Protein 5YJD (pdb70)

Structure (mmCIF, N/CA/C/O backbone):
data_5YJD
#
_entry.id   5YJD
#
_cell.length_a   58.623
_cell.length_b   105.760
_cell.length_c   155.977
_cell.angle_alpha   90.00
_cell.angle_beta   90.00
_cell.angle_gamma   90.00
#
_symmetry.space_group_name_H-M   'I 21 21 21'
#
loop_
_entity.id
_entity.type
_entity.pdbx_description
1 polymer Csm3
2 non-polymer 'CALCIUM ION'
3 water water
#
loop_
_atom_site.group_PDB
_atom_site.id
_atom_site.type_symbol
_atom_site.label_atom_id
_atom_site.label_alt_id
_atom_site.label_comp_id
_atom_site.label_asym_id
_atom_site.label_entity_id
_atom_site.label_seq_id
_atom_site.pdbx_PDB_ins_code
_atom_site.Cartn_x
_atom_site.Cartn_y
_atom_site.Cartn_z
_atom_site.occupancy
_atom_site.B_iso_or_equiv
_atom_site.auth_seq_id
_atom_site.auth_comp_id
_atom_site.auth_asym_id
_atom_site.auth_atom_id
_atom_site.pdbx_PDB_model_num
ATOM 1 N N . TYR A 1 2 ? -2.668 -21.695 6.757 1.00 82.36 2 TYR A N 1
ATOM 2 C CA . TYR A 1 2 ? -3.183 -21.941 5.377 1.00 78.75 2 TYR A CA 1
ATOM 3 C C . TYR A 1 2 ? -4.532 -21.266 5.052 1.00 74.71 2 TYR A C 1
ATOM 4 O O . TYR A 1 2 ? -5.474 -21.282 5.838 1.00 90.19 2 TYR A O 1
ATOM 13 N N . SER A 1 3 ? -4.614 -20.750 3.845 1.00 60.57 3 SER A N 1
ATOM 14 C CA . SER A 1 3 ? -5.781 -20.073 3.334 1.00 55.89 3 SER A CA 1
ATOM 15 C C . SER A 1 3 ? -5.735 -20.077 1.826 1.00 49.18 3 SER A C 1
ATOM 16 O O . SER A 1 3 ? -4.651 -20.223 1.252 1.00 47.31 3 SER A O 1
ATOM 19 N N . LYS A 1 4 ? -6.905 -19.915 1.202 1.00 47.27 4 LYS A N 1
ATOM 20 C CA . LYS A 1 4 ? -7.031 -19.617 -0.226 1.00 45.86 4 LYS A CA 1
ATOM 21 C C . LYS A 1 4 ? -7.688 -18.256 -0.385 1.00 41.26 4 LYS A C 1
ATOM 22 O O . LYS A 1 4 ? -8.759 -18.012 0.178 1.00 40.85 4 LYS A O 1
ATOM 28 N N . ILE A 1 5 ? -7.087 -17.429 -1.231 1.00 38.74 5 ILE A N 1
ATOM 29 C CA . ILE A 1 5 ? -7.591 -16.123 -1.562 1.00 38.39 5 ILE A CA 1
ATOM 30 C C . ILE A 1 5 ? -8.011 -16.083 -3.034 1.00 37.78 5 ILE A C 1
ATOM 31 O O . ILE A 1 5 ? -7.216 -16.365 -3.904 1.00 37.34 5 ILE A O 1
ATOM 36 N N . LYS A 1 6 ? -9.262 -15.728 -3.294 1.00 37.63 6 LYS A N 1
ATOM 37 C CA . LYS A 1 6 ? -9.788 -15.564 -4.663 1.00 38.32 6 LYS A CA 1
ATOM 38 C C . LYS A 1 6 ? -9.676 -14.134 -5.157 1.00 37.77 6 LYS A C 1
ATOM 39 O O . LYS A 1 6 ? -10.137 -13.203 -4.503 1.00 41.89 6 LYS A O 1
ATOM 45 N N . ILE A 1 7 ? -9.040 -13.962 -6.310 1.00 38.36 7 ILE A N 1
ATOM 46 C CA . ILE A 1 7 ? -8.931 -12.689 -6.997 1.00 35.75 7 ILE A CA 1
ATOM 47 C C . ILE A 1 7 ? -9.784 -12.809 -8.244 1.00 35.48 7 ILE A C 1
ATOM 48 O O . ILE A 1 7 ? -9.525 -13.653 -9.109 1.00 33.41 7 ILE A O 1
ATOM 53 N N . SER A 1 8 ? -10.813 -11.982 -8.356 1.00 36.11 8 SER A N 1
ATOM 54 C CA . SER A 1 8 ? -11.653 -12.029 -9.550 1.00 38.74 8 SER A CA 1
ATOM 55 C C . SER A 1 8 ? -11.866 -10.654 -10.113 1.00 41.23 8 SER A C 1
ATOM 56 O O . SER A 1 8 ? -11.756 -9.677 -9.413 1.00 44.05 8 SER A O 1
ATOM 59 N N . GLY A 1 9 ? -12.227 -10.611 -11.378 1.00 42.97 9 GLY A N 1
ATOM 60 C CA . GLY A 1 9 ? -12.566 -9.345 -12.011 1.00 43.84 9 GLY A CA 1
ATOM 61 C C . GLY A 1 9 ? -12.740 -9.539 -13.491 1.00 43.35 9 GLY A C 1
ATOM 62 O O . GLY A 1 9 ? -13.044 -10.672 -13.964 1.00 42.19 9 GLY A O 1
ATOM 63 N N . THR A 1 10 ? -12.500 -8.453 -14.220 1.00 41.39 10 THR A N 1
ATOM 64 C CA . THR A 1 10 ? -12.747 -8.417 -15.648 1.00 42.02 10 THR A CA 1
ATOM 65 C C . THR A 1 10 ? -11.477 -8.153 -16.425 1.00 40.49 10 THR A C 1
ATOM 66 O O . THR A 1 10 ? -10.642 -7.353 -15.994 1.00 44.09 10 THR A O 1
ATOM 70 N N . ILE A 1 11 ? -11.309 -8.879 -17.537 1.00 37.52 11 ILE A N 1
ATOM 71 C CA . ILE A 1 11 ? -10.322 -8.525 -18.531 1.00 38.33 11 ILE A CA 1
ATOM 72 C C . ILE A 1 11 ? -11.087 -7.933 -19.707 1.00 41.86 11 ILE A C 1
ATOM 73 O O . ILE A 1 11 ? -11.992 -8.594 -20.226 1.00 39.08 11 ILE A O 1
ATOM 78 N N . GLU A 1 12 ? -10.729 -6.703 -20.099 1.00 41.00 12 GLU A N 1
ATOM 79 C CA . GLU A 1 12 ? -11.338 -6.020 -21.247 1.00 44.22 12 GLU A CA 1
ATOM 80 C C . GLU A 1 12 ? -10.346 -5.986 -22.421 1.00 44.54 12 GLU A C 1
ATOM 81 O O . GLU A 1 12 ? -9.180 -5.596 -22.278 1.00 41.06 12 GLU A O 1
ATOM 87 N N . VAL A 1 13 ? -10.835 -6.352 -23.602 1.00 42.81 13 VAL A N 1
ATOM 88 C CA . VAL A 1 13 ? -10.019 -6.318 -24.797 1.00 41.12 13 VAL A CA 1
ATOM 89 C C . VAL A 1 13 ? -9.933 -4.869 -25.248 1.00 44.27 13 VAL A C 1
ATOM 90 O O . VAL A 1 13 ? -10.958 -4.204 -25.448 1.00 42.07 1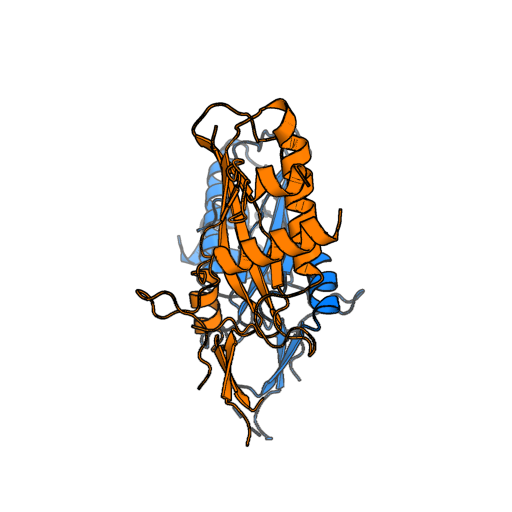3 VAL A O 1
ATOM 94 N N . VAL A 1 14 ? -8.712 -4.379 -25.403 1.00 44.21 14 VAL A N 1
ATOM 95 C CA . VAL A 1 14 ? -8.481 -3.001 -25.815 1.00 48.20 14 VAL A CA 1
ATOM 96 C C . VAL A 1 14 ? -8.180 -2.918 -27.310 1.00 49.08 14 VAL A C 1
ATOM 97 O O . VAL A 1 14 ? -8.606 -1.974 -27.975 1.00 51.79 14 VAL A O 1
ATOM 101 N N . THR A 1 15 ? -7.393 -3.866 -27.807 1.00 47.87 15 THR A N 1
ATOM 102 C CA . THR A 1 15 ? -7.213 -4.053 -29.239 1.00 49.59 15 THR A CA 1
ATOM 103 C C . THR A 1 15 ? -7.399 -5.505 -29.591 1.00 50.16 15 THR A C 1
ATOM 104 O O . THR A 1 15 ? -7.213 -6.387 -28.738 1.00 50.03 15 THR A O 1
ATOM 108 N N . GLY A 1 16 ? -7.792 -5.749 -30.841 1.00 50.52 16 GLY A N 1
ATOM 109 C CA . GLY A 1 16 ? -8.170 -7.083 -31.312 1.00 50.05 16 GLY A CA 1
ATOM 110 C C . GLY A 1 16 ? -7.239 -8.192 -30.842 1.00 48.95 16 GLY A C 1
ATOM 111 O O . GLY A 1 16 ? -6.036 -8.082 -30.996 1.00 49.05 16 GLY A O 1
ATOM 112 N N . LEU A 1 17 ? -7.820 -9.248 -30.274 1.00 49.48 17 LEU A N 1
ATOM 113 C CA . LEU A 1 17 ? -7.082 -10.287 -29.589 1.00 48.35 17 LEU A CA 1
ATOM 114 C C . LEU A 1 17 ? -7.183 -11.566 -30.369 1.00 46.92 17 LEU A C 1
ATOM 115 O O . LEU A 1 17 ? -8.276 -12.082 -30.608 1.00 44.79 17 LEU A O 1
ATOM 120 N N . HIS A 1 18 ? -6.041 -12.096 -30.749 1.00 49.20 18 HIS A N 1
ATOM 121 C CA . HIS A 1 18 ? -6.019 -13.398 -31.380 1.00 53.15 18 HIS A CA 1
ATOM 122 C C . HIS A 1 18 ? -5.137 -14.328 -30.551 1.00 52.42 18 HIS A C 1
ATOM 123 O O . HIS A 1 18 ? -3.908 -14.200 -30.533 1.00 58.08 18 HIS A O 1
ATOM 130 N N . ILE A 1 19 ? -5.776 -15.276 -29.881 1.00 52.70 19 ILE A N 1
ATOM 131 C CA . ILE A 1 19 ? -5.090 -16.449 -29.305 1.00 53.66 19 ILE A CA 1
ATOM 132 C C . ILE A 1 19 ? -5.687 -17.649 -30.020 1.00 56.09 19 ILE A C 1
ATOM 133 O O . ILE A 1 19 ? -6.907 -17.870 -29.957 1.00 51.89 19 ILE A O 1
ATOM 138 N N . GLY A 1 20 ? -4.837 -18.415 -30.698 1.00 60.80 20 GLY A N 1
ATOM 139 C CA . GLY A 1 20 ? -5.298 -19.500 -31.572 1.00 66.80 20 GLY A CA 1
ATOM 140 C C . GLY A 1 20 ? -5.473 -20.812 -30.833 1.00 71.96 20 GLY A C 1
ATOM 141 O O . GLY A 1 20 ? -4.971 -20.992 -29.706 1.00 71.12 20 GLY A O 1
ATOM 142 N N . GLY A 1 21 ? -6.190 -21.739 -31.471 1.00 81.74 21 GLY A N 1
ATOM 143 C CA . GLY A 1 21 ? -6.240 -23.142 -31.025 1.00 90.22 21 GLY A CA 1
ATOM 144 C C . GLY A 1 21 ? -4.945 -23.897 -31.303 1.00 95.42 21 GLY A C 1
ATOM 145 O O . GLY A 1 21 ? -4.166 -24.143 -30.385 1.00 96.01 21 GLY A O 1
ATOM 146 N N . ASP A 1 32 ? -8.806 -20.916 -41.064 1.00 86.28 32 ASP A N 1
ATOM 147 C CA . ASP A 1 32 ? -7.384 -20.631 -41.251 1.00 89.59 32 ASP A CA 1
ATOM 148 C C . ASP A 1 32 ? -6.693 -20.351 -39.889 1.00 85.32 32 ASP A C 1
ATOM 149 O O . ASP A 1 32 ? -5.891 -21.167 -39.428 1.00 87.72 32 ASP A O 1
ATOM 154 N N . SER A 1 33 ? -7.005 -19.220 -39.247 1.00 78.45 33 SER A N 1
ATOM 155 C CA . SER A 1 33 ? -6.577 -18.932 -37.864 1.00 75.65 33 SER A CA 1
ATOM 156 C C . SER A 1 33 ? -7.779 -18.484 -37.008 1.00 71.51 33 SER A C 1
ATOM 157 O O . SER A 1 33 ? -7.950 -17.281 -36.741 1.00 65.04 33 SER A O 1
ATOM 160 N N . PRO A 1 34 ? -8.605 -19.462 -36.561 1.00 69.62 34 PRO A N 1
ATOM 161 C CA . PRO A 1 34 ? -9.691 -19.158 -35.629 1.00 65.44 34 PRO A CA 1
ATOM 162 C C . PRO A 1 34 ? -9.154 -18.865 -34.240 1.00 62.62 34 PRO A C 1
ATOM 163 O O . PRO A 1 34 ? -8.064 -19.330 -33.886 1.00 63.47 34 PRO A O 1
ATOM 167 N N . VAL A 1 35 ? -9.897 -18.086 -33.455 1.00 59.26 35 VAL A N 1
ATOM 168 C CA . VAL A 1 35 ? -9.520 -17.872 -32.068 1.00 54.88 35 VAL A CA 1
ATOM 169 C C . VAL A 1 35 ? -9.951 -19.075 -31.227 1.00 56.09 35 VAL A C 1
ATOM 170 O O . VAL A 1 35 ? -10.898 -19.771 -31.557 1.00 57.85 35 VAL A O 1
ATOM 174 N N . VAL A 1 36 ? -9.221 -19.319 -30.147 1.00 54.95 36 VAL A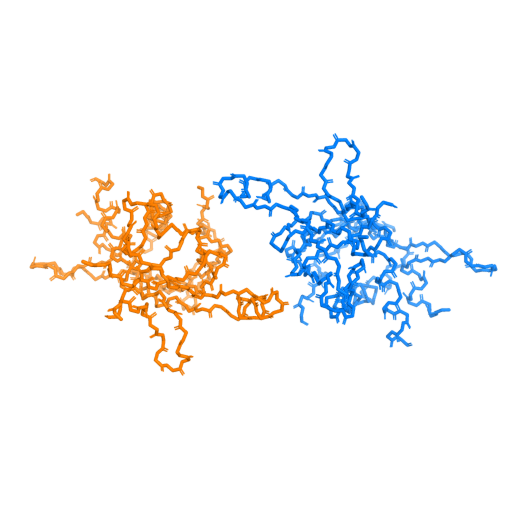 N 1
ATOM 175 C CA . VAL A 1 36 ? -9.522 -20.381 -29.219 1.00 52.31 36 VAL A CA 1
ATOM 176 C C . VAL A 1 36 ? -10.871 -20.141 -28.511 1.00 51.97 36 VAL A C 1
ATOM 177 O O . VAL A 1 36 ? -11.170 -19.001 -28.083 1.00 48.14 36 VAL A O 1
ATOM 181 N N . ARG A 1 37 ? -11.648 -21.223 -28.384 1.00 51.97 37 ARG A N 1
ATOM 182 C CA . ARG A 1 37 ? -13.008 -21.183 -27.878 1.00 52.76 37 ARG A CA 1
ATOM 183 C C . ARG A 1 37 ? -13.285 -22.186 -26.756 1.00 55.44 37 ARG A C 1
ATOM 184 O O . ARG A 1 37 ? -12.771 -23.272 -26.750 1.00 55.50 37 ARG A O 1
ATOM 192 N N . ASP A 1 38 ? -14.158 -21.802 -25.846 1.00 56.27 38 ASP A N 1
ATOM 193 C CA . ASP A 1 38 ? -14.780 -22.716 -24.921 1.00 60.07 38 ASP A CA 1
ATOM 194 C C . ASP A 1 38 ? -15.588 -23.750 -25.711 1.00 65.11 38 ASP A C 1
ATOM 195 O O . ASP A 1 38 ? -16.510 -23.407 -26.450 1.00 63.69 38 ASP A O 1
ATOM 200 N N . LEU A 1 39 ? -15.277 -25.016 -25.493 1.00 69.33 39 LEU A N 1
ATOM 201 C CA . LEU A 1 39 ? -15.825 -26.093 -26.304 1.00 79.64 39 LEU A CA 1
ATOM 202 C C . LEU A 1 39 ? -17.311 -26.278 -26.066 1.00 77.74 39 LEU A C 1
ATOM 203 O O . LEU A 1 39 ? -18.007 -26.736 -26.950 1.00 79.09 39 LEU A O 1
ATOM 208 N N . GLN A 1 40 ? -17.799 -25.892 -24.893 1.00 75.84 40 GLN A N 1
ATOM 209 C CA . GLN A 1 40 ? -19.215 -26.051 -24.536 1.00 78.16 40 GLN A CA 1
ATOM 210 C C . GLN A 1 40 ? -20.117 -24.938 -25.084 1.00 73.09 40 GLN A C 1
ATOM 211 O O . GLN A 1 40 ? -21.196 -25.207 -25.557 1.00 77.79 40 GLN A O 1
ATOM 217 N N . THR A 1 41 ? -19.686 -23.687 -24.981 1.00 68.88 41 THR A N 1
ATOM 218 C CA . THR A 1 41 ? -20.447 -22.535 -25.505 1.00 63.40 41 THR A CA 1
ATOM 219 C C . THR A 1 41 ? -20.068 -22.075 -26.908 1.00 62.20 41 THR A C 1
ATOM 220 O O . THR A 1 41 ? -20.782 -21.288 -27.497 1.00 61.34 41 THR A O 1
ATOM 224 N N . LYS A 1 42 ? -18.927 -22.524 -27.417 1.00 64.52 42 LYS A N 1
ATOM 225 C CA . LYS A 1 42 ? -18.363 -22.065 -28.690 1.00 67.32 42 LYS A CA 1
ATOM 226 C C . LYS A 1 42 ? -17.994 -20.574 -28.690 1.00 62.86 42 LYS A C 1
ATOM 227 O O . LYS A 1 42 ? -17.807 -19.992 -29.724 1.00 64.19 42 LYS A O 1
ATOM 233 N N . LEU A 1 43 ? -17.822 -19.980 -27.524 1.00 60.05 43 LEU A N 1
ATOM 234 C CA . LEU A 1 43 ? -17.453 -18.573 -27.408 1.00 55.96 43 LEU A CA 1
ATOM 235 C C . LEU A 1 43 ? -15.961 -18.454 -27.188 1.00 53.63 43 LEU A C 1
ATOM 236 O O . LEU A 1 43 ? -15.346 -19.361 -26.633 1.00 49.52 43 LEU A O 1
ATOM 241 N N . PRO A 1 44 ? -15.380 -17.319 -27.594 1.00 52.00 44 PRO A N 1
ATOM 242 C CA . PRO A 1 44 ? -13.994 -17.097 -27.322 1.00 50.38 44 PRO A CA 1
ATOM 243 C C . PRO A 1 44 ? -13.685 -17.190 -25.842 1.00 47.73 44 PRO A C 1
ATOM 244 O O . PRO A 1 44 ? -14.520 -16.895 -24.995 1.00 42.74 44 PRO A O 1
ATOM 248 N N . ILE A 1 45 ? -12.465 -17.625 -25.560 1.00 49.38 45 ILE A N 1
ATOM 249 C CA . ILE A 1 45 ? -11.984 -17.811 -24.213 1.00 46.21 45 ILE A CA 1
ATOM 250 C C . ILE A 1 45 ? -10.550 -17.288 -24.163 1.00 44.96 45 ILE A C 1
ATOM 251 O O . ILE A 1 45 ? -9.833 -17.312 -25.170 1.00 46.08 45 ILE A O 1
ATOM 256 N N . ILE A 1 46 ? -10.129 -16.786 -23.009 1.00 44.42 46 ILE A N 1
ATOM 257 C CA . ILE A 1 46 ? -8.701 -16.486 -22.782 1.00 43.79 46 ILE A CA 1
ATOM 258 C C . ILE A 1 46 ? -8.119 -17.578 -21.896 1.00 43.18 46 ILE A C 1
ATOM 259 O O . ILE A 1 46 ? -8.407 -17.615 -20.706 1.00 45.44 46 ILE A O 1
ATOM 264 N N . PRO A 1 47 ? -7.354 -18.513 -22.472 1.00 43.13 47 PRO A N 1
ATOM 265 C CA . PRO A 1 47 ? -6.835 -19.591 -21.615 1.00 43.63 47 PRO A CA 1
ATOM 266 C C . PRO A 1 47 ? -5.977 -19.107 -20.438 1.00 41.59 47 PRO A C 1
ATOM 267 O O . PRO A 1 47 ? -5.158 -18.171 -20.598 1.00 38.33 47 PRO A O 1
ATOM 271 N N . GLY A 1 48 ? -6.162 -19.747 -19.271 1.00 41.44 48 GLY A N 1
ATOM 272 C CA . GLY A 1 48 ? -5.314 -19.510 -18.106 1.00 42.03 48 GLY A CA 1
ATOM 273 C C . GLY A 1 48 ? -3.818 -19.535 -18.427 1.00 43.47 48 GLY A C 1
ATOM 274 O O . GLY A 1 48 ? -3.080 -18.661 -17.965 1.00 49.26 48 GLY A O 1
ATOM 275 N N . SER A 1 49 ? -3.380 -20.494 -19.230 1.00 43.88 49 SER A N 1
ATOM 276 C CA . SER A 1 49 ? -1.976 -20.600 -19.558 1.00 48.51 49 SER A CA 1
ATOM 277 C C . SER A 1 49 ? -1.451 -19.406 -20.378 1.00 49.24 49 SER A C 1
ATOM 278 O O . SER A 1 49 ? -0.283 -19.063 -20.276 1.00 49.42 49 SER A O 1
ATOM 281 N N . SER A 1 50 ? -2.300 -18.766 -21.179 1.00 48.83 50 SER A N 1
ATOM 282 C CA . SER A 1 50 ? -1.882 -17.585 -21.897 1.00 48.54 50 SER A CA 1
ATOM 283 C C . SER A 1 50 ? -1.609 -16.437 -20.935 1.00 46.92 50 SER A C 1
ATOM 284 O O . SER A 1 50 ? -0.593 -15.752 -21.031 1.00 49.77 50 SER A O 1
ATOM 287 N N . ILE A 1 51 ? -2.508 -16.239 -19.994 1.00 46.79 51 ILE A N 1
ATOM 288 C CA . ILE A 1 51 ? -2.370 -15.153 -19.033 1.00 46.06 51 ILE A CA 1
ATOM 289 C C . ILE A 1 51 ? -1.153 -15.415 -18.169 1.00 46.52 51 ILE A C 1
ATOM 290 O O . ILE A 1 51 ? -0.321 -14.546 -17.985 1.00 48.06 51 ILE A O 1
ATOM 295 N N . LYS A 1 52 ? -1.067 -16.635 -17.663 1.00 47.84 52 LYS A N 1
ATOM 296 C CA . LYS A 1 52 ? 0.019 -17.043 -16.786 1.00 49.74 52 LYS A CA 1
ATOM 297 C C . LYS A 1 52 ? 1.366 -16.968 -17.439 1.00 47.05 52 LYS A C 1
ATOM 298 O O . LYS A 1 52 ? 2.299 -16.493 -16.843 1.00 49.68 52 LYS A O 1
ATOM 304 N N . GLY A 1 53 ? 1.479 -17.467 -18.655 1.00 48.52 53 GLY A N 1
ATOM 305 C CA . GLY A 1 53 ? 2.736 -17.454 -19.384 1.00 48.07 53 GLY A CA 1
ATOM 306 C C . GLY A 1 53 ? 3.249 -16.035 -19.519 1.00 50.64 53 GLY A C 1
ATOM 307 O O . GLY A 1 53 ? 4.426 -15.790 -19.269 1.00 54.34 53 GLY A O 1
ATOM 308 N N . LYS A 1 54 ? 2.382 -15.097 -19.898 1.00 49.23 54 LYS A N 1
ATOM 309 C CA . LYS A 1 54 ? 2.805 -13.725 -20.047 1.00 54.25 54 LYS A CA 1
ATOM 310 C C . LYS A 1 54 ? 3.135 -13.027 -18.718 1.00 53.16 54 LYS A C 1
ATOM 311 O O . LYS A 1 54 ? 4.117 -12.280 -18.632 1.00 54.16 54 LYS A O 1
ATOM 317 N N . MET A 1 55 ? 2.333 -13.253 -17.695 1.00 49.58 55 MET A N 1
ATOM 318 C CA . MET A 1 55 ? 2.620 -12.677 -16.379 1.00 47.77 55 MET A CA 1
ATOM 319 C C . MET A 1 55 ? 3.954 -13.155 -15.891 1.00 49.10 55 MET A C 1
ATOM 320 O O . MET A 1 55 ? 4.794 -12.348 -15.489 1.00 55.69 55 MET A O 1
ATOM 325 N N . ARG A 1 56 ? 4.176 -14.462 -15.978 1.00 48.55 56 ARG A N 1
ATOM 326 C CA . ARG A 1 56 ? 5.435 -15.047 -15.560 1.00 50.79 56 ARG A CA 1
ATOM 327 C C . ARG A 1 56 ? 6.629 -14.492 -16.343 1.00 52.93 56 ARG A C 1
ATOM 328 O O . ARG A 1 56 ? 7.616 -14.066 -15.741 1.00 55.95 56 ARG A O 1
ATOM 336 N N . ASN A 1 57 ? 6.552 -14.490 -17.666 1.00 54.51 57 ASN A N 1
ATOM 337 C CA . ASN A 1 57 ? 7.667 -14.006 -18.485 1.00 62.05 57 ASN A CA 1
ATOM 338 C C . ASN A 1 57 ? 7.965 -12.559 -18.215 1.00 60.34 57 ASN A C 1
ATOM 339 O O . ASN A 1 57 ? 9.098 -12.195 -18.049 1.00 61.50 57 ASN A O 1
ATOM 344 N N . LEU A 1 58 ? 6.932 -11.733 -18.170 1.00 57.90 58 LEU A N 1
ATOM 345 C CA . LEU A 1 58 ? 7.121 -10.309 -17.974 1.00 56.91 58 LEU A CA 1
ATOM 346 C C . LEU A 1 58 ? 7.688 -9.999 -16.598 1.00 56.69 58 LEU A C 1
ATOM 347 O O . LEU A 1 58 ? 8.603 -9.182 -16.481 1.00 63.00 58 LEU A O 1
ATOM 352 N N . LEU A 1 59 ? 7.178 -10.668 -15.571 1.00 54.55 59 LEU A N 1
ATOM 353 C CA . LEU A 1 59 ? 7.681 -10.490 -14.226 1.00 55.47 59 LEU A CA 1
ATOM 354 C C . LEU A 1 59 ? 9.128 -10.978 -14.074 1.00 59.36 59 LEU A C 1
ATOM 355 O O . LEU A 1 59 ? 9.922 -10.318 -13.407 1.00 65.35 59 LEU A O 1
ATOM 360 N N . ALA A 1 60 ? 9.469 -12.113 -14.688 1.00 57.82 60 ALA A N 1
ATOM 361 C CA . ALA A 1 60 ? 10.854 -12.608 -14.662 1.00 60.54 60 ALA A CA 1
ATOM 362 C C . ALA A 1 60 ? 11.814 -11.621 -15.319 1.00 65.53 60 ALA A C 1
ATOM 363 O O . ALA A 1 60 ? 12.898 -11.328 -14.794 1.00 71.03 60 ALA A O 1
ATOM 365 N N . LYS A 1 61 ? 11.390 -11.106 -16.467 1.00 67.82 61 LYS A N 1
ATOM 366 C CA . LYS A 1 61 ? 12.139 -10.114 -17.251 1.00 73.16 61 LYS A CA 1
ATOM 367 C C . LYS A 1 61 ? 12.247 -8.809 -16.465 1.00 74.50 61 LYS A C 1
ATOM 368 O O . LYS A 1 61 ? 13.241 -8.138 -16.553 1.00 81.02 61 LYS A O 1
ATOM 374 N N . HIS A 1 62 ? 11.226 -8.453 -15.687 1.00 72.94 62 HIS A N 1
ATOM 375 C CA . HIS A 1 62 ? 11.297 -7.264 -14.834 1.00 73.07 62 HIS A CA 1
ATOM 376 C C . HIS A 1 62 ? 12.396 -7.361 -13.765 1.00 76.31 62 HIS A C 1
ATOM 377 O O . HIS A 1 62 ? 13.124 -6.410 -13.574 1.00 77.33 62 HIS A O 1
ATOM 384 N N . PHE A 1 63 ? 12.536 -8.499 -13.090 1.00 74.17 63 PHE A N 1
ATOM 385 C CA . PHE A 1 63 ? 13.527 -8.612 -12.004 1.00 76.03 63 PHE A CA 1
ATOM 386 C C . PHE A 1 63 ? 14.992 -8.759 -12.433 1.00 77.18 63 PHE A C 1
ATOM 387 O O . PHE A 1 63 ? 15.299 -9.432 -13.398 1.00 77.38 63 PHE A O 1
ATOM 395 N N . ASP A 1 75 ? 15.429 -18.736 -11.822 1.00 100.07 75 ASP A N 1
ATOM 396 C CA . ASP A 1 75 ? 14.554 -17.769 -12.458 1.00 96.09 75 ASP A CA 1
ATOM 397 C C . ASP A 1 75 ? 14.120 -16.542 -11.564 1.00 89.34 75 ASP A C 1
ATOM 398 O O . ASP A 1 75 ? 13.488 -15.595 -12.087 1.00 91.27 75 ASP A O 1
ATOM 403 N N . ASP A 1 76 ? 14.477 -16.553 -10.265 1.00 75.84 76 ASP A N 1
ATOM 404 C CA . ASP A 1 76 ? 14.116 -15.539 -9.226 1.00 73.14 76 ASP A CA 1
ATOM 405 C C . ASP A 1 76 ? 12.974 -16.046 -8.337 1.00 69.30 76 ASP A C 1
ATOM 406 O O . ASP A 1 76 ? 11.881 -16.313 -8.822 1.00 64.58 76 ASP A O 1
ATOM 411 N N . GLU A 1 77 ? 13.229 -16.102 -7.031 1.00 68.19 77 GLU A N 1
ATOM 412 C CA . GLU A 1 77 ? 12.398 -16.821 -6.109 1.00 71.38 77 GLU A CA 1
ATOM 413 C C . GLU A 1 77 ? 10.985 -16.207 -6.004 1.00 65.24 77 GLU A C 1
ATOM 414 O O . GLU A 1 77 ? 10.004 -16.926 -5.789 1.00 61.09 77 GLU A O 1
ATOM 420 N N . ARG A 1 78 ? 10.879 -14.893 -6.170 1.00 62.17 78 ARG A N 1
ATOM 421 C CA . ARG A 1 78 ? 9.574 -14.243 -6.141 1.00 60.82 78 ARG A CA 1
ATOM 422 C C . ARG A 1 78 ? 8.696 -14.663 -7.304 1.00 56.05 78 ARG A C 1
ATOM 423 O O . ARG A 1 78 ? 7.482 -14.705 -7.160 1.00 51.53 78 ARG A O 1
ATOM 431 N N . VAL A 1 79 ? 9.317 -14.952 -8.444 1.00 55.79 79 VAL A N 1
ATOM 432 C CA . VAL A 1 79 ? 8.611 -15.433 -9.612 1.00 55.31 79 VAL A CA 1
ATOM 433 C C . VAL A 1 79 ? 8.227 -16.890 -9.426 1.00 55.34 79 VAL A C 1
ATOM 434 O O . VAL A 1 79 ? 7.072 -17.263 -9.647 1.00 50.53 79 VAL A O 1
ATOM 438 N N . LEU A 1 80 ? 9.206 -17.697 -9.040 1.00 58.66 80 LEU A N 1
ATOM 439 C CA . LEU A 1 80 ? 9.031 -19.135 -8.864 1.00 60.09 80 LEU A CA 1
ATOM 440 C C . LEU A 1 80 ? 7.949 -19.504 -7.864 1.00 55.99 80 LEU A C 1
ATOM 441 O O . LEU A 1 80 ? 7.135 -20.367 -8.118 1.00 54.76 80 LEU A O 1
ATOM 446 N N . ARG A 1 81 ? 7.932 -18.851 -6.717 1.00 53.11 81 ARG A N 1
ATOM 447 C CA . ARG A 1 81 ? 6.985 -19.226 -5.677 1.00 52.51 81 ARG A CA 1
ATOM 448 C C . ARG A 1 81 ? 5.544 -18.833 -6.039 1.00 50.40 81 ARG A C 1
ATOM 449 O O . ARG A 1 81 ? 4.553 -19.498 -5.612 1.00 50.41 81 ARG A O 1
ATOM 457 N N . LEU A 1 82 ? 5.447 -17.826 -6.902 1.00 48.26 82 LEU A N 1
ATOM 458 C CA . LEU A 1 82 ? 4.165 -17.375 -7.406 1.00 46.86 82 LEU A CA 1
ATOM 459 C C . LEU A 1 82 ? 3.649 -18.287 -8.501 1.00 44.69 82 LEU A C 1
ATOM 460 O O . LEU A 1 82 ? 2.545 -18.801 -8.417 1.00 43.40 82 LEU A O 1
ATOM 465 N N . PHE A 1 83 ? 4.475 -18.533 -9.511 1.00 47.33 83 PHE A N 1
ATOM 466 C CA . PHE A 1 83 ? 4.066 -19.262 -10.717 1.00 46.41 83 PHE A CA 1
ATOM 467 C C . PHE A 1 83 ? 4.536 -20.688 -10.811 1.00 47.63 83 PHE A C 1
ATOM 468 O O . PHE A 1 83 ? 4.085 -21.404 -11.690 1.00 52.01 83 PHE A O 1
ATOM 476 N N . GLY A 1 84 ? 5.378 -21.133 -9.890 1.00 50.62 84 GLY A N 1
ATOM 477 C CA . GLY A 1 84 ? 5.910 -22.500 -9.914 1.00 52.71 84 GLY A CA 1
ATOM 478 C C . GLY A 1 84 ? 7.004 -22.678 -10.905 1.00 56.44 84 GLY A C 1
ATOM 479 O O . GLY A 1 84 ? 7.387 -21.752 -11.583 1.00 57.95 84 GLY A O 1
ATOM 480 N N . SER A 1 85 ? 7.582 -23.871 -10.935 1.00 63.01 85 SER A N 1
ATOM 481 C CA . SER A 1 85 ? 8.471 -24.277 -12.012 1.00 68.25 85 SER A CA 1
ATOM 482 C C . SER A 1 85 ? 8.442 -25.767 -12.192 1.00 73.64 85 SER A C 1
ATOM 483 O O . SER A 1 85 ? 8.431 -26.448 -11.170 1.00 72.17 85 SER A O 1
ATOM 486 N N . SER A 1 86 ? 8.487 -26.237 -13.457 1.00 77.54 86 SER A N 1
ATOM 487 C CA . SER A 1 86 ? 8.650 -27.665 -13.780 1.00 88.27 86 SER A CA 1
ATOM 488 C C . SER A 1 86 ? 10.034 -27.941 -14.375 1.00 94.62 86 SER A C 1
ATOM 489 O O . SER A 1 86 ? 10.257 -29.042 -14.962 1.00 94.66 86 SER A O 1
ATOM 492 N N . GLU A 1 87 ? 10.980 -27.003 -14.180 1.00 89.06 87 GLU A N 1
ATOM 493 C CA . GLU A 1 87 ? 12.345 -27.198 -14.653 1.00 93.85 87 GLU A CA 1
ATOM 494 C C . GLU A 1 87 ? 13.140 -28.154 -13.762 1.00 90.30 87 GLU A C 1
ATOM 495 O O . GLU A 1 87 ? 12.882 -28.257 -12.556 1.00 88.67 87 GLU A O 1
ATOM 501 N N . LYS A 1 88 ? 14.116 -28.801 -14.387 1.00 86.07 88 LYS A N 1
ATOM 502 C CA . LYS A 1 88 ? 14.802 -29.944 -13.796 1.00 87.97 88 LYS A CA 1
ATOM 503 C C . LYS A 1 88 ? 15.451 -29.553 -12.477 1.00 83.56 88 LYS A C 1
ATOM 504 O O . LYS A 1 88 ? 16.081 -28.530 -12.406 1.00 83.06 88 LYS A O 1
ATOM 510 N N . GLY A 1 89 ? 15.247 -30.336 -11.425 1.00 83.65 89 GLY A N 1
ATOM 511 C CA . GLY A 1 89 ? 15.902 -30.112 -10.148 1.00 83.54 89 GLY A CA 1
ATOM 512 C C . GLY A 1 89 ? 15.226 -29.138 -9.198 1.00 84.24 89 GLY A C 1
ATOM 513 O O . GLY A 1 89 ? 15.572 -29.126 -8.030 1.00 86.85 89 GLY A O 1
ATOM 514 N N . ASN A 1 90 ? 14.310 -28.296 -9.671 1.00 85.43 90 ASN A N 1
ATOM 515 C CA . ASN A 1 90 ? 13.695 -27.330 -8.793 1.00 88.08 90 ASN A CA 1
ATOM 516 C C . ASN A 1 90 ? 12.225 -27.327 -9.133 1.00 80.71 90 ASN A C 1
ATOM 517 O O . ASN A 1 90 ? 11.728 -26.536 -9.961 1.00 78.72 90 ASN A O 1
ATOM 522 N N . ILE A 1 91 ? 11.530 -28.258 -8.480 1.00 73.18 91 ILE A N 1
ATOM 523 C CA . ILE A 1 91 ? 10.107 -28.327 -8.596 1.00 72.74 91 ILE A CA 1
ATOM 524 C C . ILE A 1 91 ? 9.496 -27.700 -7.319 1.00 72.94 91 ILE A C 1
ATOM 525 O O . ILE A 1 91 ? 9.592 -28.200 -6.184 1.00 68.14 91 ILE A O 1
ATOM 530 N N . GLN A 1 92 ? 8.910 -26.533 -7.550 1.00 69.87 92 GLN A N 1
ATOM 531 C CA . GLN A 1 92 ? 8.285 -25.763 -6.497 1.00 69.19 92 GLN A CA 1
ATOM 532 C C . GLN A 1 92 ? 6.889 -25.641 -7.006 1.00 63.08 92 GLN A C 1
ATOM 533 O O . GLN A 1 92 ? 6.702 -25.552 -8.203 1.00 60.55 92 GLN A O 1
ATOM 539 N N . ARG A 1 93 ? 5.884 -25.678 -6.122 1.00 54.04 93 ARG A N 1
ATOM 540 C CA . ARG A 1 93 ? 4.506 -25.528 -6.528 1.00 50.70 93 ARG A CA 1
ATOM 541 C C . ARG A 1 93 ? 4.139 -24.064 -6.629 1.00 45.85 93 ARG A C 1
ATOM 542 O O . ARG A 1 93 ? 4.730 -23.208 -5.979 1.00 46.82 93 ARG A O 1
ATOM 550 N N . ALA A 1 94 ? 3.163 -23.776 -7.472 1.00 43.69 94 ALA A N 1
ATOM 551 C CA . ALA A 1 94 ? 2.719 -22.444 -7.702 1.00 41.49 94 ALA A CA 1
ATOM 552 C C . ALA A 1 94 ? 1.782 -22.021 -6.581 1.00 41.49 94 ALA A C 1
ATOM 553 O O . ALA A 1 94 ? 0.881 -22.759 -6.218 1.00 39.68 94 ALA A O 1
ATOM 555 N N . ARG A 1 95 ? 1.974 -20.835 -6.012 1.00 40.22 95 ARG A N 1
ATOM 556 C CA . ARG A 1 95 ? 0.949 -20.303 -5.112 1.00 38.51 95 ARG A CA 1
ATOM 557 C C . ARG A 1 95 ? -0.257 -19.806 -5.882 1.00 37.31 95 ARG A C 1
ATOM 558 O O . ARG A 1 95 ? -1.373 -19.868 -5.377 1.00 38.73 95 ARG A O 1
ATOM 566 N N . LEU A 1 96 ? -0.032 -19.332 -7.103 1.00 38.71 96 LEU A N 1
ATOM 567 C CA . LEU A 1 96 ? -1.057 -18.670 -7.880 1.00 39.02 96 LEU A CA 1
ATOM 568 C C . LEU A 1 96 ? -1.577 -19.582 -9.009 1.00 38.05 96 LEU A C 1
ATOM 569 O O . LEU A 1 96 ? -0.818 -19.995 -9.828 1.00 39.96 96 LEU A O 1
ATOM 574 N N . GLN A 1 97 ? -2.877 -19.844 -9.033 1.00 39.64 97 GLN A N 1
ATOM 575 C CA . GLN A 1 97 ? -3.552 -20.616 -10.083 1.00 39.89 97 GLN A CA 1
ATOM 576 C C . GLN A 1 97 ? -4.433 -19.675 -10.862 1.00 37.49 97 GLN A C 1
ATOM 577 O O . GLN A 1 97 ? -5.150 -18.885 -10.294 1.00 40.62 97 GLN A O 1
ATOM 583 N N A ILE A 1 98 ? -4.370 -19.780 -12.173 0.50 38.05 98 ILE A N 1
ATOM 584 N N B ILE A 1 98 ? -4.366 -19.776 -12.174 0.50 37.78 98 ILE A N 1
ATOM 585 C CA A ILE A 1 98 ? -5.006 -18.859 -13.073 0.50 38.42 98 ILE A CA 1
ATOM 586 C CA B ILE A 1 98 ? -5.006 -18.855 -13.074 0.50 37.88 98 ILE A CA 1
ATOM 587 C C A ILE A 1 98 ? -5.985 -19.634 -13.923 0.50 38.32 98 ILE A C 1
ATOM 588 C C B ILE A 1 98 ? -5.983 -19.631 -13.925 0.50 38.06 98 ILE A C 1
ATOM 589 O O A ILE A 1 98 ? -5.574 -20.482 -14.686 0.50 39.32 98 ILE A O 1
ATOM 590 O O B ILE A 1 98 ? -5.573 -20.480 -14.687 0.50 39.18 98 ILE A O 1
ATOM 599 N N . SER A 1 99 ? -7.274 -19.342 -13.787 1.00 37.83 99 SER A N 1
ATOM 600 C CA . SER A 1 99 ? -8.286 -19.941 -14.629 1.00 39.39 99 SER A CA 1
ATOM 601 C C . SER A 1 99 ? -8.248 -19.362 -16.036 1.00 39.72 99 SER A C 1
ATOM 602 O O . SER A 1 99 ? -7.636 -18.337 -16.309 1.00 41.49 99 SER A O 1
ATOM 605 N N . ASP A 1 100 ? -8.926 -20.082 -16.914 1.00 39.80 100 ASP A N 1
ATOM 606 C CA . ASP A 1 100 ? -9.428 -19.557 -18.141 1.00 39.47 100 ASP A CA 1
ATOM 607 C C . ASP A 1 100 ? -10.366 -18.391 -17.791 1.00 38.94 100 ASP A C 1
ATOM 608 O O . ASP A 1 100 ? -11.120 -18.447 -16.838 1.00 37.69 100 ASP A O 1
ATOM 613 N N . ALA A 1 101 ? -10.295 -17.344 -18.592 1.00 37.87 101 ALA A N 1
ATOM 614 C CA . ALA A 1 101 ? -11.178 -16.223 -18.469 1.00 38.45 101 ALA A CA 1
ATOM 615 C C . ALA A 1 101 ? -12.303 -16.385 -19.477 1.00 39.09 101 ALA A C 1
ATOM 616 O O . ALA A 1 101 ? -12.057 -16.592 -20.667 1.00 37.39 101 ALA A O 1
ATOM 618 N N . PHE A 1 102 ? -13.542 -16.322 -18.998 1.00 40.14 102 PHE A N 1
ATOM 619 C CA . PHE A 1 102 ? -14.715 -16.646 -19.815 1.00 42.86 102 PHE A CA 1
ATOM 620 C C . PHE A 1 102 ? -15.440 -15.396 -20.260 1.00 42.50 102 PHE A C 1
ATOM 621 O O . PHE A 1 102 ? -15.485 -14.378 -19.541 1.00 41.95 102 PHE A O 1
ATOM 629 N N . PHE A 1 103 ? -16.016 -15.500 -21.447 1.00 41.32 103 PHE A N 1
ATOM 630 C CA . PHE A 1 103 ? -16.711 -14.399 -22.101 1.00 42.61 103 PHE A CA 1
ATOM 631 C C . PHE A 1 103 ? -17.877 -14.012 -21.192 1.00 43.15 103 PHE A C 1
ATOM 632 O O . PHE A 1 103 ? -18.664 -14.853 -20.835 1.00 46.66 103 PHE A O 1
ATOM 640 N N . SER A 1 104 ? -17.977 -12.752 -20.786 1.00 45.52 104 SER A N 1
ATOM 641 C CA . SER A 1 104 ? -18.954 -12.378 -19.756 1.00 48.47 104 SER A CA 1
ATOM 642 C C . SER A 1 104 ? -20.374 -12.321 -20.256 1.00 49.31 104 SER A C 1
ATOM 643 O O . SER A 1 104 ? -20.614 -12.003 -21.424 1.00 51.29 104 SER A O 1
ATOM 646 N N . GLU A 1 105 ? -21.311 -12.604 -19.353 1.00 53.64 105 GLU A N 1
ATOM 647 C CA . GLU A 1 105 ? -22.749 -12.358 -19.609 1.00 56.93 105 GLU A CA 1
ATOM 648 C C . GLU A 1 105 ? -23.034 -10.915 -20.005 1.00 52.27 105 GLU A C 1
ATOM 649 O O . GLU A 1 105 ? -23.782 -10.670 -20.929 1.00 55.89 105 GLU A O 1
ATOM 655 N N . LYS A 1 106 ? -22.435 -9.969 -19.310 1.00 50.86 106 LYS A N 1
ATOM 656 C CA . LYS A 1 106 ? -22.628 -8.554 -19.618 1.00 52.64 106 LYS A CA 1
ATOM 657 C C . LYS A 1 106 ? -22.248 -8.231 -21.092 1.00 50.24 106 LYS A C 1
ATOM 658 O O . LYS A 1 106 ? -23.005 -7.570 -21.804 1.00 50.30 106 LYS A O 1
ATOM 664 N N . THR A 1 107 ? -21.118 -8.760 -21.556 1.00 48.97 107 THR A N 1
ATOM 665 C CA . THR A 1 107 ? -20.747 -8.638 -22.967 1.00 48.59 107 THR A CA 1
ATOM 666 C C . THR A 1 107 ? -21.780 -9.252 -23.892 1.00 50.06 107 THR A C 1
ATOM 667 O O . THR A 1 107 ? -22.167 -8.639 -24.865 1.00 48.94 107 THR A O 1
ATOM 671 N N . LYS A 1 108 ? -22.228 -10.462 -23.573 1.00 53.21 108 LYS A N 1
ATOM 672 C CA . LYS A 1 108 ? -23.250 -11.143 -24.377 1.00 55.70 108 LYS A CA 1
ATOM 673 C C . LYS A 1 108 ? -24.504 -10.271 -24.502 1.00 55.87 108 LYS A C 1
ATOM 674 O O . LYS A 1 108 ? -24.949 -9.981 -25.595 1.00 54.71 108 LYS A O 1
ATOM 680 N N . GLU A 1 109 ? -25.069 -9.847 -23.378 1.00 56.65 109 GLU A N 1
ATOM 681 C CA . GLU A 1 109 ? -26.277 -9.053 -23.380 1.00 59.33 109 GLU A CA 1
ATOM 682 C C . GLU A 1 109 ? -26.057 -7.739 -24.126 1.00 57.12 109 GLU A C 1
ATOM 683 O O . GLU A 1 109 ? -26.855 -7.410 -25.014 1.00 59.87 109 GLU A O 1
ATOM 689 N N . HIS A 1 110 ? -24.954 -7.028 -23.829 1.00 52.61 110 HIS A N 1
ATOM 690 C CA . HIS A 1 110 ? -24.730 -5.702 -24.401 1.00 51.89 110 HIS A CA 1
ATOM 691 C C . HIS A 1 110 ? -24.488 -5.722 -25.937 1.00 51.72 110 HIS A C 1
ATOM 692 O O . HIS A 1 110 ? -25.072 -4.888 -26.702 1.00 52.59 110 HIS A O 1
ATOM 699 N N . PHE A 1 111 ? -23.691 -6.706 -26.363 1.00 49.00 111 PHE A N 1
ATOM 700 C CA . PHE A 1 111 ? -23.296 -6.820 -27.761 1.00 49.24 111 PHE A CA 1
ATOM 701 C C . PHE A 1 111 ? -24.504 -7.264 -28.587 1.00 50.22 111 PHE A C 1
ATOM 702 O O . PHE A 1 111 ? -24.766 -6.705 -29.683 1.00 51.81 111 PHE A O 1
ATOM 710 N N . ALA A 1 112 ? -25.258 -8.215 -28.034 1.00 49.67 112 ALA A N 1
ATOM 711 C CA . ALA A 1 112 ? -26.523 -8.667 -28.632 1.00 53.68 112 ALA A CA 1
ATOM 712 C C . ALA A 1 112 ? -27.543 -7.544 -28.871 1.00 56.37 112 ALA A C 1
ATOM 713 O O . ALA A 1 112 ? -28.054 -7.393 -29.994 1.00 55.71 112 ALA A O 1
ATOM 715 N N . GLN A 1 113 ? -27.823 -6.758 -27.827 1.00 60.03 113 GLN A N 1
ATOM 716 C CA . GLN A 1 113 ? -28.817 -5.689 -27.933 1.00 66.05 113 GLN A CA 1
ATOM 717 C C . GLN A 1 113 ? -28.383 -4.596 -28.867 1.00 62.62 113 GLN A C 1
ATOM 718 O O . GLN A 1 113 ? -29.200 -3.994 -29.535 1.00 64.00 113 GLN A O 1
ATOM 724 N N . ASN A 1 114 ? -27.092 -4.297 -28.864 1.00 62.18 114 ASN A N 1
ATOM 725 C CA . ASN A 1 114 ? -26.599 -3.147 -29.615 1.00 63.05 114 ASN A CA 1
ATOM 726 C C . ASN A 1 114 ? -25.951 -3.578 -30.909 1.00 63.22 114 ASN A C 1
ATOM 727 O O . ASN A 1 114 ? -25.362 -2.751 -31.588 1.00 60.57 114 ASN A O 1
ATOM 732 N N . ASP A 1 115 ? -26.084 -4.870 -31.283 1.00 68.29 115 ASP A N 1
ATOM 733 C CA . ASP A 1 115 ? -25.686 -5.350 -32.612 1.00 68.64 115 ASP A CA 1
ATOM 734 C C . ASP A 1 115 ? -24.165 -5.170 -32.853 1.00 63.89 115 ASP A C 1
ATOM 735 O O . ASP A 1 115 ? -23.723 -4.756 -33.922 1.00 59.93 115 ASP A O 1
ATOM 740 N N . ILE A 1 116 ? -23.358 -5.480 -31.843 1.00 58.47 116 ILE A N 1
ATOM 741 C CA . ILE A 1 116 ? -21.909 -5.297 -31.934 1.00 54.47 116 ILE A CA 1
ATOM 742 C C . ILE A 1 116 ? -21.246 -6.646 -32.205 1.00 51.59 116 ILE A C 1
ATOM 743 O O . ILE A 1 116 ? -21.556 -7.626 -31.536 1.00 51.15 116 ILE A O 1
ATOM 748 N N . ALA A 1 117 ? -20.310 -6.691 -33.148 1.00 49.47 117 ALA A N 1
ATOM 749 C CA . ALA A 1 117 ? -19.581 -7.934 -33.424 1.00 49.87 117 ALA A CA 1
ATOM 750 C C . ALA A 1 117 ? -18.623 -8.258 -32.281 1.00 48.80 117 ALA A C 1
ATOM 751 O O . ALA A 1 117 ? -17.872 -7.375 -31.846 1.00 49.15 117 ALA A O 1
ATOM 753 N N . TYR A 1 118 ? -18.631 -9.513 -31.823 1.00 46.09 118 TYR A N 1
ATOM 754 C CA . TYR A 1 118 ? -17.672 -9.955 -30.805 1.00 46.14 118 TYR A CA 1
ATOM 755 C C . TYR A 1 118 ? -16.428 -10.621 -31.384 1.00 46.92 118 TYR A C 1
ATOM 756 O O . TYR A 1 118 ? -15.397 -10.656 -30.724 1.00 48.78 118 TYR A O 1
ATOM 765 N N . THR A 1 119 ? -16.513 -11.164 -32.606 1.00 50.37 119 THR A N 1
ATOM 766 C CA . THR A 1 119 ? -15.304 -11.451 -33.393 1.00 52.27 119 THR A CA 1
ATOM 767 C C . THR A 1 119 ? -15.376 -10.935 -34.790 1.00 53.30 119 THR A C 1
ATOM 768 O O . THR A 1 119 ? -16.458 -10.670 -35.337 1.00 53.59 119 THR A O 1
ATOM 772 N N . GLU A 1 120 ? -14.206 -10.799 -35.387 1.00 52.65 120 GLU A N 1
ATOM 773 C CA . GLU A 1 120 ? -14.153 -10.425 -36.773 1.00 54.20 120 GLU A CA 1
ATOM 774 C C . GLU A 1 120 ? -12.902 -10.951 -37.436 1.00 54.28 120 GLU A C 1
ATOM 775 O O . GLU A 1 120 ? -11.879 -11.193 -36.763 1.00 52.96 120 GLU A O 1
ATOM 781 N N . THR A 1 121 ? -12.987 -11.124 -38.756 1.00 54.88 121 THR A N 1
ATOM 782 C CA . THR A 1 121 ? -11.908 -11.769 -39.512 1.00 54.82 121 THR A CA 1
ATOM 783 C C . THR A 1 121 ? -11.361 -10.812 -40.548 1.00 53.96 121 THR A C 1
ATOM 784 O O . THR A 1 121 ? -12.121 -10.245 -41.330 1.00 54.64 121 THR A O 1
ATOM 788 N N . LYS A 1 122 ? -10.033 -10.691 -40.547 1.00 53.61 122 LYS A N 1
ATOM 789 C CA . LYS A 1 122 ? -9.278 -9.871 -41.470 1.00 56.06 122 LYS A CA 1
ATOM 790 C C . LYS A 1 122 ? -8.200 -10.649 -42.178 1.00 58.22 122 LYS A C 1
ATOM 791 O O . LYS A 1 122 ? -7.812 -11.716 -41.729 1.00 56.59 122 LYS A O 1
ATOM 797 N N . PHE A 1 123 ? -7.710 -10.078 -43.271 1.00 60.95 123 PHE A N 1
ATOM 798 C CA . PHE A 1 123 ? -6.521 -10.578 -43.914 1.00 66.11 123 PHE A CA 1
ATOM 799 C C . PHE A 1 123 ? -5.275 -10.077 -43.174 1.00 70.61 123 PHE A C 1
ATOM 800 O O . PHE A 1 123 ? -5.284 -8.998 -42.668 1.00 74.46 123 PHE A O 1
ATOM 808 N N . GLU A 1 124 ? -4.197 -10.849 -43.129 1.00 80.30 124 GLU A N 1
ATOM 809 C CA . GLU A 1 124 ? -2.963 -10.435 -42.442 1.00 89.69 124 GLU A CA 1
ATOM 810 C C . GLU A 1 124 ? -2.209 -9.291 -43.127 1.00 96.96 124 GLU A C 1
ATOM 811 O O . GLU A 1 124 ? -2.446 -8.977 -44.292 1.00 92.03 124 GLU A O 1
ATOM 817 N N . ASN A 1 125 ? -1.234 -8.756 -42.386 1.00 107.49 125 ASN A N 1
ATOM 818 C CA . ASN A 1 125 ? -0.311 -7.702 -42.843 1.00 112.41 125 ASN A CA 1
ATOM 819 C C . ASN A 1 125 ? 1.137 -8.094 -42.561 1.00 109.72 125 ASN A C 1
ATOM 820 O O . ASN A 1 125 ? 2.053 -7.383 -42.955 1.00 111.24 125 ASN A O 1
ATOM 825 N N . ALA A 1 134 ? -2.892 -17.046 -53.188 1.00 112.93 134 ALA A N 1
ATOM 826 C CA . ALA A 1 134 ? -3.720 -16.237 -52.307 1.00 113.49 134 ALA A CA 1
ATOM 827 C C . ALA A 1 134 ? -3.036 -16.011 -50.946 1.00 116.36 134 ALA A C 1
ATOM 828 O O . ALA A 1 134 ? -3.606 -16.315 -49.880 1.00 111.89 134 ALA A O 1
ATOM 830 N N . ASN A 1 135 ? -1.850 -15.391 -50.998 1.00 124.33 135 ASN A N 1
ATOM 831 C CA . ASN A 1 135 ? -0.882 -15.359 -49.867 1.00 122.28 135 ASN A CA 1
ATOM 832 C C . ASN A 1 135 ? -1.286 -14.802 -48.473 1.00 119.81 135 ASN A C 1
ATOM 833 O O . ASN A 1 135 ? -0.666 -15.213 -47.484 1.00 115.55 135 ASN A O 1
ATOM 838 N N . PRO A 1 136 ? -2.341 -13.943 -48.358 1.00 115.33 136 PRO A N 1
ATOM 839 C CA . PRO A 1 136 ? -2.702 -13.467 -47.008 1.00 107.39 136 PRO A CA 1
ATOM 840 C C . PRO A 1 136 ? -3.440 -14.493 -46.149 1.00 99.60 136 PRO A C 1
ATOM 841 O O . PRO A 1 136 ? -4.363 -15.137 -46.616 1.00 102.48 136 PRO A O 1
ATOM 845 N N . ARG A 1 137 ? -3.012 -14.639 -44.908 1.00 91.10 137 ARG A N 1
ATOM 846 C CA . ARG A 1 137 ? -3.702 -15.462 -43.943 1.00 86.42 137 ARG A CA 1
ATOM 847 C C . ARG A 1 137 ? -4.963 -14.746 -43.469 1.00 76.55 137 ARG A C 1
ATOM 848 O O . ARG A 1 137 ? -5.043 -13.524 -43.510 1.00 73.57 137 ARG A O 1
ATOM 856 N N . GLN A 1 138 ? -5.951 -15.537 -43.052 1.00 68.90 138 GLN A N 1
ATOM 857 C CA . GLN A 1 138 ? -7.251 -15.069 -42.611 1.00 62.91 138 GLN A CA 1
ATOM 858 C C . GLN A 1 138 ? -7.272 -15.176 -41.116 1.00 60.66 138 GLN A C 1
ATOM 859 O O . GLN A 1 138 ? -7.211 -16.263 -40.594 1.00 63.13 138 GLN A O 1
ATOM 865 N N . ILE A 1 139 ? -7.335 -14.057 -40.414 1.00 59.12 139 ILE A N 1
ATOM 866 C CA . ILE A 1 139 ? -7.126 -14.043 -38.975 1.00 57.90 139 ILE A CA 1
ATOM 867 C C . ILE A 1 139 ? -8.337 -13.498 -38.236 1.00 54.05 139 ILE A C 1
ATOM 868 O O . ILE A 1 139 ? -8.741 -12.380 -38.438 1.00 54.59 139 ILE A O 1
ATOM 873 N N . GLU A 1 140 ? -8.886 -14.301 -37.357 1.00 53.20 140 GLU A N 1
ATOM 874 C CA . GLU A 1 140 ? -10.002 -13.918 -36.547 1.00 53.49 140 GLU A CA 1
ATOM 875 C C . GLU A 1 140 ? -9.496 -13.266 -35.269 1.00 49.83 140 GLU A C 1
ATOM 876 O O . GLU A 1 140 ? -8.473 -13.664 -34.713 1.00 51.89 140 GLU A O 1
ATOM 882 N N . ARG A 1 141 ? -10.234 -12.292 -34.773 1.00 47.46 141 ARG A N 1
ATOM 883 C CA . ARG A 1 141 ? -9.876 -11.624 -33.516 1.00 46.89 141 ARG A CA 1
ATOM 884 C C . ARG A 1 141 ? -11.114 -11.391 -32.716 1.00 46.34 141 ARG A C 1
ATOM 885 O O . ARG A 1 141 ? -12.199 -11.201 -33.287 1.00 51.57 141 ARG A O 1
ATOM 893 N N . VAL A 1 142 ? -10.938 -11.351 -31.400 1.00 43.38 142 VAL A N 1
ATOM 894 C CA . VAL A 1 142 ? -11.967 -10.916 -30.489 1.00 43.32 142 VAL A CA 1
ATOM 895 C C . VAL A 1 142 ? -11.920 -9.380 -30.507 1.00 45.08 142 VAL A C 1
ATOM 896 O O . VAL A 1 142 ? -10.853 -8.772 -30.475 1.00 44.94 142 VAL A O 1
ATOM 900 N N . THR A 1 143 ? -13.088 -8.757 -30.579 1.00 46.14 143 THR A N 1
ATOM 901 C CA . THR A 1 143 ? -13.160 -7.305 -30.760 1.00 47.37 143 THR A CA 1
ATOM 902 C C . THR A 1 143 ? -13.027 -6.529 -29.470 1.00 46.65 143 THR A C 1
ATOM 903 O O . THR A 1 143 ? -13.353 -7.031 -28.385 1.00 46.78 143 THR A O 1
ATOM 907 N N A ARG A 1 144 ? -12.569 -5.291 -29.603 0.50 46.68 144 ARG A N 1
ATOM 908 N N B ARG A 1 144 ? -12.560 -5.294 -29.596 0.50 47.87 144 ARG A N 1
ATOM 909 C CA A ARG A 1 144 ? -12.403 -4.422 -28.471 0.50 46.56 144 ARG A CA 1
ATOM 910 C CA B ARG A 1 144 ? -12.385 -4.411 -28.465 0.50 48.55 144 ARG A CA 1
ATOM 911 C C A ARG A 1 144 ? -13.733 -4.168 -27.793 0.50 46.59 144 ARG A C 1
ATOM 912 C C B ARG A 1 144 ? -13.726 -4.180 -27.789 0.50 47.68 144 ARG A C 1
ATOM 913 O O A ARG A 1 144 ? -14.769 -4.104 -28.453 0.50 48.33 144 ARG A O 1
ATOM 914 O O B ARG A 1 144 ? -14.762 -4.108 -28.453 0.50 49.46 144 ARG A O 1
ATOM 929 N N . GLY A 1 145 ? -13.694 -4.089 -26.462 1.00 46.32 145 GLY A N 1
ATOM 930 C CA . GLY A 1 145 ? -14.875 -3.940 -25.642 1.00 45.05 145 GLY A CA 1
ATOM 931 C C . GLY A 1 145 ? -15.400 -5.243 -25.113 1.00 45.10 145 GLY A C 1
ATOM 932 O O . GLY A 1 145 ? -16.181 -5.241 -24.191 1.00 47.91 145 GLY A O 1
ATOM 933 N N . SER A 1 146 ? -15.003 -6.364 -25.728 1.00 45.39 146 SER A N 1
ATOM 934 C CA . SER A 1 146 ? -15.301 -7.692 -25.203 1.00 44.31 146 SER A CA 1
ATOM 935 C C . SER A 1 146 ? -14.644 -7.806 -23.834 1.00 43.97 146 SER A C 1
ATOM 936 O O . SER A 1 146 ? -13.485 -7.421 -23.636 1.00 45.73 146 SER A O 1
ATOM 939 N N . GLU A 1 147 ? -15.416 -8.327 -22.888 1.00 43.95 147 GLU A N 1
ATOM 940 C CA . GLU A 1 147 ? -14.959 -8.534 -21.541 1.00 43.51 147 GLU A CA 1
ATOM 941 C C . GLU A 1 147 ? -15.091 -9.988 -21.131 1.00 44.10 147 GLU A C 1
ATOM 942 O O . GLU A 1 147 ? -16.096 -10.653 -21.441 1.00 46.59 147 GLU A O 1
ATOM 948 N N . PHE A 1 148 ? -14.089 -10.434 -20.368 1.00 40.41 148 PHE A N 1
ATOM 949 C CA . PHE A 1 148 ? -13.998 -11.760 -19.867 1.00 40.13 148 PHE A CA 1
ATOM 950 C C . PHE A 1 148 ? -13.893 -11.740 -18.354 1.00 40.24 148 PHE A C 1
ATOM 951 O O . PHE A 1 148 ? -13.173 -10.939 -17.793 1.00 40.77 148 PHE A O 1
ATOM 959 N N . ASP A 1 149 ? -14.604 -12.649 -17.694 1.00 41.95 149 ASP A N 1
ATOM 960 C CA . ASP A 1 149 ? -14.511 -12.816 -16.240 1.00 40.66 149 ASP A CA 1
ATOM 961 C C . ASP A 1 149 ? -13.300 -13.663 -15.951 1.00 40.67 149 ASP A C 1
ATOM 962 O O . ASP A 1 149 ? -13.154 -14.722 -16.503 1.00 40.58 149 ASP A O 1
ATOM 967 N N . PHE A 1 150 ? -12.433 -13.205 -15.079 1.00 41.65 150 PHE A N 1
ATOM 968 C CA . PHE A 1 150 ? -11.261 -13.980 -14.710 1.00 39.43 150 PHE A CA 1
ATOM 969 C C . PHE A 1 150 ? -11.312 -14.297 -13.214 1.00 39.48 150 PHE A C 1
ATOM 970 O O . PHE A 1 150 ? -11.956 -13.582 -12.422 1.00 39.33 150 PHE A O 1
ATOM 978 N N . VAL A 1 151 ? -10.635 -15.386 -12.871 1.00 36.71 151 VAL A N 1
ATOM 979 C CA . VAL A 1 151 ? -10.401 -15.850 -11.531 1.00 36.13 151 VAL A CA 1
ATOM 980 C C . VAL A 1 151 ? -8.970 -16.358 -11.357 1.00 38.08 151 VAL A C 1
ATOM 981 O O . VAL A 1 151 ? -8.501 -17.194 -12.147 1.00 37.69 151 VAL A O 1
ATOM 985 N N . PHE A 1 152 ? -8.281 -15.802 -10.351 1.00 35.75 152 PHE A N 1
ATOM 986 C CA . PHE A 1 152 ? -7.032 -16.353 -9.841 1.00 37.02 152 PHE A CA 1
ATOM 987 C C . PHE A 1 152 ? -7.296 -16.870 -8.438 1.00 35.61 152 PHE A C 1
ATOM 988 O O . PHE A 1 152 ? -8.006 -16.218 -7.647 1.00 33.89 152 PHE A O 1
ATOM 996 N N . ILE A 1 153 ? -6.685 -17.989 -8.096 1.00 34.81 153 ILE A N 1
ATOM 997 C CA . ILE A 1 153 ? -6.737 -18.507 -6.722 1.00 35.25 153 ILE A CA 1
ATOM 998 C C . ILE A 1 153 ? -5.298 -18.414 -6.183 1.00 36.50 153 ILE A C 1
ATOM 999 O O . ILE A 1 153 ? -4.380 -18.925 -6.806 1.00 38.42 153 ILE A O 1
ATOM 1004 N N . TYR A 1 154 ? -5.112 -17.708 -5.068 1.00 36.40 154 TYR A N 1
ATOM 1005 C CA . TYR A 1 154 ? -3.842 -17.643 -4.388 1.00 37.30 154 TYR A CA 1
ATOM 1006 C C . TYR A 1 154 ? -3.832 -18.526 -3.119 1.00 38.43 154 TYR A C 1
ATOM 1007 O O . TYR A 1 154 ? -4.685 -18.421 -2.225 1.00 38.47 154 TYR A O 1
ATOM 1016 N N . ASN A 1 155 ? -2.836 -19.390 -3.044 1.00 37.58 155 ASN A N 1
ATOM 1017 C CA . ASN A 1 155 ? -2.680 -20.317 -1.924 1.00 38.60 155 ASN A CA 1
ATOM 1018 C C . ASN A 1 155 ? -1.661 -19.702 -0.955 1.00 41.33 155 ASN A C 1
ATOM 1019 O O . ASN A 1 155 ? -0.490 -19.442 -1.302 1.00 41.29 155 ASN A O 1
ATOM 1024 N N . VAL A 1 156 ? -2.125 -19.434 0.262 1.00 42.97 156 VAL A N 1
ATOM 1025 C CA . VAL A 1 156 ? -1.282 -18.856 1.305 1.00 44.53 156 VAL A CA 1
ATOM 1026 C C . VAL A 1 156 ? -0.436 -20.004 1.881 1.00 43.06 156 VAL A C 1
ATOM 1027 O O . VAL A 1 156 ? -0.820 -20.657 2.808 1.00 42.71 156 VAL A O 1
ATOM 1031 N N . ASP A 1 157 ? 0.718 -20.222 1.277 1.00 42.84 157 ASP A N 1
ATOM 1032 C CA . ASP A 1 157 ? 1.675 -21.202 1.741 1.00 46.62 157 ASP A CA 1
ATOM 1033 C C . ASP A 1 157 ? 2.602 -20.588 2.792 1.00 50.22 157 ASP A C 1
ATOM 1034 O O . ASP A 1 157 ? 3.189 -21.336 3.556 1.00 54.31 157 ASP A O 1
ATOM 1039 N N . GLU A 1 158 ? 2.722 -19.254 2.833 1.00 57.70 158 GLU A N 1
ATOM 1040 C CA . GLU A 1 158 ? 3.568 -18.539 3.786 1.00 58.84 158 GLU A CA 1
ATOM 1041 C C . GLU A 1 158 ? 2.956 -17.210 4.137 1.00 55.20 158 GLU A C 1
ATOM 1042 O O . GLU A 1 158 ? 3.069 -16.282 3.359 1.00 57.53 158 GLU A O 1
ATOM 1048 N N . GLU A 1 159 ? 2.329 -17.101 5.298 1.00 58.22 159 GLU A N 1
ATOM 1049 C CA . GLU A 1 159 ? 1.625 -15.845 5.685 1.00 60.02 159 GLU A CA 1
ATOM 1050 C C . GLU A 1 159 ? 2.493 -14.604 5.564 1.00 56.87 159 GLU A C 1
ATOM 1051 O O . GLU A 1 159 ? 2.021 -13.575 5.112 1.00 55.98 159 GLU A O 1
ATOM 1057 N N . SER A 1 160 ? 3.765 -14.705 5.916 1.00 58.26 160 SER A N 1
ATOM 1058 C CA . SER A 1 160 ? 4.635 -13.528 5.888 1.00 61.11 160 SER A CA 1
ATOM 1059 C C . SER A 1 160 ? 4.886 -12.996 4.476 1.00 59.29 160 SER A C 1
ATOM 1060 O O . SER A 1 160 ? 5.208 -11.833 4.322 1.00 62.48 160 SER A O 1
ATOM 1063 N N . GLN A 1 161 ? 4.691 -13.822 3.451 1.00 55.35 161 GLN A N 1
ATOM 1064 C CA . GLN A 1 161 ? 4.967 -13.412 2.077 1.00 53.43 161 GLN A CA 1
ATOM 1065 C C . GLN A 1 161 ? 3.775 -12.919 1.241 1.00 49.85 161 GLN A C 1
ATOM 1066 O O . GLN A 1 161 ? 3.954 -12.565 0.096 1.00 47.41 161 GLN A O 1
ATOM 1072 N N . VAL A 1 162 ? 2.584 -12.838 1.824 1.00 49.61 162 VAL A N 1
ATOM 1073 C CA . VAL A 1 162 ? 1.358 -12.553 1.057 1.00 48.66 162 VAL A CA 1
ATOM 1074 C C . VAL A 1 162 ? 1.392 -11.153 0.466 1.00 49.24 162 VAL A C 1
ATOM 1075 O O . VAL A 1 162 ? 1.065 -10.959 -0.695 1.00 48.47 162 VAL A O 1
ATOM 1079 N N . GLU A 1 163 ? 1.793 -10.176 1.254 1.00 55.49 163 GLU A N 1
ATOM 1080 C CA . GLU A 1 163 ? 1.824 -8.796 0.780 1.00 59.56 163 GLU A CA 1
ATOM 1081 C C . GLU A 1 163 ? 2.818 -8.605 -0.362 1.00 56.20 163 GLU A C 1
ATOM 1082 O O . GLU A 1 163 ? 2.454 -8.029 -1.369 1.00 57.05 163 GLU A O 1
ATOM 1088 N N . ASP A 1 164 ? 4.042 -9.103 -0.211 1.00 56.31 164 ASP A N 1
ATOM 1089 C CA . ASP A 1 164 ? 5.022 -9.034 -1.278 1.00 56.65 164 ASP A CA 1
ATOM 1090 C C . ASP A 1 164 ? 4.486 -9.757 -2.513 1.00 52.91 164 ASP A C 1
ATOM 1091 O O . ASP A 1 164 ? 4.653 -9.284 -3.645 1.00 52.12 164 ASP A O 1
ATOM 1096 N N . ASP A 1 165 ? 3.824 -10.899 -2.300 1.00 49.47 165 ASP A N 1
ATOM 1097 C CA . ASP A 1 165 ? 3.270 -11.666 -3.415 1.00 47.28 165 ASP A CA 1
ATOM 1098 C C . ASP A 1 165 ? 2.192 -10.851 -4.110 1.00 45.67 165 ASP A C 1
ATOM 1099 O O . ASP A 1 165 ? 2.223 -10.755 -5.329 1.00 44.07 165 ASP A O 1
ATOM 1104 N N . PHE A 1 166 ? 1.282 -10.240 -3.343 1.00 45.81 166 PHE A N 1
ATOM 1105 C CA . PHE A 1 166 ? 0.237 -9.408 -3.946 1.00 44.95 166 PHE A CA 1
ATOM 1106 C C . PHE A 1 166 ? 0.796 -8.187 -4.652 1.00 49.26 166 PHE A C 1
ATOM 1107 O O . PHE A 1 166 ? 0.345 -7.854 -5.732 1.00 49.73 166 PHE A O 1
ATOM 1115 N N . GLU A 1 167 ? 1.845 -7.594 -4.124 1.00 51.81 167 GLU A N 1
ATOM 1116 C CA . GLU A 1 167 ? 2.565 -6.547 -4.845 1.00 56.40 167 GLU A CA 1
ATOM 1117 C C . GLU A 1 167 ? 3.116 -7.093 -6.186 1.00 54.20 167 GLU A C 1
ATOM 1118 O O . GLU A 1 167 ? 3.066 -6.417 -7.211 1.00 52.75 167 GLU A O 1
ATOM 1124 N N . ASN A 1 168 ? 3.624 -8.315 -6.183 1.00 49.03 168 ASN A N 1
ATOM 1125 C CA . ASN A 1 168 ? 4.182 -8.863 -7.398 1.00 47.49 168 ASN A CA 1
ATOM 1126 C C . ASN A 1 168 ? 3.139 -9.253 -8.428 1.00 46.00 168 ASN A C 1
ATOM 1127 O O . ASN A 1 168 ? 3.359 -9.076 -9.628 1.00 49.47 168 ASN A O 1
ATOM 1132 N N . ILE A 1 169 ? 1.999 -9.749 -7.960 1.00 44.10 169 ILE A N 1
ATOM 1133 C CA . ILE A 1 169 ? 0.842 -10.028 -8.821 1.00 42.69 169 ILE A CA 1
ATOM 1134 C C . ILE A 1 169 ? 0.393 -8.717 -9.477 1.00 42.88 169 ILE A C 1
ATOM 1135 O O . ILE A 1 169 ? 0.140 -8.682 -10.670 1.00 44.39 169 ILE A O 1
ATOM 1140 N N . GLU A 1 170 ? 0.298 -7.661 -8.682 1.00 44.54 170 GLU A N 1
ATOM 1141 C CA . GLU A 1 170 ? -0.062 -6.314 -9.158 1.00 49.51 170 GLU A CA 1
ATOM 1142 C C . GLU A 1 170 ? 0.945 -5.823 -10.192 1.00 50.70 170 GLU A C 1
ATOM 1143 O O . GLU A 1 170 ? 0.571 -5.309 -11.245 1.00 49.01 170 GLU A O 1
ATOM 1149 N N . LYS A 1 171 ? 2.222 -6.007 -9.905 1.00 53.12 171 LYS A N 1
ATOM 1150 C CA . LYS A 1 171 ? 3.247 -5.635 -10.881 1.00 56.13 171 LYS A CA 1
ATOM 1151 C C . LYS A 1 171 ? 3.071 -6.412 -12.202 1.00 53.93 171 LYS A C 1
ATOM 1152 O O . LYS A 1 171 ? 3.166 -5.836 -13.281 1.00 54.40 171 LYS A O 1
ATOM 1158 N N . ALA A 1 172 ? 2.794 -7.706 -12.104 1.00 47.98 172 ALA A N 1
ATOM 1159 C CA . ALA A 1 172 ? 2.676 -8.572 -13.279 1.00 48.63 172 ALA A CA 1
ATOM 1160 C C . ALA A 1 172 ? 1.510 -8.164 -14.177 1.00 48.15 172 ALA A C 1
ATOM 1161 O O . ALA A 1 172 ? 1.599 -8.192 -15.409 1.00 47.40 172 ALA A O 1
ATOM 1163 N N . ILE A 1 173 ? 0.407 -7.801 -13.537 1.00 46.35 173 ILE A N 1
ATOM 1164 C CA . ILE A 1 173 ? -0.764 -7.301 -14.226 1.00 47.23 173 ILE A CA 1
ATOM 1165 C C . ILE A 1 173 ? -0.445 -5.998 -14.961 1.00 47.78 173 ILE A C 1
ATOM 1166 O O . ILE A 1 173 ? -0.805 -5.858 -16.111 1.00 47.51 173 ILE A O 1
ATOM 1171 N N . HIS A 1 174 ? 0.268 -5.084 -14.307 1.00 50.61 174 HIS A N 1
ATOM 1172 C CA . HIS A 1 174 ? 0.664 -3.847 -14.931 1.00 55.39 174 HIS A CA 1
ATOM 1173 C C . HIS A 1 174 ? 1.553 -4.081 -16.103 1.00 53.50 174 HIS A C 1
ATOM 1174 O O . HIS A 1 174 ? 1.373 -3.445 -17.136 1.00 53.78 174 HIS A O 1
ATOM 1181 N N . LEU A 1 175 ? 2.495 -4.999 -15.972 1.00 52.49 175 LEU A N 1
ATOM 1182 C CA . LEU A 1 175 ? 3.375 -5.302 -17.082 1.00 53.48 175 LEU A CA 1
ATOM 1183 C C . LEU A 1 175 ? 2.564 -5.856 -18.229 1.00 50.86 175 LEU A C 1
ATOM 1184 O O . LEU A 1 175 ? 2.719 -5.439 -19.366 1.00 52.87 175 LEU A O 1
ATOM 1189 N N . LEU A 1 176 ? 1.632 -6.741 -17.925 1.00 51.60 176 LEU A N 1
ATOM 1190 C CA . LEU A 1 176 ? 0.776 -7.318 -18.976 1.00 51.07 176 LEU A CA 1
ATOM 1191 C C . LEU A 1 176 ? -0.069 -6.261 -19.691 1.00 50.73 176 LEU A C 1
ATOM 1192 O O . LEU A 1 176 ? -0.184 -6.270 -20.913 1.00 50.54 176 LEU A O 1
ATOM 1197 N N . GLU A 1 177 ? -0.607 -5.324 -18.937 1.00 49.97 177 GLU A N 1
ATOM 1198 C CA . GLU A 1 177 ? -1.314 -4.212 -19.550 1.00 51.46 177 GLU A CA 1
ATOM 1199 C C . GLU A 1 177 ? -0.407 -3.336 -20.434 1.00 54.82 177 GLU A C 1
ATOM 1200 O O . GLU A 1 177 ? -0.883 -2.760 -21.367 1.00 55.94 177 GLU A O 1
ATOM 1206 N N . ASN A 1 178 ? 0.887 -3.258 -20.168 1.00 56.13 178 ASN A N 1
ATOM 1207 C CA . ASN A 1 178 ? 1.798 -2.518 -21.042 1.00 58.89 178 ASN A CA 1
ATOM 1208 C C . ASN A 1 178 ? 2.455 -3.362 -22.134 1.00 57.75 178 ASN A C 1
ATOM 1209 O O . ASN A 1 178 ? 3.354 -2.892 -22.806 1.00 65.43 178 ASN A O 1
ATOM 1214 N N . ASP A 1 179 ? 1.996 -4.589 -22.313 1.00 55.29 179 ASP A N 1
ATOM 1215 C CA . ASP A 1 179 ? 2.460 -5.482 -23.356 1.00 56.73 179 ASP A CA 1
ATOM 1216 C C . ASP A 1 179 ? 1.179 -6.034 -24.053 1.00 55.60 179 ASP A C 1
ATOM 1217 O O . ASP A 1 179 ? 0.273 -5.259 -24.370 1.00 55.45 179 ASP A O 1
ATOM 1222 N N . TYR A 1 180 ? 1.071 -7.340 -24.278 1.00 56.89 180 TYR A N 1
ATOM 1223 C CA . TYR A 1 180 ? -0.054 -7.898 -25.003 1.00 58.02 180 TYR A CA 1
ATOM 1224 C C . TYR A 1 180 ? -0.155 -9.404 -24.765 1.00 57.43 180 TYR A C 1
ATOM 1225 O O . TYR A 1 180 ? 0.801 -10.033 -24.306 1.00 53.04 180 TYR A O 1
ATOM 1234 N N . LEU A 1 181 ? -1.315 -9.951 -25.112 1.00 55.48 181 LEU A N 1
ATOM 1235 C CA . LEU A 1 181 ? -1.564 -11.381 -25.196 1.00 56.45 181 LEU A CA 1
ATOM 1236 C C . LEU A 1 181 ? -1.701 -11.805 -26.651 1.00 57.20 181 LEU A C 1
ATOM 1237 O O . LEU A 1 181 ? -2.152 -11.048 -27.500 1.00 57.95 181 LEU A O 1
ATOM 1242 N N . GLY A 1 182 ? -1.371 -13.056 -26.932 1.00 60.24 182 GLY A N 1
ATOM 1243 C CA . GLY A 1 182 ? -1.640 -13.649 -28.249 1.00 62.36 182 GLY A CA 1
ATOM 1244 C C . GLY A 1 182 ? -0.706 -13.164 -29.332 1.00 66.95 182 GLY A C 1
ATOM 1245 O O . GLY A 1 182 ? 0.375 -12.652 -29.044 1.00 70.55 182 GLY A O 1
ATOM 1246 N N . GLY A 1 183 ? -1.145 -13.348 -30.577 1.00 71.97 183 GLY A N 1
ATOM 1247 C CA . GLY A 1 183 ? -0.366 -13.014 -31.773 1.00 77.11 183 GLY A CA 1
ATOM 1248 C C . GLY A 1 183 ? -0.562 -11.588 -32.246 1.00 77.98 183 GLY A C 1
ATOM 1249 O O . GLY A 1 183 ? -1.467 -10.887 -31.777 1.00 74.89 183 GLY A O 1
ATOM 1250 N N . GLY A 1 184 ? 0.308 -11.170 -33.173 1.00 80.02 184 GLY A N 1
ATOM 1251 C CA . GLY A 1 184 ? 0.333 -9.812 -33.724 1.00 81.33 184 GLY A CA 1
ATOM 1252 C C . GLY A 1 184 ? 0.683 -8.680 -32.758 1.00 82.97 184 GLY A C 1
ATOM 1253 O O . GLY A 1 184 ? 0.407 -7.508 -33.048 1.00 88.48 184 GLY A O 1
ATOM 1254 N N . GLY A 1 185 ? 1.297 -9.011 -31.626 1.00 79.98 185 GLY A N 1
ATOM 1255 C CA . GLY A 1 185 ? 1.632 -8.037 -30.605 1.00 82.64 185 GLY A CA 1
ATOM 1256 C C . GLY A 1 185 ? 2.400 -6.825 -31.096 1.00 92.44 185 GLY A C 1
ATOM 1257 O O . GLY A 1 185 ? 2.004 -5.690 -30.806 1.00 97.58 185 GLY A O 1
ATOM 1258 N N . THR A 1 186 ? 3.470 -7.052 -31.857 1.00 93.91 186 THR A N 1
ATOM 1259 C CA . THR A 1 186 ? 4.356 -5.955 -32.290 1.00 96.31 186 THR A CA 1
ATOM 1260 C C . THR A 1 186 ? 3.754 -5.055 -33.396 1.00 98.61 186 THR A C 1
ATOM 1261 O O . THR A 1 186 ? 4.346 -4.028 -33.727 1.00 98.70 186 THR A O 1
ATOM 1265 N N . ARG A 1 187 ? 2.606 -5.437 -33.963 1.00 97.73 187 ARG A N 1
ATOM 1266 C CA . ARG A 1 187 ? 1.799 -4.544 -34.815 1.00 99.03 187 ARG A CA 1
ATOM 1267 C C . ARG A 1 187 ? 0.561 -3.948 -34.088 1.00 92.64 187 ARG A C 1
ATOM 1268 O O . ARG A 1 187 ? -0.353 -3.463 -34.744 1.00 93.12 187 ARG A O 1
ATOM 1276 N N . GLY A 1 188 ? 0.525 -3.993 -32.750 1.00 88.30 188 GLY A N 1
ATOM 1277 C CA . GLY A 1 188 ? -0.530 -3.344 -31.939 1.00 81.22 188 GLY A CA 1
ATOM 1278 C C . GLY A 1 188 ? -1.656 -4.200 -31.354 1.00 73.73 188 GLY A C 1
ATOM 1279 O O . GLY A 1 188 ? -2.458 -3.710 -30.562 1.00 67.52 188 GLY A O 1
ATOM 1280 N N . ASN A 1 189 ? -1.719 -5.472 -31.730 1.00 72.39 189 ASN A N 1
ATOM 1281 C CA . ASN A 1 189 ? -2.840 -6.333 -31.343 1.00 70.09 189 ASN A CA 1
ATOM 1282 C C . ASN A 1 189 ? -2.638 -6.898 -29.964 1.00 65.48 189 ASN A C 1
ATOM 1283 O O . ASN A 1 189 ? -1.534 -6.872 -29.421 1.00 74.17 189 ASN A O 1
ATOM 1288 N N . GLY A 1 190 ? -3.722 -7.407 -29.413 1.00 57.90 190 GLY A N 1
ATOM 1289 C CA . GLY A 1 190 ? -3.670 -8.110 -28.175 1.00 55.24 190 GLY A CA 1
ATOM 1290 C C . GLY A 1 190 ? -3.631 -7.318 -26.884 1.00 52.32 190 GLY A C 1
ATOM 1291 O O . GLY A 1 190 ? -3.399 -7.907 -25.846 1.00 52.28 190 GLY A O 1
ATOM 1292 N N A ARG A 1 191 ? -3.852 -6.006 -26.921 0.50 51.84 191 ARG A N 1
ATOM 1293 N N B ARG A 1 191 ? -3.859 -6.008 -26.920 0.50 51.61 191 ARG A N 1
ATOM 1294 C CA A ARG A 1 191 ? -3.815 -5.220 -25.691 0.50 50.71 191 ARG A CA 1
ATOM 1295 C CA B ARG A 1 191 ? -3.822 -5.225 -25.689 0.50 50.33 191 ARG A CA 1
ATOM 1296 C C A ARG A 1 191 ? -5.060 -5.518 -24.859 0.50 47.26 191 ARG A C 1
ATOM 1297 C C B ARG A 1 191 ? -5.063 -5.518 -24.859 0.50 47.07 191 ARG A C 1
ATOM 1298 O O A ARG A 1 191 ? -6.145 -5.669 -25.409 0.50 47.65 191 ARG A O 1
ATOM 1299 O O B ARG A 1 191 ? -6.146 -5.670 -25.409 0.50 47.54 191 ARG A O 1
ATOM 1314 N N . ILE A 1 192 ? -4.883 -5.647 -23.547 1.00 43.86 192 ILE A N 1
ATOM 1315 C CA . ILE A 1 192 ? -5.974 -5.870 -22.632 1.00 43.90 192 ILE A CA 1
ATOM 1316 C C . ILE A 1 192 ? -5.850 -4.992 -21.396 1.00 46.04 192 ILE A C 1
ATOM 1317 O O . ILE A 1 192 ? -4.812 -4.456 -21.130 1.00 46.35 192 ILE A O 1
ATOM 1322 N N . GLN A 1 193 ? -6.931 -4.891 -20.632 1.00 45.66 193 GLN A N 1
ATOM 1323 C CA . GLN A 1 193 ? -6.954 -4.133 -19.392 1.00 48.98 193 GLN A CA 1
ATOM 1324 C C . GLN A 1 193 ? -7.688 -4.947 -18.299 1.00 45.72 193 GLN A C 1
ATOM 1325 O O . GLN A 1 193 ? -8.725 -5.553 -18.542 1.00 45.23 193 GLN A O 1
ATOM 1331 N N . PHE A 1 194 ? -7.120 -4.964 -17.105 1.00 45.29 194 PHE A N 1
ATOM 1332 C CA . PHE A 1 194 ? -7.762 -5.562 -15.947 1.00 44.15 194 PHE A CA 1
ATOM 1333 C C . PHE A 1 194 ? -8.585 -4.491 -15.247 1.00 45.68 194 PHE A C 1
ATOM 1334 O O . PHE A 1 194 ? -8.170 -3.374 -15.179 1.00 50.16 194 PHE A O 1
ATOM 1342 N N . LYS A 1 195 ? -9.786 -4.833 -14.794 1.00 45.40 195 LYS A N 1
ATOM 1343 C CA . LYS A 1 195 ? -10.585 -3.940 -14.019 1.00 45.67 195 LYS A CA 1
ATOM 1344 C C . LYS A 1 195 ? -11.582 -4.680 -13.130 1.00 45.24 195 LYS A C 1
ATOM 1345 O O . LYS A 1 195 ? -11.767 -5.884 -13.263 1.00 43.25 195 LYS A O 1
ATOM 1351 N N . ASP A 1 196 ? -12.218 -3.913 -12.235 1.00 50.58 196 ASP A N 1
ATOM 1352 C CA . ASP A 1 196 ? -13.239 -4.368 -11.282 1.00 54.36 196 ASP A CA 1
ATOM 1353 C C . ASP A 1 196 ? -12.825 -5.626 -10.508 1.00 49.60 196 ASP A C 1
ATOM 1354 O O . ASP A 1 196 ? -13.592 -6.560 -10.341 1.00 51.51 196 ASP A O 1
ATOM 1359 N N . THR A 1 197 ? -11.596 -5.598 -10.028 1.00 46.81 197 THR A N 1
ATOM 1360 C CA . THR A 1 197 ? -11.016 -6.692 -9.315 1.00 47.20 197 THR A CA 1
ATOM 1361 C C . THR A 1 197 ? -11.511 -6.698 -7.894 1.00 48.30 197 THR A C 1
ATOM 1362 O O . THR A 1 197 ? -11.850 -5.673 -7.334 1.00 51.96 197 THR A O 1
ATOM 1366 N N . ASN A 1 198 ? -11.548 -7.892 -7.331 1.00 47.07 198 ASN A N 1
ATOM 1367 C CA . ASN A 1 198 ? -12.101 -8.119 -6.017 1.00 49.58 198 ASN A CA 1
ATOM 1368 C C . ASN A 1 198 ? -11.273 -9.247 -5.388 1.00 44.66 198 ASN A C 1
ATOM 1369 O O . ASN A 1 198 ? -10.853 -10.176 -6.080 1.00 43.90 198 ASN A O 1
ATOM 1374 N N . ILE A 1 199 ? -11.002 -9.107 -4.102 1.00 42.10 199 ILE 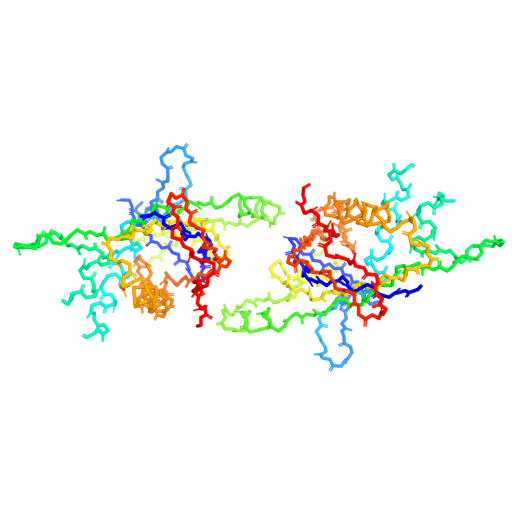A N 1
ATOM 1375 C CA . ILE A 1 199 ? -10.157 -10.044 -3.359 1.00 41.55 199 ILE A CA 1
ATOM 1376 C C . ILE A 1 199 ? -10.942 -10.541 -2.148 1.00 41.68 199 ILE A C 1
ATOM 1377 O O . ILE A 1 199 ? -11.368 -9.752 -1.369 1.00 47.16 199 ILE A O 1
ATOM 1382 N N . GLU A 1 200 ? -11.158 -11.841 -2.029 1.00 42.73 200 GLU A N 1
ATOM 1383 C CA . GLU A 1 200 ? -11.921 -12.441 -0.922 1.00 42.37 200 GLU A CA 1
ATOM 1384 C C . GLU A 1 200 ? -11.127 -13.667 -0.430 1.00 39.49 200 GLU A C 1
ATOM 1385 O O . GLU A 1 200 ? -10.558 -14.444 -1.230 1.00 36.25 200 GLU A O 1
ATOM 1391 N N . THR A 1 201 ? -11.112 -13.869 0.871 1.00 39.77 201 THR A N 1
ATOM 1392 C CA . THR A 1 201 ? -10.545 -15.109 1.430 1.00 39.00 201 THR A CA 1
ATOM 1393 C C . THR A 1 201 ? -11.665 -16.157 1.360 1.00 39.70 201 THR A C 1
ATOM 1394 O O . THR A 1 201 ? -12.717 -15.978 1.997 1.00 41.64 201 THR A O 1
ATOM 1398 N N . VAL A 1 202 ? -11.474 -17.193 0.536 1.00 35.67 202 VAL A N 1
ATOM 1399 C CA . VAL A 1 202 ? -12.521 -18.202 0.320 1.00 37.34 202 VAL A CA 1
ATOM 1400 C C . VAL A 1 202 ? -12.364 -19.491 1.156 1.00 40.57 202 VAL A C 1
ATOM 1401 O O . VAL A 1 202 ? -13.319 -20.216 1.324 1.00 42.03 202 VAL A O 1
ATOM 1405 N N . VAL A 1 203 ? -11.154 -19.759 1.643 1.00 40.25 203 VAL A N 1
ATOM 1406 C CA . VAL A 1 203 ? -10.890 -20.852 2.563 1.00 42.48 203 VAL A CA 1
ATOM 1407 C C . VAL A 1 203 ? -9.932 -20.284 3.595 1.00 42.97 203 VAL A C 1
ATOM 1408 O O . VAL A 1 203 ? -8.990 -19.580 3.245 1.00 41.56 203 VAL A O 1
ATOM 1412 N N . GLY A 1 204 ? -10.201 -20.553 4.858 1.00 45.12 204 GLY A N 1
ATOM 1413 C CA . GLY A 1 204 ? -9.304 -20.112 5.917 1.00 47.93 204 GLY A CA 1
ATOM 1414 C C . GLY A 1 204 ? -9.612 -18.781 6.503 1.00 49.52 204 GLY A C 1
ATOM 1415 O O . GLY A 1 204 ? -10.648 -18.197 6.202 1.00 52.94 204 GLY A O 1
ATOM 1416 N N . GLU A 1 205 ? -8.727 -18.326 7.381 1.00 56.62 205 GLU A N 1
ATOM 1417 C CA . GLU A 1 205 ? -8.958 -17.114 8.190 1.00 62.64 205 GLU A CA 1
ATOM 1418 C C . GLU A 1 205 ? -8.038 -15.973 7.817 1.00 57.16 205 GLU A C 1
ATOM 1419 O O . GLU A 1 205 ? -8.067 -14.959 8.471 1.00 56.66 205 GLU A O 1
ATOM 1425 N N . TYR A 1 206 ? -7.206 -16.122 6.795 1.00 54.89 206 TYR A N 1
ATOM 1426 C CA . TYR A 1 206 ? -6.378 -15.011 6.411 1.00 52.25 206 TYR A CA 1
ATOM 1427 C C . TYR A 1 206 ? -7.274 -13.836 6.091 1.00 56.34 206 TYR A C 1
ATOM 1428 O O . TYR A 1 206 ? -8.214 -13.946 5.298 1.00 55.17 206 TYR A O 1
ATOM 1437 N N . ASP A 1 207 ? -6.979 -12.719 6.743 1.00 60.66 207 ASP A N 1
ATOM 1438 C CA . ASP A 1 207 ? -7.680 -11.461 6.531 1.00 63.42 207 ASP A CA 1
ATOM 1439 C C . ASP A 1 207 ? -7.072 -10.742 5.297 1.00 60.15 207 ASP A C 1
ATOM 1440 O O . ASP A 1 207 ? -6.022 -10.091 5.383 1.00 63.21 207 ASP A O 1
ATOM 1445 N N . SER A 1 208 ? -7.770 -10.850 4.170 1.00 53.51 208 SER A N 1
ATOM 1446 C CA . SER A 1 208 ? -7.342 -10.273 2.916 1.00 51.34 208 SER A CA 1
ATOM 1447 C C . SER A 1 208 ? -7.973 -8.897 2.647 1.00 54.48 208 SER A C 1
ATOM 1448 O O . SER A 1 208 ? -7.857 -8.383 1.525 1.00 52.59 208 SER A O 1
ATOM 1451 N N . THR A 1 209 ? -8.625 -8.292 3.643 1.00 56.01 209 THR A N 1
ATOM 1452 C CA . THR A 1 209 ? -9.328 -7.041 3.395 1.00 59.85 209 THR A CA 1
ATOM 1453 C C . THR A 1 209 ? -8.392 -5.862 3.068 1.00 64.41 209 THR A C 1
ATOM 1454 O O . THR A 1 209 ? -8.826 -4.917 2.384 1.00 65.56 209 THR A O 1
ATOM 1458 N N . ASN A 1 210 ? -7.134 -5.930 3.531 1.00 62.84 210 ASN A N 1
ATOM 1459 C CA . ASN A 1 210 ? -6.160 -4.894 3.240 1.00 65.76 210 ASN A CA 1
ATOM 1460 C C . ASN A 1 210 ? -5.396 -5.145 1.967 1.00 62.88 210 ASN A C 1
ATOM 1461 O O . ASN A 1 210 ? -4.583 -4.315 1.582 1.00 67.36 210 ASN A O 1
ATOM 1466 N N . LEU A 1 211 ? -5.648 -6.263 1.292 1.00 55.68 211 LEU A N 1
ATOM 1467 C CA . LEU A 1 211 ? -5.014 -6.516 0.023 1.00 53.18 211 LEU A CA 1
ATOM 1468 C C . LEU A 1 211 ? -5.810 -5.823 -1.038 1.00 52.01 211 LEU A C 1
ATOM 1469 O O . LEU A 1 211 ? -7.032 -5.717 -0.947 1.00 51.33 211 LEU A O 1
ATOM 1474 N N . LYS A 1 212 ? -5.105 -5.341 -2.044 1.00 55.20 212 LYS A N 1
ATOM 1475 C CA . LYS A 1 212 ? -5.724 -4.616 -3.145 1.00 63.62 212 LYS A CA 1
ATOM 1476 C C . LYS A 1 212 ? -4.785 -4.572 -4.328 1.00 63.47 212 LYS A C 1
ATOM 1477 O O . LYS A 1 212 ? -3.592 -4.313 -4.180 1.00 67.36 212 LYS A O 1
ATOM 1483 N N . ILE A 1 213 ? -5.351 -4.779 -5.509 1.00 65.81 213 ILE A N 1
ATOM 1484 C CA . ILE A 1 213 ? -4.613 -4.640 -6.746 1.00 67.22 213 ILE A CA 1
ATOM 1485 C C . ILE A 1 213 ? -4.946 -3.266 -7.319 1.00 71.02 213 ILE A C 1
ATOM 1486 O O . ILE A 1 213 ? -6.036 -3.022 -7.774 1.00 72.92 213 ILE A O 1
ATOM 1491 N N . LYS A 1 214 ? -3.989 -2.347 -7.217 1.00 83.25 214 LYS A N 1
ATOM 1492 C CA . LYS A 1 214 ? -4.127 -0.966 -7.649 1.00 89.51 214 LYS A CA 1
ATOM 1493 C C . LYS A 1 214 ? -3.905 -0.976 -9.151 1.00 95.93 214 LYS A C 1
ATOM 1494 O O . LYS A 1 214 ? -2.825 -1.346 -9.590 1.00 85.67 214 LYS A O 1
ATOM 1500 N N . ALA A 1 215 ? -4.918 -0.596 -9.926 1.00 71.41 215 ALA A N 1
ATOM 1501 C CA . ALA A 1 215 ? -4.806 -0.524 -11.388 1.00 99.78 215 ALA A CA 1
ATOM 1502 C C . ALA A 1 215 ? -4.116 0.784 -11.830 1.00 106.72 215 ALA A C 1
ATOM 1503 O O . ALA A 1 215 ? -4.463 1.868 -11.369 1.00 86.66 215 ALA A O 1
ATOM 1505 N N . ALA A 1 216 ? -3.120 0.658 -12.719 1.00 107.75 216 ALA A N 1
ATOM 1506 C CA . ALA A 1 216 ? -2.329 1.763 -13.285 1.00 98.31 216 ALA A CA 1
ATOM 1507 C C . ALA A 1 216 ? -1.512 2.534 -12.241 1.00 98.27 216 ALA A C 1
ATOM 1508 O O . ALA A 1 216 ? -0.356 2.184 -11.961 1.00 89.42 216 ALA A O 1
ATOM 1510 N N . SER B 1 3 ? -25.692 19.811 1.664 1.00 104.22 3 SER B N 1
ATOM 1511 C CA . SER B 1 3 ? -24.624 18.924 1.104 1.00 100.77 3 SER B CA 1
ATOM 1512 C C . SER B 1 3 ? -24.700 18.931 -0.396 1.00 95.95 3 SER B C 1
ATOM 1513 O O . SER B 1 3 ? -25.758 19.259 -0.941 1.00 96.09 3 SER B O 1
ATOM 1516 N N . LYS B 1 4 ? -23.570 18.634 -1.038 1.00 92.61 4 LYS B N 1
ATOM 1517 C CA . LYS B 1 4 ? -23.512 18.388 -2.489 1.00 92.18 4 LYS B CA 1
ATOM 1518 C C . LYS B 1 4 ? -23.063 16.954 -2.745 1.00 87.90 4 LYS B C 1
ATOM 1519 O O . LYS B 1 4 ? -22.049 16.515 -2.212 1.00 88.02 4 LYS B O 1
ATOM 1525 N N . ILE B 1 5 ? -23.796 16.266 -3.607 1.00 85.62 5 ILE B N 1
ATOM 1526 C CA . ILE B 1 5 ? -23.495 14.906 -4.003 1.00 84.69 5 ILE B CA 1
ATOM 1527 C C . ILE B 1 5 ? -23.123 14.875 -5.480 1.00 79.97 5 ILE B C 1
ATOM 1528 O O . ILE B 1 5 ? -23.905 15.290 -6.312 1.00 77.28 5 ILE B O 1
ATOM 1533 N N . LYS B 1 6 ? -21.948 14.346 -5.797 1.00 83.28 6 LYS B N 1
ATOM 1534 C CA . LYS B 1 6 ? -21.482 14.149 -7.191 1.00 80.57 6 LYS B CA 1
ATOM 1535 C C . LYS B 1 6 ? -21.868 12.785 -7.747 1.00 78.83 6 LYS B C 1
ATOM 1536 O O . LYS B 1 6 ? -21.568 11.748 -7.155 1.00 84.54 6 LYS B O 1
ATOM 1542 N N . ILE B 1 7 ? -22.532 12.807 -8.895 1.00 76.64 7 ILE B N 1
ATOM 1543 C CA . ILE B 1 7 ? -22.871 11.618 -9.658 1.00 73.75 7 ILE B CA 1
ATOM 1544 C C . ILE B 1 7 ? -22.016 11.669 -10.915 1.00 70.37 7 ILE B C 1
ATOM 1545 O O . ILE B 1 7 ? -22.139 12.611 -11.700 1.00 68.77 7 ILE B O 1
ATOM 1550 N N . SER B 1 8 ? -21.147 10.689 -11.105 1.00 69.32 8 SER B N 1
ATOM 1551 C CA . SER B 1 8 ? -20.303 10.673 -12.286 1.00 67.08 8 SER B CA 1
ATOM 1552 C C . SER B 1 8 ? -20.271 9.316 -12.921 1.00 66.34 8 SER B C 1
ATOM 1553 O O . SER B 1 8 ? -20.517 8.324 -12.279 1.00 71.81 8 SER B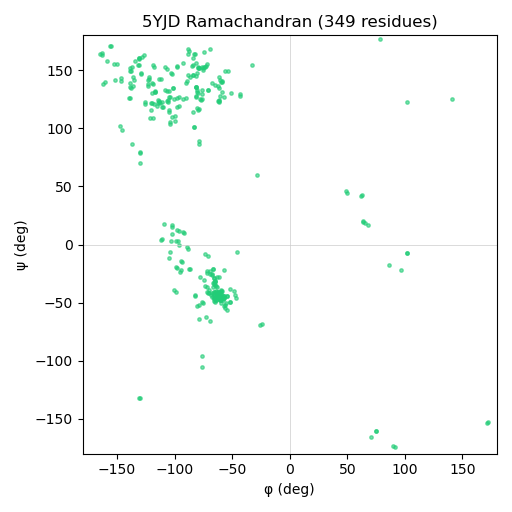 O 1
ATOM 1556 N N . GLY B 1 9 ? -19.925 9.284 -14.191 1.00 64.86 9 GLY B N 1
ATOM 1557 C CA . GLY B 1 9 ? -19.769 8.043 -14.911 1.00 64.50 9 GLY B CA 1
ATOM 1558 C C . GLY B 1 9 ? -19.567 8.310 -16.388 1.00 62.36 9 GLY B C 1
ATOM 1559 O O . GLY B 1 9 ? -19.101 9.400 -16.774 1.00 62.34 9 GLY B O 1
ATOM 1560 N N . THR B 1 10 ? -19.970 7.332 -17.202 1.00 61.16 10 THR B N 1
ATOM 1561 C CA . THR B 1 10 ? -19.738 7.362 -18.622 1.00 60.68 10 THR B CA 1
ATOM 1562 C C . THR B 1 10 ? -21.037 7.343 -19.405 1.00 60.32 10 THR B C 1
ATOM 1563 O O . THR B 1 10 ? -21.983 6.667 -19.025 1.00 58.76 10 THR B O 1
ATOM 1567 N N . ILE B 1 11 ? -21.089 8.146 -20.464 1.00 59.71 11 ILE B N 1
ATOM 1568 C CA . ILE B 1 11 ? -22.127 8.038 -21.472 1.00 59.67 11 ILE B CA 1
ATOM 1569 C C . ILE B 1 11 ? -21.449 7.435 -22.689 1.00 61.53 11 ILE B C 1
ATOM 1570 O O . ILE B 1 11 ? -20.455 7.992 -23.174 1.00 61.89 11 ILE B O 1
ATOM 1575 N N . GLU B 1 12 ? -21.981 6.308 -23.169 1.00 61.58 12 GLU B N 1
ATOM 1576 C CA . GLU B 1 12 ? -21.504 5.638 -24.368 1.00 61.19 12 GLU B CA 1
ATOM 1577 C C . GLU B 1 12 ? -22.476 5.871 -25.534 1.00 60.68 12 GLU B C 1
ATOM 1578 O O . GLU B 1 12 ? -23.681 5.667 -25.412 1.00 62.03 12 GLU B O 1
ATOM 1584 N N . VAL B 1 13 ? -21.931 6.244 -26.676 1.00 59.07 13 VAL B N 1
ATOM 1585 C CA . VAL B 1 13 ? -22.724 6.416 -27.872 1.00 58.87 13 VAL B CA 1
ATOM 1586 C C . VAL B 1 13 ? -23.031 5.053 -28.434 1.00 57.22 13 VAL B C 1
ATOM 1587 O O . VAL B 1 13 ? -22.136 4.291 -28.709 1.00 56.46 13 VAL B O 1
ATOM 1591 N N . VAL B 1 14 ? -24.309 4.775 -28.622 1.00 59.47 14 VAL B N 1
ATOM 1592 C CA . VAL B 1 14 ? -24.765 3.472 -29.126 1.00 62.12 14 VAL B CA 1
ATOM 1593 C C . VAL B 1 14 ? -25.085 3.542 -30.611 1.00 62.15 14 VAL B C 1
ATOM 1594 O O . VAL B 1 14 ? -24.836 2.576 -31.334 1.00 63.02 14 VAL B O 1
ATOM 1598 N N . THR B 1 15 ? -25.689 4.641 -31.045 1.00 60.32 15 THR B N 1
ATOM 1599 C CA . THR B 1 15 ? -25.807 4.948 -32.472 1.00 61.70 15 THR B CA 1
ATOM 1600 C C . THR B 1 15 ? -25.381 6.386 -32.713 1.00 59.64 15 THR B C 1
ATOM 1601 O O . THR B 1 15 ? -25.450 7.221 -31.800 1.00 60.25 15 THR B O 1
ATOM 1605 N N . GLY B 1 16 ? -24.939 6.655 -33.939 1.00 59.05 16 GLY B N 1
ATOM 1606 C CA . GLY B 1 16 ? -24.345 7.949 -34.308 1.00 58.62 16 GLY B CA 1
ATOM 1607 C C . GLY B 1 16 ? -25.096 9.165 -33.752 1.00 56.25 16 GLY B C 1
ATOM 1608 O O . GLY B 1 16 ? -26.292 9.271 -33.932 1.00 55.79 16 GLY B O 1
ATOM 1609 N N . LEU B 1 17 ? -24.371 10.058 -33.080 1.00 53.91 17 LEU B N 1
ATOM 1610 C CA . LEU B 1 17 ? -24.949 11.153 -32.333 1.00 55.34 17 LEU B CA 1
ATOM 1611 C C . LEU B 1 17 ? -24.625 12.464 -33.024 1.00 57.02 17 LEU B C 1
ATOM 1612 O O . LEU B 1 17 ? -23.469 12.808 -33.229 1.00 55.41 17 LEU B O 1
ATOM 1617 N N . HIS B 1 18 ? -25.656 13.202 -33.374 1.00 57.65 18 HIS B N 1
ATOM 1618 C CA . HIS B 1 18 ? -25.454 14.537 -33.872 1.00 59.15 18 HIS B CA 1
ATOM 1619 C C . HIS B 1 18 ? -26.145 15.547 -32.954 1.00 61.34 18 HIS B C 1
ATOM 1620 O O . HIS B 1 18 ? -27.367 15.623 -32.935 1.00 61.26 18 HIS B O 1
ATOM 1627 N N . ILE B 1 19 ? -25.355 16.310 -32.211 1.00 61.97 19 ILE B N 1
ATOM 1628 C CA . ILE B 1 19 ? -25.831 17.547 -31.567 1.00 62.13 19 ILE B CA 1
ATOM 1629 C C . ILE B 1 19 ? -25.055 18.696 -32.204 1.00 61.93 19 ILE B C 1
ATOM 1630 O O . ILE B 1 19 ? -23.824 18.714 -32.120 1.00 58.65 19 ILE B O 1
ATOM 1635 N N . GLY B 1 20 ? -25.771 19.626 -32.838 1.00 62.15 20 GLY B N 1
ATOM 1636 C CA . GLY B 1 20 ? -25.169 20.668 -33.638 1.00 65.21 20 GLY B CA 1
ATOM 1637 C C . GLY B 1 20 ? -24.696 21.887 -32.875 1.00 69.48 20 GLY B C 1
ATOM 1638 O O . GLY B 1 20 ? -25.136 22.112 -31.763 1.00 70.87 20 GLY B O 1
ATOM 1639 N N . GLY B 1 21 ? -23.797 22.655 -33.499 1.00 77.58 21 GLY B N 1
ATOM 1640 C CA . GLY B 1 21 ? -23.254 23.882 -32.933 1.00 83.73 21 GLY B CA 1
ATOM 1641 C C . GLY B 1 21 ? -24.231 25.028 -33.075 1.00 93.90 21 GLY B C 1
ATOM 1642 O O . GLY B 1 21 ? -24.886 25.421 -32.101 1.00 99.79 21 GLY B O 1
ATOM 1643 N N . ASP B 1 32 ? -21.357 22.043 -43.118 1.00 77.53 32 ASP B N 1
ATOM 1644 C CA . ASP B 1 32 ? -22.811 22.111 -43.288 1.00 83.73 32 ASP B CA 1
ATOM 1645 C C . ASP B 1 32 ? -23.526 21.922 -41.922 1.00 86.50 32 ASP B C 1
ATOM 1646 O O . ASP B 1 32 ? -24.120 22.877 -41.411 1.00 97.32 32 ASP B O 1
ATOM 1651 N N . SER B 1 33 ? -23.469 20.728 -41.333 1.00 79.50 33 SER B N 1
ATOM 1652 C CA . SER B 1 33 ? -23.972 20.478 -39.959 1.00 79.46 33 SER B CA 1
ATOM 1653 C C . SER B 1 33 ? -22.906 19.745 -39.112 1.00 73.74 33 SER B C 1
ATOM 1654 O O . SER B 1 33 ? -22.960 18.502 -38.956 1.00 66.04 33 SER B O 1
ATOM 1657 N N . PRO B 1 34 ? -21.913 20.509 -38.601 1.00 71.28 34 PRO B N 1
ATOM 1658 C CA . PRO B 1 34 ? -20.896 19.944 -37.717 1.00 70.10 34 PRO B CA 1
ATOM 1659 C C . PRO B 1 34 ? -21.467 19.625 -36.349 1.00 67.81 34 PRO B C 1
ATOM 1660 O O . PRO B 1 34 ? -22.456 20.228 -35.949 1.00 68.13 34 PRO B O 1
ATOM 1664 N N . VAL B 1 35 ? -20.851 18.683 -35.640 1.00 61.90 35 VAL B N 1
ATOM 1665 C CA . VAL B 1 35 ? -21.247 18.429 -34.255 1.00 60.39 35 VAL B CA 1
ATOM 1666 C C . VAL B 1 35 ? -20.627 19.483 -33.338 1.00 62.17 35 VAL B C 1
ATOM 1667 O O . VAL B 1 35 ? -19.586 20.057 -33.630 1.00 61.30 35 VAL B O 1
ATOM 1671 N N . VAL B 1 36 ? -21.292 19.734 -32.229 1.00 61.98 36 VAL B N 1
ATOM 1672 C CA . VAL B 1 36 ? -20.824 20.687 -31.236 1.00 62.24 36 VAL B CA 1
ATOM 1673 C C . VAL B 1 36 ? -19.547 20.172 -30.559 1.00 60.37 36 VAL B C 1
ATOM 1674 O O . VAL B 1 36 ? -19.443 18.987 -30.231 1.00 60.37 36 VAL B O 1
ATOM 1678 N N . ARG B 1 37 ? -18.605 21.089 -30.343 1.00 63.24 37 ARG B N 1
ATOM 1679 C CA . ARG B 1 37 ? -17.262 20.796 -29.860 1.00 65.36 37 ARG B CA 1
ATOM 1680 C C . ARG B 1 37 ? -16.835 21.637 -28.668 1.00 67.40 37 ARG B C 1
ATOM 1681 O O . ARG B 1 37 ? -17.171 22.786 -28.553 1.00 69.45 37 ARG B O 1
ATOM 1689 N N . ASP B 1 38 ? -16.041 21.036 -27.801 1.00 70.14 38 ASP B N 1
ATOM 1690 C CA . ASP B 1 38 ? -15.296 21.753 -26.790 1.00 73.41 38 ASP B CA 1
ATOM 1691 C C . ASP B 1 38 ? -14.322 22.693 -27.497 1.00 74.55 38 ASP B C 1
ATOM 1692 O O . ASP B 1 38 ? -13.468 22.238 -28.273 1.00 71.99 38 ASP B O 1
ATOM 1697 N N . LEU B 1 39 ? -14.413 23.985 -27.185 1.00 77.80 39 LEU B N 1
ATOM 1698 C CA . LEU B 1 39 ? -13.665 24.987 -27.928 1.00 81.87 39 LEU B CA 1
ATOM 1699 C C . LEU B 1 39 ? -12.170 24.887 -27.708 1.00 82.63 39 LEU B C 1
ATOM 1700 O O . LEU B 1 39 ? -11.410 25.255 -28.590 1.00 82.89 39 LEU B O 1
ATOM 1705 N N . GLN B 1 40 ? -11.757 24.350 -26.559 1.00 85.72 40 GLN B N 1
ATOM 1706 C CA . GLN B 1 40 ? -10.335 24.235 -26.228 1.00 92.82 40 GLN B CA 1
ATOM 1707 C C . GLN B 1 40 ? -9.638 23.016 -26.858 1.00 89.09 40 GLN B C 1
ATOM 1708 O O . GLN B 1 40 ? -8.518 23.134 -27.349 1.00 90.79 40 GLN B O 1
ATOM 1714 N N . THR B 1 41 ? -10.291 21.854 -26.822 1.00 82.87 41 THR B N 1
ATOM 1715 C CA . THR B 1 41 ? -9.745 20.635 -27.420 1.00 79.32 41 THR B CA 1
ATOM 1716 C C . THR B 1 41 ? -10.192 20.357 -28.861 1.00 75.02 41 THR B C 1
ATOM 1717 O O . THR B 1 41 ? -9.612 19.519 -29.515 1.00 73.37 41 THR B O 1
ATOM 1721 N N . LYS B 1 42 ? -11.241 21.035 -29.321 1.00 72.80 42 LYS B N 1
ATOM 1722 C CA . LYS B 1 42 ? -11.851 20.793 -30.621 1.00 73.80 42 LYS B CA 1
ATOM 1723 C C . LYS B 1 42 ? -12.469 19.389 -30.754 1.00 67.59 42 LYS B C 1
ATOM 1724 O O . LYS B 1 42 ? -12.745 18.948 -31.831 1.00 62.53 42 LYS B O 1
ATOM 1730 N N . LEU B 1 43 ? -12.744 18.736 -29.632 1.00 60.14 43 LEU B N 1
ATOM 1731 C CA . LEU B 1 43 ? -13.345 17.416 -29.628 1.00 61.18 43 LEU B CA 1
ATOM 1732 C C . LEU B 1 43 ? -14.843 17.543 -29.410 1.00 60.23 43 LEU B C 1
ATOM 1733 O O . LEU B 1 43 ? -15.293 18.500 -28.786 1.00 61.17 43 LEU B O 1
ATOM 1738 N N . PRO B 1 44 ? -15.617 16.571 -29.913 1.00 57.48 44 PRO B N 1
ATOM 1739 C CA . PRO B 1 44 ? -17.022 16.562 -29.637 1.00 59.51 44 PRO B CA 1
ATOM 1740 C C . PRO B 1 44 ? -17.318 16.616 -28.143 1.00 59.54 44 PRO B C 1
ATOM 1741 O O . PRO B 1 44 ? -16.542 16.130 -27.315 1.00 64.60 44 PRO B O 1
ATOM 1745 N N . ILE B 1 45 ? -18.447 17.223 -27.829 1.00 57.53 45 ILE B N 1
ATOM 1746 C CA . ILE B 1 45 ? -18.886 17.403 -26.462 1.00 58.11 45 ILE B CA 1
ATOM 1747 C C . ILE B 1 45 ? -20.387 17.131 -26.433 1.00 55.57 45 ILE B C 1
ATOM 1748 O O . ILE B 1 45 ? -21.086 17.357 -27.431 1.00 53.70 45 ILE B O 1
ATOM 1753 N N . ILE B 1 46 ? -20.881 16.629 -25.308 1.00 56.20 46 ILE B N 1
ATOM 1754 C CA . ILE B 1 46 ? -22.330 16.554 -25.088 1.00 56.91 46 ILE B CA 1
ATOM 1755 C C . ILE B 1 46 ? -22.709 17.673 -24.113 1.00 55.47 46 ILE B C 1
ATOM 1756 O O . ILE B 1 46 ? -22.418 17.585 -22.940 1.00 54.03 46 ILE B O 1
ATOM 1761 N N . PRO B 1 47 ? -23.330 18.752 -24.611 1.00 53.13 47 PRO B N 1
ATOM 1762 C CA . PRO B 1 47 ? -23.621 19.848 -23.678 1.00 53.45 47 PRO B CA 1
ATOM 1763 C C . PRO B 1 47 ? -24.549 19.441 -22.519 1.00 53.55 47 PRO B C 1
ATOM 1764 O O . PRO B 1 47 ? -25.509 18.681 -22.725 1.00 53.08 47 PRO B O 1
ATOM 1768 N N . GLY B 1 48 ? -24.266 19.972 -21.327 1.00 56.41 48 GLY B N 1
ATOM 1769 C CA . GLY B 1 48 ? -25.139 19.821 -20.169 1.00 58.74 48 GLY B CA 1
ATOM 1770 C C . GLY B 1 48 ? -26.613 20.087 -20.465 1.00 59.37 48 GLY B C 1
ATOM 1771 O O . GLY B 1 48 ? -27.497 19.331 -20.071 1.00 63.53 48 GLY B O 1
ATOM 1772 N N . SER B 1 49 ? -26.885 21.168 -21.176 1.00 59.41 49 SER B N 1
ATOM 1773 C CA . SER B 1 49 ? -28.256 21.543 -21.494 1.00 59.52 49 SER B CA 1
ATOM 1774 C C . SER B 1 49 ? -28.948 20.532 -22.417 1.00 60.49 49 SER B C 1
ATOM 1775 O O . SER B 1 49 ? -30.156 20.380 -22.349 1.00 62.07 49 SER B O 1
ATOM 1778 N N . SER B 1 50 ? -28.208 19.826 -23.270 1.00 61.37 50 SER B N 1
ATOM 1779 C CA . SER B 1 50 ? -28.813 18.769 -24.070 1.00 61.23 50 SER B CA 1
ATOM 1780 C C . SER B 1 50 ? -29.289 17.620 -23.195 1.00 63.15 50 SER B C 1
ATOM 1781 O O . SER B 1 50 ? -30.407 17.137 -23.353 1.00 66.35 50 SER B O 1
ATOM 1784 N N . ILE B 1 51 ? -28.443 17.202 -22.266 1.00 61.67 51 ILE B N 1
ATOM 1785 C CA . ILE B 1 51 ? -28.776 16.092 -21.391 1.00 65.74 51 ILE B CA 1
ATOM 1786 C C . ILE B 1 51 ? -29.956 16.496 -20.519 1.00 65.83 51 ILE B C 1
ATOM 1787 O O . ILE B 1 51 ? -30.935 15.766 -20.409 1.00 71.71 51 ILE B O 1
ATOM 1792 N N . LYS B 1 52 ? -29.835 17.660 -19.905 1.00 65.09 52 LYS B N 1
ATOM 1793 C CA . LYS B 1 52 ? -30.848 18.182 -19.020 1.00 68.40 52 LYS B CA 1
ATOM 1794 C C . LYS B 1 52 ? -32.187 18.387 -19.695 1.00 68.11 52 LYS B C 1
ATOM 1795 O O . LYS B 1 52 ? -33.197 18.025 -19.138 1.00 73.64 52 LYS B O 1
ATOM 1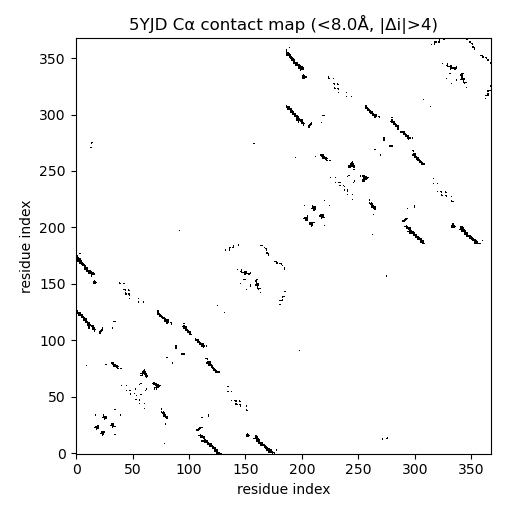801 N N . GLY B 1 53 ? -32.193 18.999 -20.869 1.00 67.28 53 GLY B N 1
ATOM 1802 C CA . GLY B 1 53 ? -33.425 19.235 -21.594 1.00 68.39 53 GLY B CA 1
ATOM 1803 C C . GLY B 1 53 ? -34.168 17.941 -21.855 1.00 71.63 53 GLY B C 1
ATOM 1804 O O . GLY B 1 53 ? -35.375 17.875 -21.638 1.00 78.12 53 GLY B O 1
ATOM 1805 N N . LYS B 1 54 ? -33.460 16.906 -22.304 1.00 71.12 54 LYS B N 1
ATOM 1806 C CA . LYS B 1 54 ? -34.110 15.620 -22.569 1.00 72.32 54 LYS B CA 1
ATOM 1807 C C . LYS B 1 54 ? -34.590 14.910 -21.293 1.00 72.95 54 LYS B C 1
ATOM 1808 O O . LYS B 1 54 ? -35.693 14.346 -21.273 1.00 74.86 54 LYS B O 1
ATOM 1814 N N . MET B 1 55 ? -33.763 14.912 -20.250 1.00 71.47 55 MET B N 1
ATOM 1815 C CA . MET B 1 55 ? -34.173 14.289 -18.999 1.00 77.38 55 MET B CA 1
ATOM 1816 C C . MET B 1 55 ? -35.420 14.976 -18.468 1.00 78.77 55 MET B C 1
ATOM 1817 O O . MET B 1 55 ? -36.385 14.311 -18.126 1.00 80.39 55 MET B O 1
ATOM 1822 N N . ARG B 1 56 ? -35.400 16.302 -18.442 1.00 78.16 56 ARG B N 1
ATOM 1823 C CA . ARG B 1 56 ? -36.554 17.083 -18.005 1.00 80.98 56 ARG B CA 1
ATOM 1824 C C . ARG B 1 56 ? -37.822 16.787 -18.815 1.00 79.76 56 ARG B C 1
ATOM 1825 O O . ARG B 1 56 ? -38.865 16.476 -18.230 1.00 81.39 56 ARG B O 1
ATOM 1833 N N . ASN B 1 57 ? -37.733 16.871 -20.140 1.00 77.02 57 ASN B N 1
ATOM 1834 C CA . ASN B 1 57 ? -38.903 16.620 -20.976 1.00 81.25 57 ASN B CA 1
ATOM 1835 C C . ASN B 1 57 ? -39.442 15.226 -20.807 1.00 81.78 57 ASN B C 1
ATOM 1836 O O . ASN B 1 57 ? -40.626 15.055 -20.661 1.00 86.36 57 ASN B O 1
ATOM 1841 N N . LEU B 1 58 ? -38.564 14.239 -20.834 1.00 80.45 58 LEU B N 1
ATOM 1842 C CA . LEU B 1 58 ? -38.993 12.851 -20.737 1.00 81.10 58 LEU B CA 1
ATOM 1843 C C . LEU B 1 58 ? -39.616 12.535 -19.380 1.00 86.10 58 LEU B C 1
ATOM 1844 O O . LEU B 1 58 ? -40.652 11.871 -19.316 1.00 88.53 58 LEU B O 1
ATOM 1849 N N . LEU B 1 59 ? -39.006 13.041 -18.311 1.00 87.93 59 LEU B N 1
ATOM 1850 C CA . LEU B 1 59 ? -39.537 12.856 -16.975 1.00 91.76 59 LEU B CA 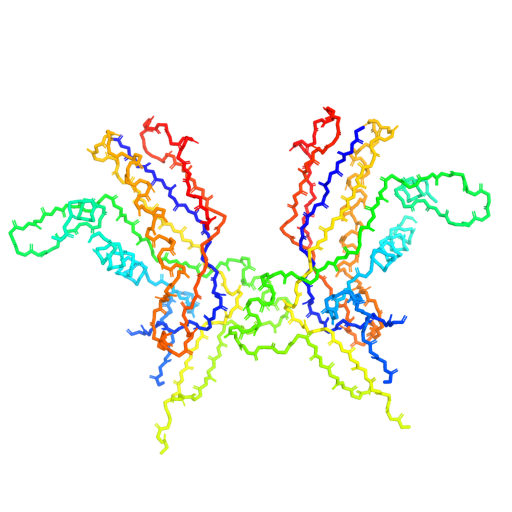1
ATOM 1851 C C . LEU B 1 59 ? -40.876 13.570 -16.780 1.00 96.24 59 LEU B C 1
ATOM 1852 O O . LEU B 1 59 ? -41.780 13.014 -16.156 1.00 99.71 59 LEU B O 1
ATOM 1857 N N . ALA B 1 60 ? -41.009 14.790 -17.304 1.00 94.39 60 ALA B N 1
ATOM 1858 C CA . ALA B 1 60 ? -42.300 15.526 -17.230 1.00 93.03 60 ALA B CA 1
ATOM 1859 C C . ALA B 1 60 ? -43.409 14.772 -17.955 1.00 94.65 60 ALA B C 1
ATOM 1860 O O . ALA B 1 60 ? -44.517 14.630 -17.452 1.00 95.97 60 ALA B O 1
ATOM 1862 N N . LYS B 1 61 ? -43.063 14.272 -19.130 1.00 96.90 61 LYS B N 1
ATOM 1863 C CA . LYS B 1 61 ? -43.951 13.489 -19.978 1.00 101.79 61 LYS B CA 1
ATOM 1864 C C . LYS B 1 61 ? -44.307 12.173 -19.312 1.00 104.04 61 LYS B C 1
ATOM 1865 O O . LYS B 1 61 ? -45.419 11.700 -19.460 1.00 115.12 61 LYS B O 1
ATOM 1871 N N . HIS B 1 62 ? -43.383 11.590 -18.552 1.00 99.71 62 HIS B N 1
ATOM 1872 C CA . HIS B 1 62 ? -43.677 10.384 -17.793 1.00 102.75 62 HIS B CA 1
ATOM 1873 C C . HIS B 1 62 ? -44.761 10.584 -16.730 1.00 108.18 62 HIS B C 1
ATOM 1874 O O . HIS B 1 62 ? -45.668 9.770 -16.628 1.00 116.19 62 HIS B O 1
ATOM 1881 N N . PHE B 1 63 ? -44.697 11.664 -15.960 1.00 108.64 63 PHE B N 1
ATOM 1882 C CA . PHE B 1 63 ? -45.650 11.872 -14.860 1.00 113.30 63 PHE B CA 1
ATOM 1883 C C . PHE B 1 63 ? -47.064 12.322 -15.272 1.00 113.65 63 PHE B C 1
ATOM 1884 O O . PHE B 1 63 ? -47.249 13.101 -16.201 1.00 108.93 63 PHE B O 1
ATOM 1892 N N . ASP B 1 76 ? -45.096 19.791 -12.634 1.00 115.21 76 ASP B N 1
ATOM 1893 C CA . ASP B 1 76 ? -44.969 18.741 -11.609 1.00 119.38 76 ASP B CA 1
ATOM 1894 C C . ASP B 1 76 ? -43.739 18.952 -10.728 1.00 118.15 76 ASP B C 1
ATOM 1895 O O . ASP B 1 76 ? -42.603 18.997 -11.217 1.00 119.51 76 ASP B O 1
ATOM 1900 N N . GLU B 1 77 ? -43.979 18.995 -9.423 1.00 116.29 77 GLU B N 1
ATOM 1901 C CA . GLU B 1 77 ? -42.988 19.473 -8.470 1.00 115.16 77 GLU B CA 1
ATOM 1902 C C . GLU B 1 77 ? -41.747 18.570 -8.413 1.00 107.91 77 GLU B C 1
ATOM 1903 O O . GLU B 1 77 ? -40.645 19.061 -8.183 1.00 105.20 77 GLU B O 1
ATOM 1909 N N . ARG B 1 78 ? -41.915 17.272 -8.646 1.00 103.12 78 ARG B N 1
ATOM 1910 C CA . ARG B 1 78 ? -40.768 16.362 -8.668 1.00 99.62 78 ARG B CA 1
ATOM 1911 C C . ARG B 1 78 ? -39.816 16.660 -9.806 1.00 91.04 78 ARG B C 1
ATOM 1912 O O . ARG B 1 78 ? -38.615 16.459 -9.669 1.00 84.38 78 ARG B O 1
ATOM 1920 N N . VAL B 1 79 ? -40.367 17.130 -10.920 1.00 89.75 79 VAL B N 1
ATOM 1921 C CA . VAL B 1 79 ? -39.561 17.520 -12.072 1.00 87.97 79 VAL B CA 1
ATOM 1922 C C . VAL B 1 79 ? -38.901 18.861 -11.824 1.00 86.05 79 VAL B C 1
ATOM 1923 O O . VAL B 1 79 ? -37.697 19.010 -12.030 1.00 79.76 79 VAL B O 1
ATOM 1927 N N . LEU B 1 80 ? -39.710 19.822 -11.386 1.00 93.26 80 LEU B N 1
ATOM 1928 C CA . LEU B 1 80 ? -39.264 21.203 -11.160 1.00 93.27 80 LEU B CA 1
ATOM 1929 C C . LEU B 1 80 ? -38.135 21.302 -10.150 1.00 91.67 80 LEU B C 1
ATOM 1930 O O . LEU B 1 80 ? -37.168 22.011 -10.379 1.00 91.01 80 LEU B O 1
ATOM 1935 N N . ARG B 1 81 ? -38.251 20.598 -9.036 1.00 92.89 81 ARG B N 1
ATOM 1936 C CA . ARG B 1 81 ? -37.254 20.732 -7.969 1.00 92.69 81 ARG B CA 1
ATOM 1937 C C . ARG B 1 81 ? -35.937 20.083 -8.358 1.00 87.75 81 ARG B C 1
ATOM 1938 O O . ARG B 1 81 ? -34.878 20.388 -7.830 1.00 83.20 81 ARG B O 1
ATOM 1946 N N . LEU B 1 82 ? -36.008 19.155 -9.289 1.00 87.88 82 LEU B N 1
ATOM 1947 C CA . LEU B 1 82 ? -34.816 18.507 -9.817 1.00 86.59 82 LEU B CA 1
ATOM 1948 C C . LEU B 1 82 ? -34.136 19.379 -10.858 1.00 85.05 82 LEU B C 1
ATOM 1949 O O . LEU B 1 82 ? -32.961 19.702 -10.724 1.00 84.64 82 LEU B O 1
ATOM 1954 N N . PHE B 1 83 ? -34.900 19.810 -11.852 1.00 82.18 83 PHE B N 1
ATOM 1955 C CA . PHE B 1 83 ? -34.343 20.487 -13.021 1.00 82.88 83 PHE B CA 1
ATOM 1956 C C . PHE B 1 83 ? -34.546 21.993 -13.082 1.00 84.59 83 PHE B C 1
ATOM 1957 O O . PHE B 1 83 ? -33.943 22.649 -13.926 1.00 72.86 83 PHE B O 1
ATOM 1965 N N . GLY B 1 84 ? -35.399 22.545 -12.218 1.00 92.48 84 GLY B N 1
ATOM 1966 C CA . GLY B 1 84 ? -35.812 23.966 -12.329 1.00 93.82 84 GLY B CA 1
ATOM 1967 C C . GLY B 1 84 ? -36.729 24.193 -13.542 1.00 93.01 84 GLY B C 1
ATOM 1968 O O . GLY B 1 84 ? -37.212 23.240 -14.138 1.00 92.48 84 GLY B O 1
ATOM 1969 N N . SER B 1 85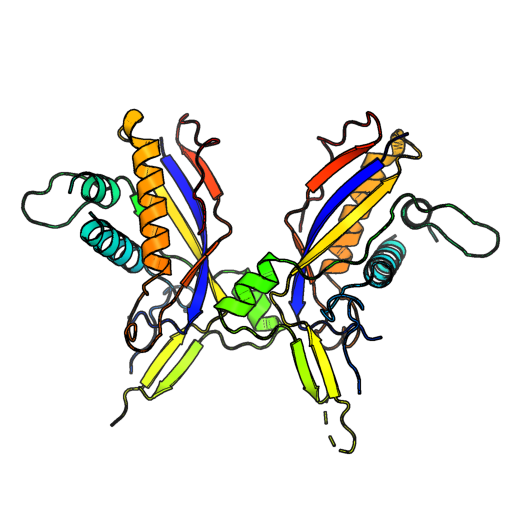 ? -36.915 25.450 -13.918 1.00 96.99 85 SER B N 1
ATOM 1970 C CA . SER B 1 85 ? -37.526 25.837 -15.207 1.00 91.71 85 SER B CA 1
ATOM 1971 C C . SER B 1 85 ? -37.245 27.327 -15.465 1.00 91.49 85 SER B C 1
ATOM 1972 O O . SER B 1 85 ? -36.840 28.071 -14.555 1.00 95.30 85 SER B O 1
ATOM 1975 N N . SER B 1 86 ? -37.431 27.745 -16.719 1.00 90.26 86 SER B N 1
ATOM 1976 C CA . SER B 1 86 ? -37.328 29.149 -17.168 1.00 87.30 86 SER B CA 1
ATOM 1977 C C . SER B 1 86 ? -38.679 29.823 -17.399 1.00 91.72 86 SER B C 1
ATOM 1978 O O . SER B 1 86 ? -38.746 30.987 -17.802 1.00 93.10 86 SER B O 1
ATOM 1981 N N . GLU B 1 87 ? -39.746 29.090 -17.103 1.00 95.28 87 GLU B N 1
ATOM 1982 C CA . GLU B 1 87 ? -41.102 29.522 -17.441 1.00 98.95 87 GLU B CA 1
ATOM 1983 C C . GLU B 1 87 ? -41.642 30.510 -16.429 1.00 96.19 87 GLU B C 1
ATOM 1984 O O . GLU B 1 87 ? -41.247 30.539 -15.254 1.00 89.07 87 GLU B O 1
ATOM 1990 N N . LYS B 1 88 ? -42.605 31.285 -16.921 1.00 96.79 88 LYS B N 1
ATOM 1991 C CA . LYS B 1 88 ? -43.268 32.355 -16.198 1.00 101.79 88 LYS B CA 1
ATOM 1992 C C . LYS B 1 88 ? -43.781 31.859 -14.842 1.00 105.30 88 LYS B C 1
ATOM 1993 O O . LYS B 1 88 ? -44.398 30.807 -14.752 1.00 105.47 88 LYS B O 1
ATOM 1999 N N . GLY B 1 89 ? -43.470 32.608 -13.791 1.00 106.16 89 GLY B N 1
ATOM 2000 C CA . GLY B 1 89 ? -43.963 32.312 -12.463 1.00 106.26 89 GLY B CA 1
ATOM 2001 C C . GLY B 1 89 ? -43.197 31.312 -11.628 1.00 104.43 89 GLY B C 1
ATOM 2002 O O . GLY B 1 89 ? -43.394 31.293 -10.418 1.00 110.38 89 GLY B O 1
ATOM 2003 N N A ASN B 1 90 ? -42.321 30.512 -12.222 0.50 101.53 90 ASN B N 1
ATOM 2004 N N B ASN B 1 90 ? -42.329 30.486 -12.241 0.50 99.45 90 ASN B N 1
ATOM 2005 C CA A ASN B 1 90 ? -41.667 29.433 -11.465 0.50 100.97 90 ASN B CA 1
ATOM 2006 C CA B ASN B 1 90 ? -41.569 29.450 -11.505 0.50 97.36 90 ASN B CA 1
ATOM 2007 C C A ASN B 1 90 ? -40.414 29.857 -10.682 0.50 99.77 90 ASN B C 1
ATOM 2008 C C B ASN B 1 90 ? -40.501 30.097 -10.658 0.50 98.07 90 ASN B C 1
ATOM 2009 O O A ASN B 1 90 ? -39.382 30.154 -11.261 0.50 96.01 90 ASN B O 1
ATOM 2010 O O B ASN B 1 90 ? -39.712 30.900 -11.165 0.50 94.67 90 ASN B O 1
ATOM 2019 N N . ILE B 1 91 ? -40.503 29.771 -9.368 1.00 102.15 91 ILE B N 1
ATOM 2020 C CA . ILE B 1 91 ? -39.492 30.247 -8.467 1.00 107.24 91 ILE B CA 1
ATOM 2021 C C . ILE B 1 91 ? -38.504 29.113 -8.103 1.00 105.06 91 ILE B C 1
ATOM 2022 O O . ILE B 1 91 ? -37.389 29.398 -7.672 1.00 103.45 91 ILE B O 1
ATOM 2027 N N . GLN B 1 92 ? -38.870 27.853 -8.353 1.00 105.02 92 GLN B N 1
ATOM 2028 C CA . GLN B 1 92 ? -38.143 26.732 -7.806 1.00 100.63 92 GLN B CA 1
ATOM 2029 C C . GLN B 1 92 ? -36.833 26.475 -8.547 1.00 92.93 92 GLN B C 1
ATOM 2030 O O . GLN B 1 92 ? -36.805 26.313 -9.771 1.00 95.48 92 GLN B O 1
ATOM 2036 N N . ARG B 1 93 ? -35.759 26.447 -7.778 1.00 88.88 93 ARG B N 1
ATOM 2037 C CA . ARG B 1 93 ? -34.424 26.320 -8.379 1.00 84.73 93 ARG B CA 1
ATOM 2038 C C . ARG B 1 93 ? -34.046 24.865 -8.442 1.00 86.83 93 ARG B C 1
ATOM 2039 O O . ARG B 1 93 ? -34.554 24.059 -7.654 1.00 86.56 93 ARG B O 1
ATOM 2047 N N . ALA B 1 94 ? -33.147 24.567 -9.364 1.00 81.94 94 ALA B N 1
ATOM 2048 C CA . ALA B 1 94 ? -32.777 23.229 -9.684 1.00 82.15 94 ALA B CA 1
ATOM 2049 C C . ALA B 1 94 ? -31.840 22.624 -8.625 1.00 82.84 94 ALA B C 1
ATOM 2050 O O . ALA B 1 94 ? -30.840 23.222 -8.273 1.00 87.55 94 ALA B O 1
ATOM 2052 N N . ARG B 1 95 ? -32.161 21.439 -8.129 1.00 80.93 95 ARG B N 1
ATOM 2053 C CA . ARG B 1 95 ? -31.244 20.758 -7.237 1.00 83.84 95 ARG B CA 1
ATOM 2054 C C . ARG B 1 95 ? -30.122 20.108 -8.004 1.00 80.75 95 ARG B C 1
ATOM 2055 O O . ARG B 1 95 ? -29.023 19.935 -7.476 1.00 77.61 95 ARG B O 1
ATOM 2063 N N . LEU B 1 96 ? -30.395 19.749 -9.256 1.00 79.72 96 LEU B N 1
ATOM 2064 C CA . LEU B 1 96 ? -29.442 19.044 -10.093 1.00 80.08 96 LEU B CA 1
ATOM 2065 C C . LEU B 1 96 ? -28.738 19.962 -11.087 1.00 76.08 96 LEU B C 1
ATOM 2066 O O . LEU B 1 96 ? -29.392 20.665 -11.819 1.00 78.97 96 LEU B O 1
ATOM 2071 N N . GLN B 1 97 ? -27.408 19.966 -11.065 1.00 73.27 97 GLN B N 1
ATOM 2072 C CA . GLN B 1 97 ? -26.579 20.688 -12.027 1.00 71.47 97 GLN B CA 1
ATOM 2073 C C . GLN B 1 97 ? -25.944 19.651 -12.918 1.00 70.71 97 GLN B C 1
ATOM 2074 O O . GLN B 1 97 ? -25.375 18.685 -12.426 1.00 67.45 97 GLN B O 1
ATOM 2080 N N . ILE B 1 98 ? -26.003 19.890 -14.221 1.00 70.18 98 ILE B N 1
ATOM 2081 C CA . ILE B 1 98 ? -25.574 18.901 -15.196 1.00 71.69 98 ILE B CA 1
ATOM 2082 C C . ILE B 1 98 ? -24.470 19.531 -16.008 1.00 65.92 98 ILE B C 1
ATOM 2083 O O . ILE B 1 98 ? -24.715 20.497 -16.702 1.00 70.21 98 ILE B O 1
ATOM 2088 N N . SER B 1 99 ? -23.260 18.979 -15.916 1.00 63.64 99 SER B N 1
ATOM 2089 C CA . SER B 1 99 ? -22.151 19.456 -16.707 1.00 62.53 99 SER B CA 1
ATOM 2090 C C . SER B 1 99 ? -22.281 19.014 -18.134 1.00 59.77 99 SER B C 1
ATOM 2091 O O . SER B 1 99 ? -23.077 18.138 -18.489 1.00 59.10 99 SER B O 1
ATOM 2094 N N . ASP B 1 100 ? -21.475 19.662 -18.952 1.00 61.92 100 ASP B N 1
ATOM 2095 C CA . ASP B 1 100 ? -21.085 19.141 -20.241 1.00 60.94 100 ASP B CA 1
ATOM 2096 C C . ASP B 1 100 ? -20.372 17.814 -19.992 1.00 60.28 100 ASP B C 1
ATOM 2097 O O . ASP B 1 100 ? -19.610 17.676 -19.039 1.00 58.95 100 ASP B O 1
ATOM 2102 N N . ALA B 1 101 ? -20.646 16.844 -20.854 1.00 57.82 101 ALA B N 1
ATOM 2103 C CA . ALA B 1 101 ? -19.974 15.580 -20.814 1.00 58.90 101 ALA B CA 1
ATOM 2104 C C . ALA B 1 101 ? -18.827 15.613 -21.827 1.00 58.83 101 ALA B C 1
ATOM 2105 O O . ALA B 1 101 ? -19.025 15.958 -22.997 1.00 59.06 101 ALA B O 1
ATOM 2107 N N . PHE B 1 102 ? -17.625 15.291 -21.355 1.00 59.62 102 PHE B N 1
ATOM 2108 C CA . PHE B 1 102 ? -16.413 15.441 -22.158 1.00 58.74 102 PHE B CA 1
ATOM 2109 C C . PHE B 1 102 ? -15.935 14.118 -22.705 1.00 57.91 102 PHE B C 1
ATOM 2110 O O . PHE B 1 102 ? -16.071 13.070 -22.069 1.00 60.23 102 PHE B O 1
ATOM 2118 N N . PHE B 1 103 ? -15.361 14.209 -23.894 1.00 58.53 103 PHE B N 1
ATOM 2119 C CA . PHE B 1 103 ? -14.845 13.088 -24.646 1.00 58.71 103 PHE B CA 1
ATOM 2120 C C . PHE B 1 103 ? -13.749 12.468 -23.783 1.00 58.49 103 PHE B C 1
ATOM 2121 O O . PHE B 1 103 ? -12.837 13.149 -23.384 1.00 61.57 103 PHE B O 1
ATOM 2129 N N . SER B 1 104 ? -13.858 11.190 -23.448 1.00 60.04 104 SER B N 1
ATOM 2130 C CA . SER B 1 104 ? -12.962 10.606 -22.454 1.00 61.39 104 SER B CA 1
ATOM 2131 C C . SER B 1 104 ? -11.557 10.346 -23.002 1.00 64.89 104 SER B C 1
ATOM 2132 O O . SER B 1 104 ? -11.361 10.087 -24.202 1.00 67.23 104 SER B O 1
ATOM 2135 N N . GLU B 1 105 ? -10.585 10.390 -22.100 1.00 68.14 105 GLU B N 1
ATOM 2136 C CA . GLU B 1 105 ? -9.226 9.908 -22.382 1.00 71.25 105 GLU B CA 1
ATOM 2137 C C . GLU B 1 105 ? -9.184 8.486 -22.888 1.00 66.56 105 GLU B C 1
ATOM 2138 O O . GLU B 1 105 ? -8.479 8.183 -23.841 1.00 67.20 105 GLU B O 1
ATOM 2144 N N . LYS B 1 106 ? -9.948 7.612 -22.255 1.00 65.24 106 LYS B N 1
ATOM 2145 C CA . LYS B 1 106 ? -10.005 6.209 -22.662 1.00 66.22 106 LYS B CA 1
ATOM 2146 C C . LYS B 1 106 ? -10.438 6.077 -24.139 1.00 62.94 106 LYS B C 1
ATOM 2147 O O . LYS B 1 106 ? -9.816 5.344 -24.889 1.00 59.88 106 LYS B O 1
ATOM 2153 N N . THR B 1 107 ? -11.458 6.827 -24.564 1.00 58.95 107 THR B N 1
ATOM 2154 C CA . THR B 1 107 ? -11.836 6.880 -25.970 1.00 57.72 107 THR B CA 1
ATOM 2155 C C . THR B 1 107 ? -10.696 7.345 -26.871 1.00 59.90 107 THR B C 1
ATOM 2156 O O . THR B 1 107 ? -10.432 6.720 -27.897 1.00 59.14 107 THR B O 1
ATOM 2160 N N . LYS B 1 108 ? -10.038 8.425 -26.485 1.00 61.78 108 LYS B N 1
ATOM 2161 C CA . LYS B 1 108 ? -8.891 8.936 -27.240 1.00 67.54 108 LYS B CA 1
ATOM 2162 C C . LYS B 1 108 ? -7.813 7.843 -27.441 1.00 67.81 108 LYS B C 1
ATOM 2163 O O . LYS B 1 108 ? -7.422 7.516 -28.573 1.00 65.68 108 LYS B O 1
ATOM 2169 N N . GLU B 1 109 ? -7.352 7.276 -26.332 1.00 66.52 109 GLU B N 1
ATOM 2170 C CA . GLU B 1 109 ? -6.326 6.246 -26.390 1.00 72.58 109 GLU B CA 1
ATOM 2171 C C . GLU B 1 109 ? -6.802 5.035 -27.197 1.00 64.24 109 GLU B C 1
ATOM 2172 O O . GLU B 1 109 ? -6.088 4.558 -28.049 1.00 64.01 109 GLU B O 1
ATOM 2178 N N . HIS B 1 110 ? -8.005 4.553 -26.935 1.00 58.89 110 HIS B N 1
ATOM 2179 C CA . HIS B 1 110 ? -8.500 3.292 -27.555 1.00 58.63 110 HIS B CA 1
ATOM 2180 C C . HIS B 1 110 ? -8.776 3.441 -29.042 1.00 56.33 110 HIS B C 1
ATOM 2181 O O . HIS B 1 110 ? -8.473 2.528 -29.827 1.00 53.97 110 HIS B O 1
ATOM 2188 N N . PHE B 1 111 ? -9.325 4.590 -29.445 1.00 53.56 111 PHE B N 1
ATOM 2189 C CA . PHE B 1 111 ? -9.667 4.830 -30.855 1.00 53.55 111 PHE B CA 1
ATOM 2190 C C . PHE B 1 111 ? -8.374 5.031 -31.640 1.00 53.73 111 PHE B C 1
ATOM 2191 O O . PHE B 1 111 ? -8.228 4.495 -32.743 1.00 50.59 111 PHE B O 1
ATOM 2199 N N . ALA B 1 112 ? -7.428 5.761 -31.056 1.00 55.03 112 ALA B N 1
ATOM 2200 C CA . ALA B 1 112 ? -6.068 5.877 -31.620 1.00 57.28 112 ALA B CA 1
ATOM 2201 C C . ALA B 1 112 ? -5.353 4.522 -31.856 1.00 58.77 112 ALA B C 1
ATOM 2202 O O . ALA B 1 112 ? -4.841 4.268 -32.937 1.00 59.37 112 ALA B O 1
ATOM 2204 N N . GLN B 1 113 ? -5.330 3.663 -30.847 1.00 59.75 113 GLN B N 1
ATOM 2205 C CA . GLN B 1 113 ? -4.682 2.347 -30.967 1.00 62.26 113 GLN B CA 1
ATOM 2206 C C . GLN B 1 113 ? -5.390 1.422 -31.946 1.00 61.63 113 GLN B C 1
ATOM 2207 O O . GLN B 1 113 ? -4.753 0.617 -32.558 1.00 61.85 113 GLN B O 1
ATOM 2213 N N . ASN B 1 114 ? -6.699 1.517 -32.065 1.00 57.39 114 ASN B N 1
ATOM 2214 C CA . ASN B 1 114 ? -7.431 0.671 -32.972 1.00 55.72 114 ASN B CA 1
ATOM 2215 C C . ASN B 1 114 ? -7.704 1.333 -34.319 1.00 56.45 114 ASN B C 1
ATOM 2216 O O . ASN B 1 114 ? -8.370 0.750 -35.162 1.00 54.00 114 ASN B O 1
ATOM 2221 N N . ASP B 1 115 ? -7.257 2.574 -34.490 1.00 61.99 115 ASP B N 1
ATOM 2222 C CA . ASP B 1 115 ? -7.442 3.306 -35.742 1.00 60.50 115 ASP B CA 1
ATOM 2223 C C . ASP B 1 115 ? -8.924 3.530 -36.084 1.00 57.50 115 ASP B C 1
ATOM 2224 O O . ASP B 1 115 ? -9.323 3.425 -37.221 1.00 61.15 115 ASP B O 1
ATOM 2229 N N . ILE B 1 116 ? -9.724 3.876 -35.084 1.00 57.56 116 ILE B N 1
ATOM 2230 C CA . ILE B 1 116 ? -11.168 4.004 -35.242 1.00 57.75 116 ILE B CA 1
ATOM 2231 C C . ILE B 1 116 ? -11.571 5.459 -35.378 1.00 54.60 116 ILE B C 1
ATOM 2232 O O . ILE B 1 116 ? -11.125 6.290 -34.596 1.00 57.09 116 ILE B O 1
ATOM 2237 N N . ALA B 1 117 ? -12.444 5.759 -36.335 1.00 53.00 117 ALA B N 1
ATOM 2238 C CA . ALA B 1 117 ? -12.951 7.129 -36.482 1.00 52.33 117 ALA B CA 1
ATOM 2239 C C . ALA B 1 117 ? -13.896 7.488 -35.335 1.00 52.97 117 ALA B C 1
ATOM 2240 O O . ALA B 1 117 ? -14.803 6.701 -35.002 1.00 53.64 117 ALA B O 1
ATOM 2242 N N . TYR B 1 118 ? -13.690 8.665 -34.751 1.00 48.35 118 TYR B N 1
ATOM 2243 C CA . TYR B 1 118 ? -14.568 9.164 -33.692 1.00 51.54 118 TYR B CA 1
ATOM 2244 C C . TYR B 1 118 ? -15.672 10.090 -34.220 1.00 52.41 118 TYR B C 1
ATOM 2245 O O . TYR B 1 118 ? -16.688 10.254 -33.551 1.00 52.30 118 TYR B O 1
ATOM 2254 N N . THR B 1 119 ? -15.491 10.702 -35.390 1.00 54.50 119 THR B N 1
ATOM 2255 C CA . THR B 1 119 ? -16.637 11.245 -36.143 1.00 53.77 119 THR B CA 1
ATOM 2256 C C . THR B 1 119 ? -16.653 10.837 -37.581 1.00 51.84 119 THR B C 1
ATOM 2257 O O . THR B 1 119 ? -15.639 10.440 -38.154 1.00 51.99 119 THR B O 1
ATOM 2261 N N . GLU B 1 120 ? -17.827 10.952 -38.172 1.00 52.31 120 GLU B N 1
ATOM 2262 C CA . GLU B 1 120 ? -17.947 10.734 -39.586 1.00 53.13 120 GLU B CA 1
ATOM 2263 C C . GLU B 1 120 ? -19.074 11.559 -40.181 1.00 55.94 120 GLU B C 1
ATOM 2264 O O . GLU B 1 120 ? -20.034 11.897 -39.485 1.00 51.98 120 GLU B O 1
ATOM 2270 N N . THR B 1 121 ? -18.956 11.842 -41.478 1.00 52.61 121 THR B N 1
ATOM 2271 C CA . THR B 1 121 ? -19.930 12.660 -42.180 1.00 54.31 121 THR B CA 1
ATOM 2272 C C . THR B 1 121 ? -20.613 11.865 -43.274 1.00 53.77 121 THR B C 1
ATOM 2273 O O . THR B 1 121 ? -19.952 11.210 -44.077 1.00 54.25 121 THR B O 1
ATOM 2277 N N . LYS B 1 122 ? -21.939 11.949 -43.272 1.00 52.83 122 LYS B N 1
ATOM 2278 C CA . LYS B 1 122 ? -22.794 11.300 -44.239 1.00 55.61 122 LYS B CA 1
ATOM 2279 C C . LYS B 1 122 ? -23.767 12.279 -44.846 1.00 56.31 122 LYS B C 1
ATOM 2280 O O . LYS B 1 122 ? -24.034 13.338 -44.290 1.00 58.79 122 LYS B O 1
ATOM 2286 N N . PHE B 1 123 ? -24.313 11.895 -45.987 1.00 56.54 123 PHE B N 1
ATOM 2287 C CA . PHE B 1 123 ? -25.395 12.611 -46.599 1.00 62.04 123 PHE B CA 1
ATOM 2288 C C . PHE B 1 123 ? -26.721 12.207 -45.932 1.00 67.01 123 PHE B C 1
ATOM 2289 O O . PHE B 1 123 ? -26.851 11.061 -45.541 1.00 66.71 123 PHE B O 1
ATOM 2297 N N . GLU B 1 124 ? -27.682 13.125 -45.789 1.00 74.30 124 GLU B N 1
ATOM 2298 C CA . GLU B 1 124 ? -28.862 12.865 -44.926 1.00 77.45 124 GLU B CA 1
ATOM 2299 C C . GLU B 1 124 ? -29.834 11.804 -45.433 1.00 77.90 124 GLU B C 1
ATOM 2300 O O . GLU B 1 124 ? -29.813 11.431 -46.606 1.00 78.47 124 GLU B O 1
ATOM 2306 N N . ASN B 1 135 ? -31.184 18.677 -52.744 1.00 121.36 135 ASN B N 1
ATOM 2307 C CA . ASN B 1 135 ? -29.871 18.074 -52.600 1.00 120.63 135 ASN B CA 1
ATOM 2308 C C . ASN B 1 135 ? -29.538 17.736 -51.142 1.00 113.51 135 ASN B C 1
ATOM 2309 O O . ASN B 1 135 ? -30.058 18.372 -50.234 1.00 114.33 135 ASN B O 1
ATOM 2314 N N . PRO B 1 136 ? -28.654 16.736 -50.925 1.00 110.92 136 PRO B N 1
ATOM 2315 C CA . PRO B 1 136 ? -28.560 16.174 -49.568 1.00 101.63 136 PRO B CA 1
ATOM 2316 C C . PRO B 1 136 ? -27.688 17.004 -48.630 1.00 89.06 136 PRO B C 1
ATOM 2317 O O . PRO B 1 136 ? -26.612 17.449 -49.022 1.00 90.99 136 PRO B O 1
ATOM 2321 N N . ARG B 1 137 ? -28.166 17.221 -47.416 1.00 81.47 137 ARG B N 1
ATOM 2322 C CA . ARG B 1 137 ? -27.373 17.875 -46.388 1.00 78.89 137 ARG B CA 1
ATOM 2323 C C . ARG B 1 137 ? -26.295 16.909 -45.862 1.00 72.79 137 ARG B C 1
ATOM 2324 O O . ARG B 1 137 ? -26.445 15.690 -45.941 1.00 71.35 137 ARG B O 1
ATOM 2332 N N . GLN B 1 138 ? -25.201 17.494 -45.379 1.00 66.67 138 GLN B N 1
ATOM 2333 C CA . GLN B 1 138 ? -24.020 16.789 -44.939 1.00 61.76 138 GLN B CA 1
ATOM 2334 C C . GLN B 1 138 ? -24.022 16.809 -43.442 1.00 60.12 138 GLN B C 1
ATOM 2335 O O . GLN B 1 138 ? -23.940 17.871 -42.843 1.00 57.52 138 GLN B O 1
ATOM 2341 N N . ILE B 1 139 ? -24.134 15.637 -42.817 1.00 59.37 139 ILE B N 1
ATOM 2342 C CA . ILE B 1 139 ? -24.320 15.570 -41.377 1.00 60.38 139 ILE B CA 1
ATOM 2343 C C . ILE B 1 139 ? -23.182 14.805 -40.720 1.00 57.02 139 ILE B C 1
ATOM 2344 O O . ILE B 1 139 ? -22.954 13.641 -41.014 1.00 58.82 139 ILE B O 1
ATOM 2349 N N . GLU B 1 140 ? -22.502 15.457 -39.800 1.00 55.18 140 GLU B N 1
ATOM 2350 C CA . GLU B 1 140 ? -21.480 14.841 -39.022 1.00 55.21 140 GLU B CA 1
ATOM 2351 C C . GLU B 1 140 ? -22.079 14.166 -37.794 1.00 53.29 140 GLU B C 1
ATOM 2352 O O . GLU B 1 140 ? -23.009 14.678 -37.202 1.00 57.86 140 GLU B O 1
ATOM 2358 N N . ARG B 1 141 ? -21.525 13.039 -37.397 1.00 50.95 141 ARG B N 1
ATOM 2359 C CA . ARG B 1 141 ? -21.963 12.350 -36.194 1.00 53.34 141 ARG B CA 1
ATOM 2360 C C . ARG B 1 141 ? -20.772 11.871 -35.429 1.00 54.80 141 ARG B C 1
ATOM 2361 O O . ARG B 1 141 ? -19.725 11.584 -36.021 1.00 50.29 141 ARG B O 1
ATOM 2369 N N . VAL B 1 142 ? -20.958 11.754 -34.114 1.00 54.87 142 VAL B N 1
ATOM 2370 C CA . VAL B 1 142 ? -20.008 11.085 -33.254 1.00 54.64 142 VAL B CA 1
ATOM 2371 C C . VAL B 1 142 ? -20.312 9.596 -33.397 1.00 53.17 142 VAL B C 1
ATOM 2372 O O . VAL B 1 142 ? -21.462 9.177 -33.379 1.00 54.54 142 VAL B O 1
ATOM 2376 N N . THR B 1 143 ? -19.279 8.781 -33.539 1.00 52.11 143 THR B N 1
ATOM 2377 C CA . THR B 1 143 ? -19.467 7.356 -33.832 1.00 48.72 143 THR B CA 1
ATOM 2378 C C . THR B 1 143 ? -19.725 6.519 -32.584 1.00 52.10 143 THR B C 1
ATOM 2379 O O . THR B 1 143 ? -19.317 6.863 -31.469 1.00 52.63 143 THR B O 1
ATOM 2383 N N . ARG B 1 144 ? -20.398 5.399 -32.801 1.00 52.08 144 ARG B N 1
ATOM 2384 C CA . ARG B 1 144 ? -20.706 4.477 -31.745 1.00 57.84 144 ARG B CA 1
ATOM 2385 C C . ARG B 1 144 ? -19.446 3.935 -31.120 1.00 55.42 144 ARG B C 1
ATOM 2386 O O . ARG B 1 144 ? -18.462 3.757 -31.788 1.00 58.00 144 ARG B O 1
ATOM 2394 N N . GLY B 1 145 ? -19.497 3.719 -29.816 1.00 54.76 145 GLY B N 1
ATOM 2395 C CA . GLY B 1 145 ? -18.348 3.319 -29.012 1.00 56.18 145 GLY B CA 1
ATOM 2396 C C . GLY B 1 145 ? -17.695 4.518 -28.336 1.00 57.92 145 GLY B C 1
ATOM 2397 O O . GLY B 1 145 ? -16.945 4.320 -27.384 1.00 61.29 145 GLY B O 1
ATOM 2398 N N . SER B 1 146 ? -17.895 5.732 -28.861 1.00 54.47 146 SER B N 1
ATOM 2399 C CA . SER B 1 146 ? -17.358 6.923 -28.230 1.00 56.42 146 SER B CA 1
ATOM 2400 C C . SER B 1 146 ? -17.960 7.083 -26.844 1.00 58.19 146 SER B C 1
ATOM 2401 O O . SER B 1 146 ? -19.159 6.880 -26.654 1.00 56.00 146 SER B O 1
ATOM 2404 N N . GLU B 1 147 ? -17.114 7.414 -25.881 1.00 57.91 147 GLU B N 1
ATOM 2405 C CA . GLU B 1 147 ? -17.527 7.586 -24.511 1.00 60.63 147 GLU B CA 1
ATOM 2406 C C . GLU B 1 147 ? -17.183 8.965 -23.972 1.00 60.89 147 GLU B C 1
ATOM 2407 O O . GLU B 1 147 ? -16.091 9.498 -24.228 1.00 60.74 147 GLU B O 1
ATOM 2413 N N . PHE B 1 148 ? -18.112 9.485 -23.172 1.00 57.67 148 PHE B N 1
ATOM 2414 C CA . PHE B 1 148 ? -18.013 10.783 -22.559 1.00 57.21 148 PHE B CA 1
ATOM 2415 C C . PHE B 1 148 ? -18.122 10.677 -21.063 1.00 55.58 148 PHE B C 1
ATOM 2416 O O . PHE B 1 148 ? -18.979 9.980 -20.565 1.00 55.88 148 PHE B O 1
ATOM 2424 N N . ASP B 1 149 ? -17.263 11.393 -20.353 1.00 60.01 149 ASP B N 1
ATOM 2425 C CA . ASP B 1 149 ? -17.321 11.468 -18.881 1.00 60.51 149 ASP B CA 1
ATOM 2426 C C . ASP B 1 149 ? -18.360 12.478 -18.519 1.00 59.91 149 ASP B C 1
ATOM 2427 O O . ASP B 1 149 ? -18.310 13.611 -18.983 1.00 62.08 149 ASP B O 1
ATOM 2432 N N . PHE B 1 150 ? -19.299 12.084 -17.681 1.00 60.02 150 PHE B N 1
ATOM 2433 C CA . PHE B 1 150 ? -20.336 12.991 -17.270 1.00 60.25 150 PHE B CA 1
ATOM 2434 C C . PHE B 1 150 ? -20.254 13.199 -15.764 1.00 60.22 150 PHE B C 1
ATOM 2435 O O . PHE B 1 150 ? -19.742 12.333 -15.029 1.00 63.25 150 PHE B O 1
ATOM 2443 N N . VAL B 1 151 ? -20.723 14.375 -15.353 1.00 60.57 151 VAL B N 1
ATOM 2444 C CA . VAL B 1 151 ? -20.841 14.771 -13.961 1.00 64.55 151 VAL B CA 1
ATOM 2445 C C . VAL B 1 151 ? -22.152 15.535 -13.734 1.00 65.38 151 VAL B C 1
ATOM 2446 O O . VAL B 1 151 ? -22.446 16.524 -14.454 1.00 68.14 151 VAL B O 1
ATOM 2450 N N . PHE B 1 152 ? -22.932 15.055 -12.759 1.00 64.49 152 PHE B N 1
ATOM 2451 C CA . PHE B 1 152 ? -24.060 15.785 -12.213 1.00 67.53 152 PHE B CA 1
ATOM 2452 C C . PHE B 1 152 ? -23.730 16.117 -10.770 1.00 71.36 152 PHE B C 1
ATOM 2453 O O . PHE B 1 152 ? -23.159 15.302 -10.060 1.00 77.67 152 PHE B O 1
ATOM 2461 N N . ILE B 1 153 ? -24.128 17.297 -10.319 1.00 75.34 153 ILE B N 1
ATOM 2462 C CA . ILE B 1 153 ? -23.964 17.709 -8.926 1.00 74.74 153 ILE B CA 1
ATOM 2463 C C . ILE B 1 153 ? -25.378 17.843 -8.369 1.00 75.43 153 ILE B C 1
ATOM 2464 O O . ILE B 1 153 ? -26.188 18.570 -8.932 1.00 77.31 153 ILE B O 1
ATOM 2469 N N . TYR B 1 154 ? -25.689 17.107 -7.309 1.00 74.88 154 TYR B N 1
ATOM 2470 C CA . TYR B 1 154 ? -26.980 17.207 -6.649 1.00 78.49 154 TYR B CA 1
ATOM 2471 C C . TYR B 1 154 ? -26.875 17.980 -5.314 1.00 81.24 154 TYR B C 1
ATOM 2472 O O . TYR B 1 154 ? -26.070 17.632 -4.439 1.00 82.05 154 TYR B O 1
ATOM 2481 N N . ASN B 1 155 ? -27.710 19.001 -5.183 1.00 79.61 155 ASN B N 1
ATOM 2482 C CA . ASN B 1 155 ? -27.741 19.834 -4.006 1.00 84.57 155 ASN B CA 1
ATOM 2483 C C . ASN B 1 155 ? -28.836 19.338 -3.053 1.00 90.32 155 ASN B C 1
ATOM 2484 O O . ASN B 1 155 ? -30.025 19.313 -3.413 1.00 90.01 155 ASN B O 1
ATOM 2489 N N . VAL B 1 156 ? -28.413 18.942 -1.852 1.00 93.89 156 VAL B N 1
ATOM 2490 C CA . VAL B 1 156 ? -29.326 18.441 -0.837 1.00 98.68 156 VAL B CA 1
ATOM 2491 C C . VAL B 1 156 ? -30.017 19.645 -0.186 1.00 99.68 156 VAL B C 1
ATOM 2492 O O . VAL B 1 156 ? -29.544 20.175 0.801 1.00 99.63 156 VAL B O 1
ATOM 2496 N N . ASP B 1 157 ? -31.105 20.098 -0.779 1.00 99.15 157 ASP B N 1
ATOM 2497 C CA . ASP B 1 157 ? -31.868 21.221 -0.242 1.00 101.93 157 ASP B CA 1
ATOM 2498 C C . ASP B 1 157 ? -32.918 20.756 0.766 1.00 104.91 157 ASP B C 1
ATOM 2499 O O . ASP B 1 157 ? -33.407 21.562 1.548 1.00 106.09 157 ASP B O 1
ATOM 2504 N N . GLU B 1 158 ? -33.288 19.478 0.688 1.00 104.85 158 GLU B N 1
ATOM 2505 C CA . GLU B 1 158 ? -34.292 18.865 1.556 1.00 109.64 158 GLU B CA 1
ATOM 2506 C C . GLU B 1 158 ? -33.890 17.436 1.797 1.00 110.15 158 GLU B C 1
ATOM 2507 O O . GLU B 1 158 ? -34.153 16.599 0.955 1.00 110.53 158 GLU B O 1
ATOM 2513 N N . GLU B 1 159 ? -33.251 17.147 2.934 1.00 113.50 159 GLU B N 1
ATOM 2514 C CA . GLU B 1 159 ? -32.821 15.787 3.259 1.00 113.35 159 GLU B CA 1
ATOM 2515 C C . GLU B 1 159 ? -33.909 14.731 3.062 1.00 111.70 159 GLU B C 1
ATOM 2516 O O . GLU B 1 159 ? -33.629 13.656 2.557 1.00 106.68 159 GLU B O 1
ATOM 2522 N N . SER B 1 160 ? -35.147 15.047 3.422 1.00 114.10 160 SER B N 1
ATOM 2523 C CA . SER B 1 160 ? -36.223 14.065 3.327 1.00 116.27 160 SER B CA 1
ATOM 2524 C C . SER B 1 160 ? -36.554 13.668 1.884 1.00 111.34 160 SER B C 1
ATOM 2525 O O . SER B 1 160 ? -37.110 12.616 1.667 1.00 113.76 160 SER B O 1
ATOM 2528 N N . GLN B 1 161 ? -36.193 14.485 0.906 1.00 107.04 161 GLN B N 1
ATOM 2529 C CA . GLN B 1 161 ? -36.531 14.208 -0.492 1.00 105.28 161 GLN B CA 1
ATOM 2530 C C . GLN B 1 161 ? -35.420 13.565 -1.352 1.00 102.08 161 GLN B C 1
ATOM 2531 O O . GLN B 1 161 ? -35.646 13.318 -2.530 1.00 101.53 161 GLN B O 1
ATOM 2537 N N . VAL B 1 162 ? -34.264 13.250 -0.771 1.00 101.80 162 VAL B N 1
ATOM 2538 C CA . VAL B 1 162 ? -33.100 12.786 -1.535 1.00 97.67 162 VAL B CA 1
ATOM 2539 C C . VAL B 1 162 ? -33.379 11.454 -2.220 1.00 99.88 162 VAL B C 1
ATOM 2540 O O . VAL B 1 162 ? -33.058 11.281 -3.395 1.00 101.47 162 VAL B O 1
ATOM 2544 N N . GLU B 1 163 ? -33.979 10.521 -1.503 1.00 104.23 163 GLU B N 1
ATOM 2545 C CA . GLU B 1 163 ? -34.228 9.191 -2.072 1.00 105.11 163 GLU B CA 1
ATOM 2546 C C . GLU B 1 163 ? -35.221 9.254 -3.225 1.00 102.30 163 GLU B C 1
ATOM 2547 O O . GLU B 1 163 ? -34.956 8.686 -4.276 1.00 100.91 163 GLU B O 1
ATOM 2553 N N . ASP B 1 164 ? -36.337 9.958 -3.051 1.00 102.08 164 ASP B N 1
ATOM 2554 C CA . ASP B 1 164 ? -37.302 10.132 -4.137 1.00 101.16 164 ASP B CA 1
ATOM 2555 C C . ASP B 1 164 ? -36.617 10.832 -5.314 1.00 95.22 164 ASP B C 1
ATOM 2556 O O . ASP B 1 164 ? -36.837 10.467 -6.465 1.00 93.34 164 ASP B O 1
ATOM 2561 N N . ASP B 1 165 ? -35.763 11.809 -5.024 1.00 92.57 165 ASP B N 1
ATOM 2562 C CA . ASP B 1 165 ? -35.039 12.511 -6.079 1.00 91.21 165 ASP B CA 1
ATOM 2563 C C . ASP B 1 165 ? -34.118 11.563 -6.812 1.00 88.64 165 ASP B C 1
ATOM 2564 O O . ASP B 1 165 ? -34.139 11.547 -8.039 1.00 85.98 165 ASP B O 1
ATOM 2569 N N . PHE B 1 166 ? -33.345 10.761 -6.078 1.00 89.22 166 PHE B N 1
ATOM 2570 C CA . PHE B 1 166 ? -32.450 9.783 -6.721 1.00 87.42 166 PHE B CA 1
ATOM 2571 C C . PHE B 1 166 ? -33.222 8.732 -7.521 1.00 85.16 166 PHE B C 1
ATOM 2572 O O . PHE B 1 166 ? -32.814 8.397 -8.623 1.00 86.39 166 PHE B O 1
ATOM 2580 N N . GLU B 1 167 ? -34.380 8.311 -7.037 1.00 87.81 167 GLU B N 1
ATOM 2581 C CA . GLU B 1 167 ? -35.264 7.477 -7.841 1.00 90.24 167 GLU B CA 1
ATOM 2582 C C . GLU B 1 167 ? -35.684 8.187 -9.130 1.00 87.74 167 GLU B C 1
ATOM 2583 O O . GLU B 1 167 ? -35.738 7.589 -10.203 1.00 87.40 167 GLU B O 1
ATOM 2589 N N . ASN B 1 168 ? -35.976 9.474 -9.039 1.00 89.60 168 ASN B N 1
ATOM 2590 C CA . ASN B 1 168 ? -36.407 10.209 -10.221 1.00 87.82 168 ASN B CA 1
ATOM 2591 C C . ASN B 1 168 ? -35.292 10.456 -11.226 1.00 81.64 168 ASN B C 1
ATOM 2592 O O . ASN B 1 168 ? -35.536 10.400 -12.436 1.00 78.79 168 ASN B O 1
ATOM 2597 N N . ILE B 1 169 ? -34.081 10.698 -10.726 1.00 81.88 169 ILE B N 1
ATOM 2598 C CA . ILE B 1 169 ? -32.885 10.823 -11.567 1.00 81.70 169 ILE B CA 1
ATOM 2599 C C . ILE B 1 169 ? -32.677 9.513 -12.322 1.00 84.86 169 ILE B C 1
ATOM 2600 O O . ILE B 1 169 ? -32.428 9.518 -13.527 1.00 85.91 169 ILE B O 1
ATOM 2605 N N . GLU B 1 170 ? -32.776 8.401 -11.593 1.00 85.17 170 GLU B N 1
ATOM 2606 C CA . GLU B 1 170 ? -32.663 7.057 -12.174 1.00 87.17 170 GLU B CA 1
ATOM 2607 C C . GLU B 1 170 ? -33.736 6.823 -13.229 1.00 85.42 170 GLU B C 1
ATOM 2608 O O . GLU B 1 170 ? -33.446 6.321 -14.320 1.00 83.39 170 GLU B O 1
ATOM 2614 N N . LYS B 1 171 ? -34.969 7.209 -12.925 1.00 85.63 171 LYS B N 1
ATOM 2615 C CA . LYS B 1 171 ? -36.032 7.089 -13.915 1.00 89.27 171 LYS B CA 1
ATOM 2616 C C . LYS B 1 171 ? -35.708 7.893 -15.189 1.00 84.46 171 LYS B C 1
ATOM 2617 O O . LYS B 1 171 ? -35.893 7.397 -16.309 1.00 77.52 171 LYS B O 1
ATOM 2623 N N . ALA B 1 172 ? -35.212 9.118 -14.999 1.00 81.00 172 ALA B N 1
ATOM 2624 C CA . ALA B 1 172 ? -34.927 10.019 -16.115 1.00 81.07 172 ALA B CA 1
ATOM 2625 C C . ALA B 1 172 ? -33.853 9.469 -17.052 1.00 76.17 172 ALA B C 1
ATOM 2626 O O . ALA B 1 172 ? -33.944 9.584 -18.276 1.00 70.24 172 ALA B O 1
ATOM 2628 N N . ILE B 1 173 ? -32.830 8.881 -16.443 1.00 78.01 173 ILE B N 1
ATOM 2629 C CA . ILE B 1 173 ? -31.757 8.239 -17.175 1.00 75.87 173 ILE B CA 1
ATOM 2630 C C . ILE B 1 173 ? -32.298 7.070 -17.998 1.00 77.88 173 ILE B C 1
ATOM 2631 O O . ILE B 1 173 ? -31.952 6.944 -19.175 1.00 78.68 173 ILE B O 1
ATOM 2636 N N . HIS B 1 174 ? -33.159 6.247 -17.395 1.00 78.77 174 HIS B N 1
ATOM 2637 C CA . HIS B 1 174 ? -33.731 5.126 -18.111 1.00 82.11 174 HIS B CA 1
ATOM 2638 C C . HIS B 1 174 ? -34.587 5.588 -19.267 1.00 76.81 174 HIS B C 1
ATOM 2639 O O . HIS B 1 174 ? -34.513 5.016 -20.353 1.00 74.43 174 HIS B O 1
ATOM 2646 N N . LEU B 1 175 ? -35.361 6.643 -19.055 1.00 73.85 175 LEU B N 1
ATOM 2647 C CA . LEU B 1 175 ? -36.177 7.170 -20.131 1.00 75.91 175 LEU B CA 1
ATOM 2648 C C . LEU B 1 175 ? -35.274 7.659 -21.258 1.00 74.57 175 LEU B C 1
ATOM 2649 O O . LEU B 1 175 ? -35.502 7.346 -22.425 1.00 71.74 175 LEU B O 1
ATOM 2654 N N . LEU B 1 176 ? -34.200 8.352 -20.898 1.00 74.37 176 LEU B N 1
ATOM 2655 C CA . LEU B 1 176 ? -33.265 8.849 -21.907 1.00 71.55 176 LEU B CA 1
ATOM 2656 C C . LEU B 1 176 ? -32.607 7.733 -22.693 1.00 69.90 176 LEU B C 1
ATOM 2657 O O . LEU B 1 176 ? -32.483 7.820 -23.914 1.00 76.84 176 LEU B O 1
ATOM 2662 N N . GLU B 1 177 ? -32.224 6.664 -22.018 1.00 70.73 177 GLU B N 1
ATOM 2663 C CA . GLU B 1 177 ? -31.711 5.494 -22.728 1.00 69.75 177 GLU B CA 1
ATOM 2664 C C . GLU B 1 177 ? -32.738 4.873 -23.681 1.00 70.51 177 GLU B C 1
ATOM 2665 O O . GLU B 1 177 ? -32.367 4.296 -24.659 1.00 72.19 177 GLU B O 1
ATOM 2671 N N . ASN B 1 178 ? -34.031 4.994 -23.414 1.00 76.11 178 ASN B N 1
ATOM 2672 C CA . ASN B 1 178 ? -35.048 4.481 -24.336 1.00 78.31 178 ASN B CA 1
ATOM 2673 C C . ASN B 1 178 ? -35.557 5.501 -25.350 1.00 78.48 178 ASN B C 1
ATOM 2674 O O . ASN B 1 178 ? -36.524 5.249 -26.056 1.00 84.12 178 ASN B O 1
ATOM 2679 N N . ASP B 1 179 ? -34.892 6.645 -25.433 1.00 77.33 179 ASP B N 1
ATOM 2680 C CA . ASP B 1 179 ? -35.182 7.681 -26.409 1.00 77.56 179 ASP B CA 1
ATOM 2681 C C . ASP B 1 179 ? -33.820 8.043 -27.076 1.00 73.20 179 ASP B C 1
ATOM 2682 O O . ASP B 1 179 ? -33.066 7.140 -27.461 1.00 70.02 179 ASP B O 1
ATOM 2687 N N . TYR B 1 180 ? -33.483 9.324 -27.203 1.00 71.29 180 TYR B N 1
ATOM 2688 C CA . TYR B 1 180 ? -32.269 9.723 -27.906 1.00 70.88 180 TYR B CA 1
ATOM 2689 C C . TYR B 1 180 ? -31.905 11.160 -27.564 1.00 70.49 180 TYR B C 1
ATOM 2690 O O . TYR B 1 180 ? -32.742 11.922 -27.066 1.00 70.83 180 TYR B O 1
ATOM 2699 N N . LEU B 1 181 ? -30.659 11.508 -27.866 1.00 69.35 181 LEU B N 1
ATOM 2700 C CA . LEU B 1 181 ? -30.175 12.884 -27.866 1.00 69.89 181 LEU B CA 1
ATOM 2701 C C . LEU B 1 181 ? -29.976 13.379 -29.301 1.00 70.28 181 LEU B C 1
ATOM 2702 O O . LEU B 1 181 ? -29.663 12.596 -30.211 1.00 71.30 181 LEU B O 1
ATOM 2707 N N . GLY B 1 182 ? -30.118 14.684 -29.489 1.00 71.21 182 GLY B N 1
ATOM 2708 C CA . GLY B 1 182 ? -29.739 15.323 -30.744 1.00 67.61 182 GLY B CA 1
ATOM 2709 C C . GLY B 1 182 ? -30.713 15.064 -31.878 1.00 70.10 182 GLY B C 1
ATOM 2710 O O . GLY B 1 182 ? -31.858 14.693 -31.648 1.00 67.13 182 GLY B O 1
ATOM 2711 N N . GLY B 1 183 ? -30.225 15.270 -33.103 1.00 72.12 183 GLY B N 1
ATOM 2712 C CA . GLY B 1 183 ? -31.002 15.152 -34.330 1.00 77.99 183 GLY B CA 1
ATOM 2713 C C . GLY B 1 183 ? -31.019 13.735 -34.890 1.00 85.58 183 GLY B C 1
ATOM 2714 O O . GLY B 1 183 ? -30.245 12.850 -34.459 1.00 86.43 183 GLY B O 1
ATOM 2715 N N . GLY B 1 184 ? -31.933 13.522 -35.836 1.00 91.04 184 GLY B N 1
ATOM 2716 C CA . GLY B 1 184 ? -32.151 12.219 -36.463 1.00 94.01 184 GLY B CA 1
ATOM 2717 C C . GLY B 1 184 ? -32.729 11.117 -35.584 1.00 92.15 184 GLY B C 1
ATOM 2718 O O . GLY B 1 184 ? -32.674 9.942 -35.964 1.00 87.75 184 GLY B O 1
ATOM 2719 N N . GLY B 1 185 ? -33.301 11.483 -34.434 1.00 94.99 185 GLY B N 1
ATOM 2720 C CA . GLY B 1 185 ? -33.824 10.512 -33.488 1.00 91.39 185 GLY B CA 1
ATOM 2721 C C . GLY B 1 185 ? -34.777 9.491 -34.077 1.00 95.89 185 GLY B C 1
ATOM 2722 O O . GLY B 1 185 ? -34.598 8.284 -33.871 1.00 99.22 185 GLY B O 1
ATOM 2723 N N . THR B 1 186 ? -35.769 9.970 -34.832 1.00 97.30 186 THR B N 1
ATOM 2724 C CA . THR B 1 186 ? -36.824 9.109 -35.380 1.00 100.35 186 THR B CA 1
ATOM 2725 C C . THR B 1 186 ? -36.374 8.166 -36.517 1.00 101.91 186 THR B C 1
ATOM 2726 O O . THR B 1 186 ? -37.139 7.304 -36.929 1.00 108.87 186 THR B O 1
ATOM 2730 N N . ARG B 1 187 ? -35.155 8.347 -37.033 1.00 102.68 187 ARG B N 1
ATOM 2731 C CA . ARG B 1 187 ? -34.514 7.384 -37.945 1.00 102.18 187 ARG B CA 1
ATOM 2732 C C . ARG B 1 187 ? -33.444 6.507 -37.254 1.00 94.57 187 ARG B C 1
ATOM 2733 O O . ARG B 1 187 ? -32.666 5.860 -37.934 1.00 91.27 187 ARG B O 1
ATOM 2741 N N . GLY B 1 188 ? -33.418 6.469 -35.913 1.00 89.53 188 GLY B N 1
ATOM 2742 C CA . GLY B 1 188 ? -32.517 5.586 -35.144 1.00 83.35 188 GLY B CA 1
ATOM 2743 C C . GLY B 1 188 ? -31.262 6.196 -34.519 1.00 79.88 188 GLY B C 1
ATOM 2744 O O . GLY B 1 188 ? -30.556 5.528 -33.764 1.00 79.01 188 GLY B O 1
ATOM 2745 N N . ASN B 1 189 ? -30.967 7.454 -34.820 1.00 77.69 189 ASN B N 1
ATOM 2746 C CA . ASN B 1 189 ? -29.722 8.087 -34.374 1.00 70.78 189 ASN B CA 1
ATOM 2747 C C . ASN B 1 189 ? -29.841 8.597 -32.965 1.00 66.14 189 ASN B C 1
ATOM 2748 O O . ASN B 1 189 ? -30.927 8.733 -32.422 1.00 67.17 189 ASN B O 1
ATOM 2753 N N . GLY B 1 190 ? -28.694 8.871 -32.373 1.00 62.33 190 GLY B N 1
ATOM 2754 C CA . GLY B 1 190 ? -28.624 9.488 -31.089 1.00 60.83 190 GLY B CA 1
ATOM 2755 C C . GLY B 1 190 ? -28.842 8.623 -29.863 1.00 62.24 190 GLY B C 1
ATOM 2756 O O . GLY B 1 190 ? -28.977 9.183 -28.767 1.00 63.96 190 GLY B O 1
ATOM 2757 N N A ARG B 1 191 ? -28.838 7.293 -30.000 0.50 63.02 191 ARG B N 1
ATOM 2758 N N B ARG B 1 191 ? -28.908 7.293 -30.012 0.50 61.60 191 ARG B N 1
ATOM 2759 C CA A ARG B 1 191 ? -29.010 6.447 -28.827 0.50 62.49 191 ARG B CA 1
ATOM 2760 C CA B ARG B 1 191 ? -29.049 6.402 -28.851 0.50 60.26 191 ARG B CA 1
ATOM 2761 C C A ARG B 1 191 ? -27.741 6.464 -27.990 0.50 59.00 191 ARG B C 1
ATOM 2762 C C B ARG B 1 191 ? -27.771 6.496 -28.005 0.50 57.77 191 ARG B C 1
ATOM 2763 O O A ARG B 1 191 ? -26.640 6.463 -28.526 0.50 55.67 191 ARG B O 1
ATOM 2764 O O B ARG B 1 191 ? -26.676 6.553 -28.567 0.50 54.73 191 ARG B O 1
ATOM 2779 N N . ILE B 1 192 ? -27.920 6.519 -26.675 1.00 59.75 192 ILE B N 1
ATOM 2780 C CA . ILE B 1 192 ? -26.795 6.479 -25.737 1.00 62.91 192 ILE B CA 1
ATOM 2781 C C . ILE B 1 192 ? -27.079 5.548 -24.580 1.00 64.15 192 ILE B C 1
ATOM 2782 O O . ILE B 1 192 ? -28.232 5.173 -24.348 1.00 66.52 192 ILE B O 1
ATOM 2787 N N . GLN B 1 193 ? -26.037 5.238 -23.818 1.00 67.43 193 GLN B N 1
ATOM 2788 C CA . GLN B 1 193 ? -26.168 4.445 -22.607 1.00 71.29 193 GLN B CA 1
ATOM 2789 C C . GLN B 1 193 ? -25.312 4.980 -21.479 1.00 73.06 193 GLN B C 1
ATOM 2790 O O . GLN B 1 193 ? -24.184 5.403 -21.691 1.00 75.91 193 GLN B O 1
ATOM 2796 N N . PHE B 1 194 ? -25.869 4.986 -20.267 1.00 74.22 194 PHE B N 1
ATOM 2797 C CA . PHE B 1 194 ? -25.125 5.372 -19.070 1.00 69.67 194 PHE B CA 1
ATOM 2798 C C . PHE B 1 194 ? -24.470 4.123 -18.492 1.00 69.28 194 PHE B C 1
ATOM 2799 O O . PHE B 1 194 ? -25.050 3.052 -18.544 1.00 69.91 194 PHE B O 1
ATOM 2807 N N . LYS B 1 195 ? -23.241 4.251 -18.007 1.00 69.14 195 LYS B N 1
ATOM 2808 C CA . LYS B 1 195 ? -22.586 3.167 -17.292 1.00 72.27 195 LYS B CA 1
ATOM 2809 C C . LYS B 1 195 ? -21.482 3.683 -16.355 1.00 74.12 195 LYS B C 1
ATOM 2810 O O . LYS B 1 195 ? -21.117 4.862 -16.403 1.00 76.48 195 LYS B O 1
ATOM 2816 N N . ASP B 1 196 ? -20.965 2.772 -15.530 1.00 76.25 196 ASP B N 1
ATOM 2817 C CA . ASP B 1 196 ? -19.878 3.014 -14.562 1.00 80.01 196 ASP B CA 1
ATOM 2818 C C . ASP B 1 196 ? -20.096 4.233 -13.676 1.00 77.50 196 ASP B C 1
ATOM 2819 O O . ASP B 1 196 ? -19.194 5.034 -13.452 1.00 79.86 196 ASP B O 1
ATOM 2824 N N . THR B 1 197 ? -21.313 4.350 -13.177 1.00 76.61 197 THR B N 1
ATOM 2825 C CA . THR B 1 197 ? -21.704 5.485 -12.373 1.00 81.21 197 THR B CA 1
ATOM 2826 C C . THR B 1 197 ? -21.198 5.332 -10.955 1.00 82.45 197 THR B C 1
ATOM 2827 O O . THR B 1 197 ? -21.021 4.239 -10.467 1.00 86.06 197 THR B O 1
ATOM 2831 N N . ASN B 1 198 ? -20.979 6.461 -10.316 1.00 85.96 198 ASN B N 1
ATOM 2832 C CA . ASN B 1 198 ? -20.400 6.526 -8.992 1.00 84.67 198 ASN B CA 1
ATOM 2833 C C . ASN B 1 198 ? -21.035 7.734 -8.285 1.00 82.86 198 ASN B C 1
ATOM 2834 O O . ASN B 1 198 ? -21.344 8.774 -8.925 1.00 77.74 198 ASN B O 1
ATOM 2839 N N . ILE B 1 199 ? -21.277 7.581 -6.991 1.00 78.96 199 ILE B N 1
ATOM 2840 C CA . ILE B 1 199 ? -21.924 8.584 -6.168 1.00 81.36 199 ILE B CA 1
ATOM 2841 C C . ILE B 1 199 ? -21.036 8.892 -4.966 1.00 84.03 199 ILE B C 1
ATOM 2842 O O 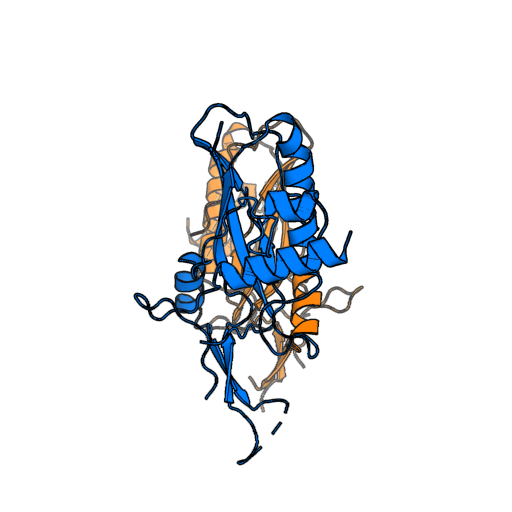. ILE B 1 199 ? -20.708 7.997 -4.238 1.00 87.11 199 ILE B O 1
ATOM 2847 N N . GLU B 1 200 ? -20.644 10.152 -4.775 1.00 87.03 200 GLU B N 1
ATOM 2848 C CA . GLU B 1 200 ? -19.869 10.560 -3.596 1.00 91.78 200 GLU B CA 1
ATOM 2849 C C . GLU B 1 200 ? -20.457 11.859 -3.069 1.00 92.89 200 GLU B C 1
ATOM 2850 O O . GLU B 1 200 ? -20.843 12.745 -3.853 1.00 87.78 200 GLU B O 1
ATOM 2856 N N . THR B 1 201 ? -20.462 12.017 -1.751 1.00 92.83 201 THR B N 1
ATOM 2857 C CA . THR B 1 201 ? -20.738 13.316 -1.146 1.00 89.11 201 THR B CA 1
ATOM 2858 C C . THR B 1 201 ? -19.456 14.129 -1.228 1.00 88.04 201 THR B C 1
ATOM 2859 O O . THR B 1 201 ? -18.448 13.742 -0.646 1.00 89.70 201 THR B O 1
ATOM 2863 N N . VAL B 1 202 ? -19.486 15.228 -1.981 1.00 86.61 202 VAL B N 1
ATOM 2864 C CA . VAL B 1 202 ? -18.292 16.074 -2.170 1.00 88.57 202 VAL B CA 1
ATOM 2865 C C . VAL B 1 202 ? -18.238 17.319 -1.285 1.00 92.21 202 VAL B C 1
ATOM 2866 O O . VAL B 1 202 ? -17.163 17.883 -1.125 1.00 96.73 202 VAL B O 1
ATOM 2870 N N . VAL B 1 203 ? -19.377 17.759 -0.746 1.00 92.57 203 VAL B N 1
ATOM 2871 C CA . VAL B 1 203 ? -19.435 18.847 0.222 1.00 93.31 203 VAL B CA 1
ATOM 2872 C C . VAL B 1 203 ? -20.457 18.411 1.263 1.00 95.79 203 VAL B C 1
ATOM 2873 O O . VAL B 1 203 ? -21.528 17.887 0.917 1.00 91.71 203 VAL B O 1
ATOM 2877 N N . GLY B 1 204 ? -20.133 18.604 2.536 1.00 101.54 204 GLY B N 1
ATOM 2878 C CA . GLY B 1 204 ? -21.073 18.306 3.609 1.00 106.71 204 GLY B CA 1
ATOM 2879 C C . GLY B 1 204 ? -20.994 16.880 4.131 1.00 110.57 204 GLY B C 1
ATOM 2880 O O . GLY B 1 204 ? -20.088 16.123 3.786 1.00 103.92 204 GLY B O 1
ATOM 2881 N N . GLU B 1 205 ? -21.941 16.555 5.012 1.00 117.93 205 GLU B N 1
ATOM 2882 C CA . GLU B 1 205 ? -21.948 15.314 5.777 1.00 122.62 205 GLU B CA 1
ATOM 2883 C C . GLU B 1 205 ? -23.055 14.363 5.381 1.00 119.66 205 GLU B C 1
ATOM 2884 O O . GLU B 1 205 ? -23.223 13.328 6.017 1.00 124.84 205 GLU B O 1
ATOM 2890 N N . TYR B 1 206 ? -23.832 14.683 4.355 1.00 112.55 206 TYR B N 1
ATOM 2891 C CA . TYR B 1 206 ? -24.866 13.758 3.954 1.00 111.01 206 TYR B CA 1
ATOM 2892 C C . TYR B 1 206 ? -24.176 12.461 3.569 1.00 110.19 206 TYR B C 1
ATOM 2893 O O . TYR B 1 206 ? -23.227 12.457 2.776 1.00 109.80 206 TYR B O 1
ATOM 2902 N N . ASP B 1 207 ? -24.648 11.378 4.165 1.00 112.73 207 ASP B N 1
ATOM 2903 C CA . ASP B 1 207 ? -24.158 10.039 3.877 1.00 112.77 207 ASP B CA 1
ATOM 2904 C C . ASP B 1 207 ? -24.866 9.486 2.621 1.00 107.29 207 ASP B C 1
ATOM 2905 O O . ASP B 1 207 ? -26.002 9.009 2.679 1.00 110.11 207 ASP B O 1
ATOM 2910 N N . SER B 1 208 ? -24.165 9.536 1.494 1.00 101.69 208 SER B N 1
ATOM 2911 C CA . SER B 1 208 ? -24.701 9.077 0.211 1.00 97.67 208 SER B CA 1
ATOM 2912 C C . SER B 1 208 ? -24.234 7.646 -0.112 1.00 99.34 208 SER B C 1
ATOM 2913 O O . SER B 1 208 ? -24.416 7.178 -1.252 1.00 95.18 208 SER B O 1
ATOM 2916 N N . THR B 1 209 ? -23.651 6.933 0.855 1.00 102.65 209 THR B N 1
ATOM 2917 C CA . THR B 1 209 ? -23.100 5.610 0.540 1.00 107.16 209 THR B CA 1
ATOM 2918 C C . THR B 1 209 ? -24.194 4.569 0.229 1.00 108.78 209 THR B C 1
ATOM 2919 O O . THR B 1 209 ? -23.934 3.594 -0.481 1.00 108.83 209 THR B O 1
ATOM 2923 N N . ASN B 1 210 ? -25.409 4.801 0.717 1.00 110.32 210 ASN B N 1
ATOM 2924 C CA . ASN B 1 210 ? -26.550 3.935 0.439 1.00 112.91 210 ASN B CA 1
ATOM 2925 C C . ASN B 1 210 ? -27.296 4.315 -0.818 1.00 108.26 210 ASN B C 1
ATOM 2926 O O . ASN B 1 210 ? -28.231 3.634 -1.193 1.00 111.50 210 ASN B O 1
ATOM 2931 N N . LEU B 1 211 ? -26.909 5.402 -1.469 1.00 103.45 211 LEU B N 1
ATOM 2932 C CA . LEU B 1 211 ? -27.534 5.780 -2.718 1.00 99.59 211 LEU B CA 1
ATOM 2933 C C . LEU B 1 211 ? -26.874 5.024 -3.835 1.00 99.22 211 LEU B C 1
ATOM 2934 O O . LEU B 1 211 ? -25.678 4.758 -3.777 1.00 95.73 211 LEU B O 1
ATOM 2939 N N . LYS B 1 212 ? -27.676 4.689 -4.834 1.00 102.93 212 LYS B N 1
ATOM 2940 C CA . LYS B 1 212 ? -27.199 4.034 -6.044 1.00 107.29 212 LYS B CA 1
ATOM 2941 C C . LYS B 1 212 ? -28.188 4.192 -7.190 1.00 103.78 212 LYS B C 1
ATOM 2942 O O . LYS B 1 212 ? -29.378 4.073 -6.996 1.00 108.05 212 LYS B O 1
ATOM 2948 N N . ILE B 1 213 ? -27.671 4.428 -8.385 1.00 102.56 213 ILE B N 1
ATOM 2949 C CA . ILE B 1 213 ? -28.481 4.518 -9.586 1.00 99.97 213 ILE B CA 1
ATOM 2950 C C . ILE B 1 213 ? -28.372 3.158 -10.292 1.00 103.30 213 ILE B C 1
ATOM 2951 O O . ILE B 1 213 ? -27.313 2.789 -10.796 1.00 101.42 213 ILE B O 1
ATOM 2956 N N . LYS B 1 214 ? -29.484 2.426 -10.291 1.00 111.76 214 LYS B N 1
ATOM 2957 C CA . LYS B 1 214 ? -29.572 1.099 -10.904 1.00 120.24 214 LYS B CA 1
ATOM 2958 C C . LYS B 1 214 ? -29.719 1.298 -12.407 1.00 126.51 214 LYS B C 1
ATOM 2959 O O . LYS B 1 214 ? -30.699 1.871 -12.848 1.00 118.11 214 LYS B O 1
ATOM 2965 N N . ALA B 1 215 ? -28.752 0.827 -13.190 1.00 83.35 215 ALA B N 1
ATOM 2966 C CA . ALA B 1 215 ? -28.857 0.829 -14.661 1.00 92.75 215 ALA B CA 1
ATOM 2967 C C . ALA B 1 215 ? -29.720 -0.361 -15.155 1.00 97.95 215 ALA B C 1
ATOM 2968 O O . ALA B 1 215 ? -29.494 -1.498 -14.731 1.00 102.29 215 ALA B O 1
ATOM 2970 N N . ALA B 1 216 ? -30.690 -0.083 -16.026 1.00 109.50 216 ALA B N 1
ATOM 2971 C CA . ALA B 1 216 ? -31.693 -1.084 -16.450 1.00 100.80 216 ALA B CA 1
ATOM 2972 C C . ALA B 1 216 ? -32.183 -0.815 -17.864 1.00 95.98 216 ALA B C 1
ATOM 2973 O O . ALA B 1 216 ? -31.436 -1.025 -18.816 1.00 89.86 216 ALA B O 1
#

B-factor: mean 70.73, std 22.71, range [33.28, 163.96]

Radius of gyration: 24.3 Å; Cα contacts (8 Å, |Δi|>4): 801; chains: 2; bounding box: 62×62×61 Å

Solvent-accessible surface area: 20200 Å² total; per-residue (Å²): 149,4,61,0,66,0,23,12,17,0,9,0,7,4,13,3,27,20,37,104,127,14,76,8,33,70,24,170,174,77,152,26,2,18,0,24,4,88,29,0,62,31,40,0,43,91,17,0,26,171,88,80,108,48,111,79,0,18,22,0,3,4,20,114,134,211,77,78,144,68,200,24,14,1,88,23,46,56,0,94,14,7,105,138,5,72,101,41,15,82,137,20,127,50,57,84,30,75,90,109,138,74,164,146,148,57,120,90,15,20,26,5,16,63,18,0,28,0,72,2,42,0,35,0,18,4,68,85,114,100,50,0,128,75,0,6,112,10,0,23,78,0,2,30,40,0,35,128,36,50,1,31,36,24,4,130,142,31,27,0,60,3,53,6,50,111,43,73,26,83,40,74,76,36,164,42,99,6,115,142,22,148,12,127,73,126,49,74,0,66,0,22,12,16,0,19,0,16,43,16,3,27,22,37,100,130,22,73,6,32,75,22,167,172,78,151,30,2,18,1,25,4,89,28,0,62,28,51,0,83,81,31,0,45,179,90,81,86,115,81,5,45,20,0,2,5,41,125,129,207,64,61,171,82,197,28,12,2,82,24,47,57,0,92,18,6,102,66,5,97,98,10,9,80,89,38,139,62,60,86,31,75,89,107,142,111,196,69,119,86,18,21,21,5,16,116,13,0,21,0,69,1,38,0,33,0,26,21,79,86,124,99,52,0,128,79,0,7,109,12,0,18,74,0,3,28,39,0,28,128,36,49,1,29,36,29,4,133,153,34,26,0,71,1,48,10,64,96,46,75,28,78,40,73,86,43,164,41,96,4,117,138,22,159,11,132,77,116

Secondary structure (DSSP, 8-state):
-EEEEEEEEEEESS-B--B--BPBPB-TTT--BEE-HHHHHHHHHHHHHHH---HHHHHHH-B-STT--B--SEEEPPEEEPHHHHHHHHHHT--SEEEEE------EEEEEPTT-EEEEEEEEEES-GGGHHHHHHHHHHHHHHHHTS-SSS-GGGTTT-EEEEEEEEEEEESS---TT------/-EEEEEEEEEESS-BB-B--BPBPB-TTT--BEE-HHHHHHHHHHHHHHH--HHHHHHH---STT--PPPSEEEPPEEEPHHHHHHHHHHT--SEEEEE----EEEEEPTT-EEEEEEEEE-S-GGGHHHHHHHHHHHHHHHHTS-SSB-GGGTTT-EEEEEEEEEEEESS---TT------

Nearest PDB structures (foldseek):
  5yjd-assembly1_A  TM=1.005E+00  e=5.926E-43  Staphylococcus epidermidis RP62A
  5yjd-assembly2_B  TM=9.977E-01  e=2.032E-38  Staphylococcus epidermidis RP62A
  6nbt-assembly1_A  TM=9.808E-01  e=2.678E-37  Staphylococcus epidermidis RP62A
  6nbt-assembly2_B  TM=9.807E-01  e=1.976E-36  Staphylococcus epidermidis RP62A
  8do6-assembly1_F  TM=9.689E-01  e=1.167E-33  Staphylococcus epidermidis RP62A

InterPro domains:
  IPR005537 CRISPR type III-associated protein [PF03787] (10-192)
  IPR013412 CRISPR-associated RAMP Csm3 [TIGR02582] (3-194)
  IPR013412 CRISPR-associated RAMP Csm3 [cd09684] (3-209)
  IPR052216 CRISPR-associated Csm3 endoribonuclease [PTHR35579] (2-201)

Sequence (368 aa):
YSKIKISGTIEVVTGLHIGGDSPVVRDLQTKLPIIPGSSIKGKMRNLLAKHFDDERVLRLFGSSEKGNIQRARLQIISDAFFSEKTKEHFAQNDIAYTETKFENANPRQIERVTRRGSEFDFVFIYNVDEESQVEDDFENIEKAIHLLENDYLGGGGTRGNGRRIQFKDTNIETVVGEYDSTNLKIKAASKIKISGTIEVVTGLHIGGDSPVVRDLQTKLPIIPGSSIKGKMRNLLAKHFDERVLRLFGSSEKGNNIQRARLQISDAFFSEKTKEHFAQNDIAYTETKFENPRQIERVTRGSEFDFVFIYNVDEESQVEDDFENIEKAIHLLENDYLGGGGTRGNGRRIQFKDTNIETVVGEYDSTNLKIKAA

Organism: Staphylococcus epidermidis (strain ATCC 35984 / DSM 28319 / BCRC 17069 / CCUG 31568 / BM 3577 / RP62A) (NCBI:txid176279)

Foldseek 3Di:
DFKKKKKFKKFFAFWAAAFVLGDRDADPVPRHHKAAQCQLLVQLLVLLVVVPCDVLSCQQNFDPDPPGGHDHQKGWGIWAFDPVLVVVCVVVVHDQKDWDFPCVPTRITMTGHGGTMTMIMMMGHCPDLVCPQVSLVSSLVSLQSPQVFATHPPGVVPGGHMATDPMDMDTPTDDPDCVPRDRDGD/DKKKKKFKKFFAFWAAAFPLGDRDADPPVRHHKAAQCQLLVQLLVLLVVPDPPLSCLARNDPDPPTPHDHQKGWGIWAFDPVQVVVCVVVVHDQKDWDWPVTRITITGHGGTMTMIMMMGHCPDVVCPQVSLVSSLVSLQSDQVFATHPPGVVPGGHMHTDPMDMDDPDDDPDCVPRDRDGD